Protein AF-0000000078980695 (afdb_homodimer)

Structure (mmCIF, N/CA/C/O backbone):
data_AF-0000000078980695-model_v1
#
loop_
_entity.id
_entity.type
_entity.pdbx_description
1 polymer 'Integral membrane protein'
#
loop_
_atom_site.group_PDB
_atom_site.id
_atom_site.type_symbol
_atom_site.label_atom_id
_atom_site.label_alt_id
_atom_site.label_comp_id
_atom_site.label_asym_id
_atom_site.label_entity_id
_atom_site.label_seq_id
_atom_site.pdbx_PDB_ins_code
_atom_site.Cartn_x
_atom_site.Cartn_y
_atom_site.Cartn_z
_atom_site.occupancy
_atom_site.B_iso_or_equiv
_atom_site.auth_seq_id
_atom_site.auth_comp_id
_atom_site.auth_asym_id
_atom_site.auth_atom_id
_atom_site.pdbx_PDB_model_num
ATOM 1 N N . MET A 1 1 ? -21.031 6.555 9.445 1 38.38 1 MET A N 1
ATOM 2 C CA . MET A 1 1 ? -20.734 7.969 9.656 1 38.38 1 MET A CA 1
ATOM 3 C C . MET A 1 1 ? -20.047 8.188 11 1 38.38 1 MET A C 1
ATOM 5 O O . MET A 1 1 ? -20.641 7.918 12.055 1 38.38 1 MET A O 1
ATOM 9 N N . THR A 1 2 ? -18.875 8.039 11.281 1 50.62 2 THR A N 1
ATOM 10 C CA . THR A 1 2 ? -18.562 8.133 12.703 1 50.62 2 THR A CA 1
ATOM 11 C C . THR A 1 2 ? -19.016 9.477 13.266 1 50.62 2 THR A C 1
ATOM 13 O O . THR A 1 2 ? -18.438 10.516 12.945 1 50.62 2 THR A O 1
ATOM 16 N N . GLU A 1 3 ? -20.234 9.602 13.312 1 63.12 3 GLU A N 1
ATOM 17 C CA . GLU A 1 3 ? -20.797 10.719 14.062 1 63.12 3 GLU A CA 1
ATOM 18 C C . GLU A 1 3 ? -20.141 10.852 15.43 1 63.12 3 GLU A C 1
ATOM 20 O O . GLU A 1 3 ? -19.922 9.859 16.125 1 63.12 3 GLU A O 1
ATOM 25 N N . HIS A 1 4 ? -19.156 11.734 15.383 1 71 4 HIS A N 1
ATOM 26 C CA . HIS A 1 4 ? -18.578 11.875 16.719 1 71 4 HIS A CA 1
ATOM 27 C C . HIS A 1 4 ? -19.125 13.109 17.422 1 71 4 HIS A C 1
ATOM 29 O O . HIS A 1 4 ? -19.625 14.031 16.781 1 71 4 HIS A O 1
ATOM 35 N N . GLY A 1 5 ? -19.203 13.016 18.812 1 72.25 5 GLY A N 1
ATOM 36 C CA . GLY A 1 5 ? -19.672 14.117 19.625 1 72.25 5 GLY A CA 1
ATOM 37 C C . GLY A 1 5 ? -18.734 15.312 19.625 1 72.25 5 GLY A C 1
ATOM 38 O O . GLY A 1 5 ? -17.594 15.211 19.156 1 72.25 5 GLY A O 1
ATOM 39 N N . HIS A 1 6 ? -19.25 16.531 20.078 1 80.94 6 HIS A N 1
ATOM 40 C CA . HIS A 1 6 ? -18.484 17.766 20.016 1 80.94 6 HIS A CA 1
ATOM 41 C C . HIS A 1 6 ? -18.344 18.406 21.391 1 80.94 6 HIS A C 1
ATOM 43 O O . HIS A 1 6 ? -18.062 19.609 21.5 1 80.94 6 HIS A O 1
ATOM 49 N N . SER A 1 7 ? -18.578 17.578 22.391 1 78.06 7 SER A N 1
ATOM 50 C CA . SER A 1 7 ? -18.297 18.109 23.719 1 78.06 7 SER A CA 1
ATOM 51 C C . SER A 1 7 ? -16.797 18.344 23.922 1 78.06 7 SER A C 1
ATOM 53 O O . SER A 1 7 ? -15.977 17.703 23.266 1 78.06 7 SER A O 1
ATOM 55 N N . PRO A 1 8 ? -16.438 19.297 24.766 1 79.31 8 PRO A N 1
ATOM 56 C CA . PRO A 1 8 ? -15.023 19.578 25 1 79.31 8 PRO A CA 1
ATOM 57 C C . PRO A 1 8 ? -14.242 18.344 25.422 1 79.31 8 PRO A C 1
ATOM 59 O O . PRO A 1 8 ? -13.102 18.141 25 1 79.31 8 PRO A O 1
ATOM 62 N N . GLN A 1 9 ? -14.82 17.562 26.25 1 77.5 9 GLN A N 1
ATOM 63 C CA . GLN A 1 9 ? -14.156 16.344 26.688 1 77.5 9 GLN A CA 1
ATOM 64 C C . GLN A 1 9 ? -13.945 15.375 25.531 1 77.5 9 GLN A C 1
ATOM 66 O O . GLN A 1 9 ? -12.875 14.766 25.422 1 77.5 9 GLN A O 1
ATOM 71 N N . GLU A 1 10 ? -14.938 15.258 24.734 1 78.12 10 GLU A N 1
ATOM 72 C CA . GLU A 1 10 ? -14.852 14.352 23.594 1 78.12 10 GLU A CA 1
ATOM 73 C C . GLU A 1 10 ? -13.805 14.828 22.594 1 78.12 10 GLU A C 1
ATOM 75 O O . GLU A 1 10 ? -13.055 14.016 22.031 1 78.12 10 GLU A O 1
ATOM 80 N N . VAL A 1 11 ? -13.773 16.094 22.422 1 81.25 11 VAL A N 1
ATOM 81 C CA . VAL A 1 11 ? -12.836 16.672 21.469 1 81.25 11 VAL A CA 1
ATOM 82 C C . VAL A 1 11 ? -11.406 16.453 21.953 1 81.25 11 VAL A C 1
ATOM 84 O O . VAL A 1 11 ? -10.555 15.992 21.188 1 81.25 11 VAL A O 1
ATOM 87 N N . SER A 1 12 ? -11.172 16.719 23.203 1 76.25 12 SER A N 1
ATOM 88 C CA . SER A 1 12 ? -9.82 16.594 23.75 1 76.25 12 SER A CA 1
ATOM 89 C C . SER A 1 12 ? -9.32 15.156 23.672 1 76.25 12 SER A C 1
ATOM 91 O O . SER A 1 12 ? -8.141 14.922 23.422 1 76.25 12 SER A O 1
ATOM 93 N N . GLN A 1 13 ? -10.156 14.234 23.844 1 74.88 13 GLN A N 1
ATOM 94 C CA . GLN A 1 13 ? -9.773 12.828 23.844 1 74.88 13 GLN A CA 1
ATOM 95 C C . GLN A 1 13 ? -9.5 12.328 22.438 1 74.88 13 GLN A C 1
ATOM 97 O O . GLN A 1 13 ? -8.57 11.539 22.219 1 74.88 13 GLN A O 1
ATOM 102 N N . ARG A 1 14 ? -10.242 12.797 21.516 1 77.31 14 ARG A N 1
ATOM 103 C CA . ARG A 1 14 ? -10.172 12.273 20.156 1 77.31 14 ARG A CA 1
ATOM 104 C C . ARG A 1 14 ? -9.031 12.93 19.375 1 77.31 14 ARG A C 1
ATOM 106 O O . ARG A 1 14 ? -8.289 12.25 18.656 1 77.31 14 ARG A O 1
ATOM 113 N N . ILE A 1 15 ? -8.781 14.25 19.422 1 80.38 15 ILE A N 1
ATOM 114 C CA . ILE A 1 15 ? -7.855 15.023 18.609 1 80.38 15 ILE A CA 1
ATOM 115 C C . ILE A 1 15 ? -6.418 14.625 18.938 1 80.38 15 ILE A C 1
ATOM 117 O O . ILE A 1 15 ? -5.539 14.664 18.078 1 80.38 15 ILE A O 1
ATOM 121 N N . GLY A 1 16 ? -6.188 13.906 20 1 74.81 16 GLY A N 1
ATOM 122 C CA . GLY A 1 16 ? -4.848 13.531 20.422 1 74.81 16 GLY A CA 1
ATOM 123 C C . GLY A 1 16 ? -4.457 12.125 20 1 74.81 16 GLY A C 1
ATOM 124 O O . GLY A 1 16 ? -3.318 11.703 20.203 1 74.81 16 GLY A O 1
ATOM 125 N N . ALA A 1 17 ? -5.434 11.5 19.297 1 78 17 ALA A N 1
ATOM 126 C CA . ALA A 1 17 ? -5.176 10.117 18.906 1 78 17 ALA A CA 1
ATOM 127 C C . ALA A 1 17 ? -5.715 9.828 17.516 1 78 17 ALA A C 1
ATOM 129 O O . ALA A 1 17 ? -6.621 9.008 17.344 1 78 17 ALA A O 1
ATOM 130 N N . PRO A 1 18 ? -5.051 10.445 16.562 1 82.56 18 PRO A N 1
ATOM 131 C CA . PRO A 1 18 ? -5.531 10.203 15.195 1 82.56 18 PRO A CA 1
ATOM 132 C C . PRO A 1 18 ? -5.332 8.75 14.75 1 82.56 18 PRO A C 1
ATOM 134 O O . PRO A 1 18 ? -4.32 8.133 15.086 1 82.56 18 PRO A O 1
ATOM 137 N N . PRO A 1 19 ? -6.277 8.164 14.102 1 77.5 19 PRO A N 1
ATOM 138 C CA . PRO A 1 19 ? -6.211 6.754 13.703 1 77.5 19 PRO A CA 1
ATOM 139 C C . PRO A 1 19 ? -5.207 6.508 12.578 1 77.5 19 PRO A C 1
ATOM 141 O O . PRO A 1 19 ? -4.609 5.43 12.5 1 77.5 19 PRO A O 1
ATOM 144 N N . GLY A 1 20 ? -5.043 7.488 11.75 1 81.75 20 GLY A N 1
ATOM 145 C CA . GLY A 1 20 ? -4.16 7.293 10.609 1 81.75 20 GLY A CA 1
ATOM 146 C C . GLY A 1 20 ? -4.805 6.508 9.484 1 81.75 20 GLY A C 1
ATOM 147 O O . GLY A 1 20 ? -6.031 6.473 9.367 1 81.75 20 GLY A O 1
ATOM 148 N N . ARG A 1 21 ? -4.098 5.891 8.578 1 78.69 21 ARG A N 1
ATOM 149 C CA . ARG A 1 21 ? -4.566 5.234 7.363 1 78.69 21 ARG A CA 1
ATOM 150 C C . ARG A 1 21 ? -5.176 3.871 7.676 1 78.69 21 ARG A C 1
ATOM 152 O O . ARG A 1 21 ? -6.004 3.365 6.914 1 78.69 21 ARG A O 1
ATOM 159 N N . GLY A 1 22 ? -4.875 3.273 8.766 1 84.25 22 GLY A N 1
ATOM 160 C CA . GLY A 1 22 ? -5.387 1.956 9.109 1 84.25 22 GLY A CA 1
ATOM 161 C C . GLY A 1 22 ? -4.891 0.866 8.172 1 84.25 22 GLY A C 1
ATOM 162 O O . GLY A 1 22 ? -3.795 0.966 7.617 1 84.25 22 GLY A O 1
ATOM 163 N N . VAL A 1 23 ? -5.809 -0.257 8 1 88.5 23 VAL A N 1
ATOM 164 C CA . VAL A 1 23 ? -5.371 -1.406 7.219 1 88.5 23 VAL A CA 1
ATOM 165 C C . VAL A 1 23 ? -6.355 -1.664 6.082 1 88.5 23 VAL A C 1
ATOM 167 O O . VAL A 1 23 ? -6.391 -2.76 5.52 1 88.5 23 VAL A O 1
ATOM 170 N N . LEU A 1 24 ? -7.137 -0.709 5.734 1 86.38 24 LEU A N 1
ATOM 171 C CA . LEU A 1 24 ? -8.148 -0.882 4.699 1 86.38 24 LEU A CA 1
ATOM 172 C C . LEU A 1 24 ? -7.512 -1.269 3.371 1 86.38 24 LEU A C 1
ATOM 174 O O . LEU A 1 24 ? -7.914 -2.25 2.744 1 86.38 24 LEU A O 1
ATOM 178 N N . ARG A 1 25 ? -6.559 -0.546 2.975 1 88.56 25 ARG A N 1
ATOM 179 C CA . ARG A 1 25 ? -5.852 -0.818 1.728 1 88.56 25 ARG A CA 1
ATOM 180 C C . ARG A 1 25 ? -5.254 -2.221 1.732 1 88.56 25 ARG A C 1
ATOM 182 O O . ARG A 1 25 ? -5.348 -2.945 0.739 1 88.56 25 ARG A O 1
ATOM 189 N N . ASP A 1 26 ? -4.711 -2.643 2.82 1 92.44 26 ASP A N 1
ATOM 190 C CA . ASP A 1 26 ? -4.035 -3.93 2.957 1 92.44 26 ASP A CA 1
ATOM 191 C C . ASP A 1 26 ? -5.02 -5.086 2.83 1 92.44 26 ASP A C 1
ATOM 193 O O . ASP A 1 26 ? -4.727 -6.09 2.176 1 92.44 26 ASP A O 1
ATOM 197 N N . VAL A 1 27 ? -6.152 -4.93 3.479 1 91.31 27 VAL A N 1
ATOM 198 C CA . VAL A 1 27 ? -7.172 -5.973 3.465 1 91.31 27 VAL A CA 1
ATOM 199 C C . VAL A 1 27 ? -7.75 -6.109 2.059 1 91.31 27 VAL A C 1
ATOM 201 O O . VAL A 1 27 ? -7.926 -7.223 1.558 1 91.31 27 VAL A O 1
ATOM 204 N N . VAL A 1 28 ? -8 -5.012 1.456 1 89.06 28 VAL A N 1
ATOM 205 C CA . VAL A 1 28 ? -8.562 -5.012 0.11 1 89.06 28 VAL A CA 1
ATOM 206 C C . VAL A 1 28 ? -7.559 -5.613 -0.872 1 89.06 28 VAL A C 1
ATOM 208 O O . VAL A 1 28 ? -7.91 -6.484 -1.673 1 89.06 28 VAL A O 1
ATOM 211 N N . TYR A 1 29 ? -6.375 -5.188 -0.741 1 89.94 29 TYR A N 1
ATOM 212 C CA . TYR A 1 29 ? -5.301 -5.676 -1.599 1 89.94 29 TYR A CA 1
ATOM 213 C C . TYR A 1 29 ? -5.102 -7.176 -1.42 1 89.94 29 TYR A C 1
ATOM 215 O O . TYR A 1 29 ? -5.086 -7.926 -2.398 1 89.94 29 TYR A O 1
ATOM 223 N N . GLY A 1 30 ? -4.98 -7.594 -0.245 1 91.06 30 GLY A N 1
ATOM 224 C CA . GLY A 1 30 ? -4.77 -9 0.048 1 91.06 30 GLY A CA 1
ATOM 225 C C . GLY A 1 30 ? -5.922 -9.883 -0.403 1 91.06 30 GLY A C 1
ATOM 226 O O . GLY A 1 30 ? -5.703 -10.961 -0.96 1 91.06 30 GLY A O 1
ATOM 227 N N . GLY A 1 31 ? -7.098 -9.453 -0.129 1 91.69 31 GLY A N 1
ATOM 228 C CA . GLY A 1 31 ? -8.273 -10.219 -0.516 1 91.69 31 GLY A CA 1
ATOM 229 C C . GLY A 1 31 ? -8.391 -10.414 -2.016 1 91.69 31 GLY A C 1
ATOM 230 O O . GLY A 1 31 ? -8.586 -11.539 -2.486 1 91.69 31 GLY A O 1
ATOM 231 N N . ILE A 1 32 ? -8.219 -9.367 -2.707 1 89.5 32 ILE A N 1
ATOM 232 C CA . ILE A 1 32 ? -8.336 -9.422 -4.16 1 89.5 32 ILE A CA 1
ATOM 233 C C . ILE A 1 32 ? -7.227 -10.297 -4.734 1 89.5 32 ILE A C 1
ATOM 235 O O . ILE A 1 32 ? -7.488 -11.219 -5.512 1 89.5 32 ILE A O 1
ATOM 239 N N . ASP A 1 33 ? -6.07 -10.07 -4.316 1 91.19 33 ASP A N 1
ATOM 240 C CA . ASP A 1 33 ? -4.926 -10.789 -4.867 1 91.19 33 ASP A CA 1
ATOM 241 C C . ASP A 1 33 ? -5.016 -12.281 -4.555 1 91.19 33 ASP A C 1
ATOM 243 O O . ASP A 1 33 ? -4.738 -13.117 -5.418 1 91.19 33 ASP A O 1
ATOM 247 N N . GLY A 1 34 ? -5.316 -12.547 -3.332 1 91.38 34 GLY A N 1
ATOM 248 C CA . GLY A 1 34 ? -5.441 -13.945 -2.963 1 91.38 34 GLY A CA 1
ATOM 249 C C . GLY A 1 34 ? -6.453 -14.703 -3.809 1 91.38 34 GLY A C 1
ATOM 250 O O . GLY A 1 34 ? -6.18 -15.805 -4.273 1 91.38 34 GLY A O 1
ATOM 251 N N . SER A 1 35 ? -7.555 -14.148 -4.008 1 91.12 35 SER A N 1
ATOM 252 C CA . SER A 1 35 ? -8.617 -14.773 -4.785 1 91.12 35 SER A CA 1
ATOM 253 C C . SER A 1 35 ? -8.227 -14.906 -6.254 1 91.12 35 SER A C 1
ATOM 255 O O . SER A 1 35 ? -8.422 -15.961 -6.859 1 91.12 35 SER A O 1
ATOM 257 N N . VAL A 1 36 ? -7.691 -13.836 -6.75 1 88.94 36 VAL A N 1
ATOM 258 C CA . VAL A 1 36 ? -7.383 -13.789 -8.18 1 88.94 36 VAL A CA 1
ATOM 259 C C . VAL A 1 36 ? -6.254 -14.766 -8.5 1 88.94 36 VAL A C 1
ATOM 261 O O . VAL A 1 36 ? -6.336 -15.523 -9.461 1 88.94 36 VAL A O 1
ATOM 264 N N . THR A 1 37 ? -5.238 -14.789 -7.707 1 88.19 37 THR A N 1
ATOM 265 C CA . THR A 1 37 ? -4.074 -15.609 -8.016 1 88.19 37 THR A CA 1
ATOM 266 C C . THR A 1 37 ? -4.406 -17.094 -7.883 1 88.19 37 THR A C 1
ATOM 268 O O . THR A 1 37 ? -3.967 -17.906 -8.695 1 88.19 37 THR A O 1
ATOM 271 N N . THR A 1 38 ? -5.098 -17.406 -6.891 1 90.31 38 THR A N 1
ATOM 272 C CA . THR A 1 38 ? -5.461 -18.812 -6.727 1 90.31 38 THR A CA 1
ATOM 273 C C . THR A 1 38 ? -6.41 -19.266 -7.832 1 90.31 38 THR A C 1
ATOM 275 O O . THR A 1 38 ? -6.262 -20.359 -8.383 1 90.31 38 THR A O 1
ATOM 278 N N . PHE A 1 39 ? -7.34 -18.484 -8.125 1 90.31 39 PHE A N 1
ATOM 279 C CA . PHE A 1 39 ? -8.258 -18.844 -9.195 1 90.31 39 PHE A CA 1
ATOM 280 C C . PHE A 1 39 ? -7.531 -18.906 -10.539 1 90.31 39 PHE A C 1
ATOM 282 O O . PHE A 1 39 ? -7.883 -19.703 -11.406 1 90.31 39 PHE A O 1
ATOM 289 N N . ALA A 1 40 ? -6.598 -18.031 -10.68 1 86.5 40 ALA A N 1
ATOM 290 C CA . ALA A 1 40 ? -5.793 -18.078 -11.898 1 86.5 40 ALA A CA 1
ATOM 291 C C . ALA A 1 40 ? -5.094 -19.438 -12.031 1 86.5 40 ALA A C 1
ATOM 293 O O . ALA A 1 40 ? -4.934 -19.938 -13.141 1 86.5 40 ALA A O 1
ATOM 294 N N . ILE A 1 41 ? -4.59 -19.969 -10.969 1 84.5 41 ILE A N 1
ATOM 295 C CA . ILE A 1 41 ? -3.994 -21.297 -10.992 1 84.5 41 ILE A CA 1
ATOM 296 C C . ILE A 1 41 ? -5.047 -22.328 -11.398 1 84.5 41 ILE A C 1
ATOM 298 O O . ILE A 1 41 ? -4.793 -23.188 -12.25 1 84.5 41 ILE A O 1
ATOM 302 N N . VAL A 1 42 ? -6.219 -22.266 -10.797 1 88.81 42 VAL A N 1
ATOM 303 C CA . VAL A 1 42 ? -7.32 -23.172 -11.125 1 88.81 42 VAL A CA 1
ATOM 304 C C . VAL A 1 42 ? -7.633 -23.078 -12.617 1 88.81 42 VAL A C 1
ATOM 306 O O . VAL A 1 42 ? -7.691 -24.109 -13.305 1 88.81 42 VAL A O 1
ATOM 309 N N . ALA A 1 43 ? -7.766 -21.844 -13.078 1 88.06 43 ALA A N 1
ATOM 310 C CA . ALA A 1 43 ? -8.109 -21.609 -14.477 1 88.06 43 ALA A CA 1
ATOM 311 C C . ALA A 1 43 ? -6.98 -22.047 -15.398 1 88.06 43 ALA A C 1
ATOM 313 O O . ALA A 1 43 ? -7.23 -22.641 -16.453 1 88.06 43 ALA A O 1
ATOM 314 N N . GLY A 1 44 ? -5.816 -21.703 -15.016 1 84.69 44 GLY A N 1
ATOM 315 C CA . GLY A 1 44 ? -4.676 -22.078 -15.836 1 84.69 44 GLY A CA 1
ATOM 316 C C . GLY A 1 44 ? -4.484 -23.578 -15.953 1 84.69 44 GLY A C 1
ATOM 317 O O . GLY A 1 44 ? -4.234 -24.094 -17.047 1 84.69 44 GLY A O 1
ATOM 318 N N . VAL A 1 45 ? -4.559 -24.312 -14.859 1 83.94 45 VAL A N 1
ATOM 319 C CA . VAL A 1 45 ? -4.41 -25.766 -14.852 1 83.94 45 VAL A CA 1
ATOM 320 C C . VAL A 1 45 ? -5.559 -26.406 -15.617 1 83.94 45 VAL A C 1
ATOM 322 O O . VAL A 1 45 ? -5.352 -27.359 -16.375 1 83.94 45 VAL A O 1
ATOM 325 N N . ALA A 1 46 ? -6.746 -25.891 -15.391 1 84 46 ALA A N 1
ATOM 326 C CA . ALA A 1 46 ? -7.895 -26.375 -16.156 1 84 46 ALA A CA 1
ATOM 327 C C . ALA A 1 46 ? -7.688 -26.141 -17.656 1 84 46 ALA A C 1
ATOM 329 O O . ALA A 1 46 ? -7.988 -27.016 -18.469 1 84 46 ALA A O 1
ATOM 330 N N . GLY A 1 47 ? -7.238 -24.969 -18 1 83.38 47 GLY A N 1
ATOM 331 C CA . GLY A 1 47 ? -6.961 -24.656 -19.391 1 83.38 47 GLY A CA 1
ATOM 332 C C . GLY A 1 47 ? -5.914 -25.562 -20.016 1 83.38 47 GLY A C 1
ATOM 333 O O . GLY A 1 47 ? -5.969 -25.859 -21.203 1 83.38 47 GLY A O 1
ATOM 334 N N . ALA A 1 48 ? -4.973 -26 -19.219 1 80.56 48 ALA A N 1
ATOM 335 C CA . ALA A 1 48 ? -3.906 -26.891 -19.672 1 80.56 48 ALA A CA 1
ATOM 336 C C . ALA A 1 48 ? -4.375 -28.344 -19.703 1 80.56 48 ALA A C 1
ATOM 338 O O . ALA A 1 48 ? -3.656 -29.219 -20.172 1 80.56 48 ALA A O 1
ATOM 339 N N . GLY A 1 49 ? -5.57 -28.672 -19.188 1 82.81 49 GLY A N 1
AT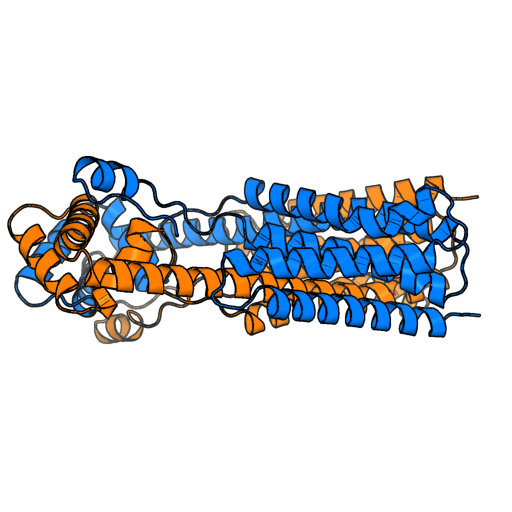OM 340 C CA . GLY A 1 49 ? -6.117 -30.016 -19.188 1 82.81 49 GLY A CA 1
ATOM 341 C C . GLY A 1 49 ? -5.457 -30.938 -18.188 1 82.81 49 GLY A C 1
ATOM 342 O O . GLY A 1 49 ? -5.395 -32.156 -18.391 1 82.81 49 GLY A O 1
ATOM 343 N N . LEU A 1 50 ? -4.961 -30.359 -17.172 1 81 50 LEU A N 1
ATOM 344 C CA . LEU A 1 50 ? -4.285 -31.156 -16.156 1 81 50 LEU A CA 1
ATOM 345 C C . LEU A 1 50 ? -5.273 -31.625 -15.086 1 81 50 LEU A C 1
ATOM 347 O O . LEU A 1 50 ? -6.414 -31.156 -15.039 1 81 50 LEU A O 1
ATOM 351 N N . SER A 1 51 ? -4.875 -32.594 -14.258 1 85.56 51 SER A N 1
ATOM 352 C CA . SER A 1 51 ? -5.742 -33.219 -13.281 1 85.56 51 SER A CA 1
ATOM 353 C C . SER A 1 51 ? -6.055 -32.281 -12.117 1 85.56 51 SER A C 1
ATOM 355 O O . SER A 1 51 ? -5.266 -31.406 -11.805 1 85.56 51 SER A O 1
ATOM 357 N N . PRO A 1 52 ? -7.164 -32.5 -11.422 1 87.81 52 PRO A N 1
ATOM 358 C CA . PRO A 1 52 ? -7.52 -31.719 -10.234 1 87.81 52 PRO A CA 1
ATOM 359 C C . PRO A 1 52 ? -6.477 -31.828 -9.125 1 87.81 52 PRO A C 1
ATOM 361 O O . PRO A 1 52 ? -6.344 -30.906 -8.305 1 87.81 52 PRO A O 1
ATOM 364 N N . PHE A 1 53 ? -5.793 -32.844 -9.148 1 85.75 53 PHE A N 1
ATOM 365 C CA . PHE A 1 53 ? -4.727 -33.031 -8.164 1 85.75 53 PHE A CA 1
ATOM 366 C C . PHE A 1 53 ? -3.674 -31.938 -8.32 1 85.75 53 PHE A C 1
ATOM 368 O O . PHE A 1 53 ? -3.16 -31.422 -7.332 1 85.75 53 PHE A O 1
ATOM 375 N N . VAL A 1 54 ? -3.412 -31.547 -9.531 1 82.56 54 VAL A N 1
ATOM 376 C CA . VAL A 1 54 ? -2.434 -30.5 -9.82 1 82.56 54 VAL A CA 1
ATOM 377 C C . VAL A 1 54 ? -2.957 -29.156 -9.328 1 82.56 54 VAL A C 1
ATOM 379 O O . VAL A 1 54 ? -2.191 -28.344 -8.812 1 82.56 54 VAL A O 1
ATOM 382 N N . ILE A 1 55 ? -4.215 -28.953 -9.438 1 86.81 55 ILE A N 1
ATOM 383 C CA . ILE A 1 55 ? -4.844 -27.719 -8.961 1 86.81 55 ILE A CA 1
ATOM 384 C C . ILE A 1 55 ? -4.656 -27.594 -7.453 1 86.81 55 ILE A C 1
ATOM 386 O O . ILE A 1 55 ? -4.258 -26.547 -6.957 1 86.81 55 ILE A O 1
ATOM 390 N N . VAL A 1 56 ? -4.887 -28.641 -6.715 1 88.69 56 VAL A N 1
ATOM 391 C CA . VAL A 1 56 ? -4.801 -28.609 -5.258 1 88.69 56 VAL A CA 1
ATOM 392 C C . VAL A 1 56 ? -3.35 -28.406 -4.828 1 88.69 56 VAL A C 1
ATOM 394 O O . VAL A 1 56 ? -3.059 -27.578 -3.959 1 88.69 56 VAL A O 1
ATOM 397 N N . ALA A 1 57 ? -2.465 -29.125 -5.445 1 84.12 57 ALA A N 1
ATOM 398 C CA . ALA A 1 57 ? -1.051 -29.031 -5.09 1 84.12 57 ALA A CA 1
ATOM 399 C C . ALA A 1 57 ? -0.501 -27.641 -5.352 1 84.12 57 ALA A C 1
ATOM 401 O O . ALA A 1 57 ? 0.076 -27.016 -4.461 1 84.12 57 ALA A O 1
ATOM 402 N N . LEU A 1 58 ? -0.75 -27.125 -6.516 1 83 58 LEU A N 1
ATOM 403 C CA . LEU A 1 58 ? -0.2 -25.844 -6.898 1 83 58 LEU A CA 1
ATOM 404 C C . LEU A 1 58 ? -0.967 -24.703 -6.227 1 83 58 LEU A C 1
ATOM 406 O O . LEU A 1 58 ? -0.387 -23.672 -5.898 1 83 58 LEU A O 1
ATOM 410 N N . GLY A 1 59 ? -2.279 -24.953 -6.113 1 87.69 59 GLY A N 1
ATOM 411 C CA . GLY A 1 59 ? -3.092 -23.969 -5.418 1 87.69 59 GLY A CA 1
ATOM 412 C C . GLY A 1 59 ? -2.674 -23.766 -3.975 1 87.69 59 GLY A C 1
ATOM 413 O O . GLY A 1 59 ? -2.541 -22.625 -3.52 1 87.69 59 GLY A O 1
ATOM 414 N N . LEU A 1 60 ? -2.42 -24.828 -3.279 1 88.81 60 LEU A N 1
ATOM 415 C CA . LEU A 1 60 ? -2.002 -24.734 -1.885 1 88.81 60 LEU A CA 1
ATOM 416 C C . LEU A 1 60 ? -0.601 -24.141 -1.777 1 88.81 60 LEU A C 1
ATOM 418 O O . LEU A 1 60 ? -0.336 -23.328 -0.892 1 88.81 60 LEU A O 1
ATOM 422 N N . ALA A 1 61 ? 0.283 -24.641 -2.646 1 85.56 61 ALA A N 1
ATOM 423 C CA . ALA A 1 61 ? 1.618 -24.047 -2.68 1 85.56 61 ALA A CA 1
ATOM 424 C C . ALA A 1 61 ? 1.546 -22.531 -2.906 1 85.56 61 ALA A C 1
ATOM 426 O O . ALA A 1 61 ? 2.283 -21.766 -2.281 1 85.56 61 ALA A O 1
ATOM 427 N N . ASN A 1 62 ? 0.702 -22.125 -3.75 1 84.31 62 ASN A N 1
ATOM 428 C CA . ASN A 1 62 ? 0.538 -20.719 -4.082 1 84.31 62 ASN A CA 1
ATOM 429 C C . ASN A 1 62 ? -0.021 -19.922 -2.902 1 84.31 62 ASN A C 1
ATOM 431 O O . ASN A 1 62 ? 0.501 -18.859 -2.559 1 84.31 62 ASN A O 1
ATOM 435 N N . VAL A 1 63 ? -1.105 -20.438 -2.303 1 89.19 63 VAL A N 1
ATOM 436 C CA . VAL A 1 63 ? -1.745 -19.719 -1.21 1 89.19 63 VAL A CA 1
ATOM 437 C C . VAL A 1 63 ? -0.744 -19.5 -0.077 1 89.19 63 VAL A C 1
ATOM 439 O O . VAL A 1 63 ? -0.677 -18.406 0.5 1 89.19 63 VAL A O 1
ATOM 442 N N . LEU A 1 64 ? 0.023 -20.422 0.187 1 89.62 64 LEU A N 1
ATOM 443 C CA . LEU A 1 64 ? 0.962 -20.312 1.3 1 89.62 64 LEU A CA 1
ATOM 444 C C . LEU A 1 64 ? 2.172 -19.469 0.917 1 89.62 64 LEU A C 1
ATOM 446 O O . LEU A 1 64 ? 2.531 -18.531 1.633 1 89.62 64 LEU A O 1
ATOM 450 N N . ALA A 1 65 ? 2.791 -19.828 -0.191 1 87.56 65 ALA A N 1
ATOM 451 C CA . ALA A 1 65 ? 4.008 -19.125 -0.596 1 87.56 65 ALA A CA 1
ATOM 452 C C . ALA A 1 65 ? 3.699 -17.703 -1.015 1 87.56 65 ALA A C 1
ATOM 454 O O . ALA A 1 65 ? 4.414 -16.766 -0.636 1 87.56 65 ALA A O 1
ATOM 455 N N . ASP A 1 66 ? 2.67 -17.531 -1.825 1 87.88 66 ASP A N 1
ATOM 456 C CA . ASP A 1 66 ? 2.289 -16.203 -2.279 1 87.88 66 ASP A CA 1
ATOM 457 C C . ASP A 1 66 ? 1.755 -15.359 -1.124 1 87.88 66 ASP A C 1
ATOM 459 O O . ASP A 1 66 ? 1.988 -14.148 -1.071 1 87.88 66 ASP A O 1
ATOM 463 N N . GLY A 1 67 ? 0.925 -16.016 -0.298 1 91.31 67 GLY A N 1
ATOM 464 C CA . GLY A 1 67 ? 0.477 -15.297 0.888 1 91.31 67 GLY A CA 1
ATOM 465 C C . GLY A 1 67 ? 1.62 -14.789 1.747 1 91.31 67 GLY A C 1
ATOM 466 O O . GLY A 1 67 ? 1.617 -13.633 2.174 1 91.31 67 GLY A O 1
ATOM 467 N N . PHE A 1 68 ? 2.508 -15.664 2.002 1 90.56 68 PHE A N 1
ATOM 468 C CA . PHE A 1 68 ? 3.691 -15.273 2.762 1 90.56 68 PHE A CA 1
ATOM 469 C C . PHE A 1 68 ? 4.457 -14.172 2.045 1 90.56 68 PHE A C 1
ATOM 471 O O . PHE A 1 68 ? 4.875 -13.195 2.668 1 90.56 68 PHE A O 1
ATOM 478 N N . SER A 1 69 ? 4.645 -14.328 0.784 1 88.62 69 SER A N 1
ATOM 479 C CA . SER A 1 69 ? 5.367 -13.344 -0.015 1 88.62 69 SER A CA 1
ATOM 480 C C . SER A 1 69 ? 4.676 -11.984 0.024 1 88.62 69 SER A C 1
ATOM 482 O O . SER A 1 69 ? 5.336 -10.953 0.153 1 88.62 69 SER A O 1
ATOM 484 N N . MET A 1 70 ? 3.383 -11.961 -0.089 1 91.25 70 MET A N 1
ATOM 485 C CA . MET A 1 70 ? 2.627 -10.711 -0.065 1 91.25 70 MET A CA 1
ATOM 486 C C . MET A 1 70 ? 2.758 -10.023 1.29 1 91.25 70 MET A C 1
ATOM 488 O O . MET A 1 70 ? 2.914 -8.805 1.358 1 91.25 70 MET A O 1
ATOM 492 N N . ALA A 1 71 ? 2.615 -10.867 2.289 1 92.5 71 ALA A N 1
ATOM 493 C CA . ALA A 1 71 ? 2.754 -10.32 3.635 1 92.5 71 ALA A CA 1
ATOM 494 C C . ALA A 1 71 ? 4.148 -9.734 3.85 1 92.5 71 ALA A C 1
ATOM 496 O O . ALA A 1 71 ? 4.293 -8.633 4.375 1 92.5 71 ALA A O 1
ATOM 497 N N . ALA A 1 72 ? 5.098 -10.453 3.494 1 90.06 72 ALA A N 1
ATOM 498 C CA . ALA A 1 72 ? 6.48 -10.008 3.641 1 90.06 72 ALA A CA 1
ATOM 499 C C . ALA A 1 72 ? 6.758 -8.789 2.77 1 90.06 72 ALA A C 1
ATOM 501 O O . ALA A 1 72 ? 7.48 -7.875 3.178 1 90.06 72 ALA A O 1
ATOM 502 N N . GLY A 1 73 ? 6.285 -8.828 1.56 1 88.06 73 GLY A N 1
ATOM 503 C CA . GLY A 1 73 ? 6.41 -7.672 0.687 1 88.06 73 GLY A CA 1
ATOM 504 C C . GLY A 1 73 ? 5.746 -6.426 1.245 1 88.06 73 GLY A C 1
ATOM 505 O O . GLY A 1 73 ? 6.328 -5.34 1.219 1 88.06 73 GLY A O 1
ATOM 506 N N . ASN A 1 74 ? 4.539 -6.609 1.684 1 91.06 74 ASN A N 1
ATOM 507 C CA . ASN A 1 74 ? 3.834 -5.488 2.297 1 91.06 74 ASN A CA 1
ATOM 508 C C . ASN A 1 74 ? 4.566 -4.973 3.531 1 91.06 74 ASN A C 1
ATOM 510 O O . ASN A 1 74 ? 4.629 -3.764 3.76 1 91.06 74 ASN A O 1
ATOM 514 N N . TYR A 1 75 ? 5.035 -5.887 4.348 1 91.44 75 TYR A N 1
ATOM 515 C CA . TYR A 1 75 ? 5.852 -5.5 5.496 1 91.44 75 TYR A CA 1
ATOM 516 C C . TYR A 1 75 ? 7.039 -4.652 5.055 1 91.44 75 TYR A C 1
ATOM 518 O O . TYR A 1 75 ? 7.277 -3.572 5.598 1 91.44 75 TYR A O 1
ATOM 526 N N . SER A 1 76 ? 7.719 -5.152 4.133 1 89 76 SER A N 1
ATOM 527 C CA . SER A 1 76 ? 8.922 -4.48 3.656 1 89 76 SER A CA 1
ATOM 528 C C . SER A 1 76 ? 8.594 -3.123 3.039 1 89 76 SER A C 1
ATOM 530 O O . SER A 1 76 ? 9.344 -2.16 3.207 1 89 76 SER A O 1
ATOM 532 N N . GLY A 1 77 ? 7.531 -3.109 2.254 1 88.25 77 GLY A N 1
ATOM 533 C CA . GLY A 1 77 ? 7.109 -1.84 1.683 1 88.25 77 GLY A CA 1
ATOM 534 C C . GLY A 1 77 ? 6.703 -0.819 2.729 1 88.25 77 GLY A C 1
ATOM 535 O O . GLY A 1 77 ? 7.125 0.337 2.672 1 88.25 77 GLY A O 1
ATOM 536 N N . THR A 1 78 ? 5.934 -1.235 3.676 1 89.38 78 THR A N 1
ATOM 537 C CA . THR A 1 78 ? 5.5 -0.354 4.754 1 89.38 78 THR A CA 1
ATOM 538 C C . THR A 1 78 ? 6.684 0.073 5.613 1 89.38 78 THR A C 1
ATOM 540 O O . THR A 1 78 ? 6.738 1.213 6.082 1 89.38 78 THR A O 1
ATOM 543 N N . LYS A 1 79 ? 7.508 -0.843 5.844 1 89 79 LYS A N 1
ATOM 544 C CA . LYS A 1 79 ? 8.719 -0.527 6.594 1 89 79 LYS A CA 1
ATOM 545 C C . LYS A 1 79 ? 9.578 0.492 5.848 1 89 79 LYS A C 1
ATOM 547 O O . LYS A 1 79 ? 10.195 1.361 6.465 1 89 79 LYS A O 1
ATOM 552 N N . ALA A 1 80 ? 9.664 0.337 4.586 1 86 80 ALA A N 1
ATOM 553 C CA . ALA A 1 80 ? 10.398 1.314 3.783 1 86 80 ALA A CA 1
ATOM 554 C C . ALA A 1 80 ? 9.805 2.713 3.951 1 86 80 ALA A C 1
ATOM 556 O O . ALA A 1 80 ? 10.547 3.697 4.039 1 86 80 ALA A O 1
ATOM 557 N N . ASP A 1 81 ? 8.492 2.781 3.963 1 87.81 81 ASP A N 1
ATOM 558 C CA . ASP A 1 81 ? 7.824 4.055 4.219 1 87.81 81 ASP A CA 1
ATOM 559 C C . ASP A 1 81 ? 8.203 4.605 5.59 1 87.81 81 ASP A C 1
ATOM 561 O O . ASP A 1 81 ? 8.469 5.801 5.734 1 87.81 81 ASP A O 1
ATOM 565 N N . LEU A 1 82 ? 8.141 3.762 6.547 1 89.81 82 LEU A N 1
ATOM 566 C CA . LEU A 1 82 ? 8.469 4.145 7.918 1 89.81 82 LEU A CA 1
ATOM 567 C C . LEU A 1 82 ? 9.922 4.609 8.016 1 89.81 82 LEU A C 1
ATOM 569 O O . LEU A 1 82 ? 10.203 5.621 8.656 1 89.81 82 LEU A O 1
ATOM 573 N N . ASP A 1 83 ? 10.781 3.883 7.426 1 88.19 83 ASP A N 1
ATOM 574 C CA . ASP A 1 83 ? 12.195 4.238 7.434 1 88.19 83 ASP A CA 1
ATOM 575 C C . ASP A 1 83 ? 12.43 5.574 6.738 1 88.19 83 ASP A C 1
ATOM 577 O O . ASP A 1 83 ? 13.273 6.363 7.164 1 88.19 83 ASP A O 1
ATOM 581 N N . ASN A 1 84 ? 11.711 5.766 5.648 1 87 84 ASN A N 1
ATOM 582 C CA . ASN A 1 84 ? 11.805 7.047 4.957 1 87 84 ASN A CA 1
ATOM 583 C C . ASN A 1 84 ? 11.359 8.195 5.848 1 87 84 ASN A C 1
ATOM 585 O O . ASN A 1 84 ? 11.953 9.273 5.828 1 87 84 ASN A O 1
ATOM 589 N N . LEU A 1 85 ? 10.312 7.969 6.559 1 88.38 85 LEU A N 1
ATOM 590 C CA . LEU A 1 85 ? 9.836 8.984 7.492 1 88.38 85 LEU A CA 1
ATOM 591 C C . LEU A 1 85 ? 10.898 9.312 8.539 1 88.38 85 LEU A C 1
ATOM 593 O O . LEU A 1 85 ? 11.125 10.477 8.852 1 88.38 85 LEU A O 1
ATOM 597 N N . HIS A 1 86 ? 11.531 8.305 9.055 1 89.94 86 HIS A N 1
ATOM 598 C CA . HIS A 1 86 ? 12.594 8.5 10.031 1 89.94 86 HIS A CA 1
ATOM 599 C C . HIS A 1 86 ? 13.773 9.234 9.43 1 89.94 86 HIS A C 1
ATOM 601 O O . HIS A 1 86 ? 14.383 10.086 10.078 1 89.94 86 HIS A O 1
ATOM 607 N N . ARG A 1 87 ? 14.047 8.891 8.281 1 87.75 87 ARG A N 1
ATOM 608 C CA . ARG A 1 87 ? 15.125 9.562 7.57 1 87.75 87 ARG A CA 1
ATOM 609 C C . ARG A 1 87 ? 14.828 11.047 7.387 1 87.75 87 ARG A C 1
ATOM 611 O O . ARG A 1 87 ? 15.688 11.891 7.613 1 87.75 87 ARG A O 1
ATOM 618 N N . LEU A 1 88 ? 13.617 11.312 6.941 1 88.69 88 LEU A N 1
ATOM 619 C CA . LEU A 1 88 ? 13.203 12.703 6.742 1 88.69 88 LEU A CA 1
ATOM 620 C C . LEU A 1 88 ? 13.234 13.469 8.062 1 88.69 88 LEU A C 1
ATOM 622 O O . LEU A 1 88 ? 13.625 14.641 8.094 1 88.69 88 LEU A O 1
ATOM 626 N N . ARG A 1 89 ? 12.789 12.844 9.078 1 90.69 89 ARG A N 1
ATOM 627 C CA . ARG A 1 89 ? 12.859 13.469 10.398 1 90.69 89 ARG A CA 1
ATOM 628 C C . ARG A 1 89 ? 14.305 13.789 10.773 1 90.69 89 ARG A C 1
ATOM 630 O O . ARG A 1 89 ? 14.586 14.859 11.312 1 90.69 89 ARG A O 1
ATOM 637 N N . ALA A 1 90 ? 15.164 12.898 10.508 1 90.5 90 ALA A N 1
ATOM 638 C CA . ALA A 1 90 ? 16.578 13.102 10.789 1 90.5 90 ALA A CA 1
ATOM 639 C C . ALA A 1 90 ? 17.141 14.258 9.961 1 90.5 90 ALA A C 1
ATOM 641 O O . ALA A 1 90 ? 17.953 15.039 10.453 1 90.5 90 ALA A O 1
ATOM 642 N N . ILE A 1 91 ? 16.75 14.32 8.773 1 89.31 91 ILE A N 1
ATOM 643 C CA . ILE A 1 91 ? 17.172 15.406 7.902 1 89.31 91 ILE A CA 1
ATOM 644 C C . ILE A 1 91 ? 16.703 16.75 8.477 1 89.31 91 ILE A C 1
ATOM 646 O O . ILE A 1 91 ? 17.469 17.703 8.531 1 89.31 91 ILE A O 1
ATOM 650 N N . GLU A 1 92 ? 15.414 16.781 8.852 1 91.31 92 GLU A N 1
ATOM 651 C CA . GLU A 1 92 ? 14.867 18 9.414 1 91.31 92 GLU A CA 1
ATOM 652 C C . GLU A 1 92 ? 15.586 18.391 10.703 1 91.31 92 GLU A C 1
ATOM 654 O O . GLU A 1 92 ? 15.852 19.562 10.953 1 91.31 92 GLU A O 1
ATOM 659 N N . GLU A 1 93 ? 15.883 17.406 11.516 1 92.44 93 GLU A N 1
ATOM 660 C CA . GLU A 1 93 ? 16.641 17.672 12.734 1 92.44 93 GLU A CA 1
ATOM 661 C C . GLU A 1 93 ? 18 18.312 12.414 1 92.44 93 GLU A C 1
ATOM 663 O O . GLU A 1 93 ? 18.406 19.266 13.07 1 92.44 93 GLU A O 1
ATOM 668 N N . ARG A 1 94 ? 18.609 17.797 11.492 1 91.75 94 ARG A N 1
ATOM 669 C CA . ARG A 1 94 ? 19.906 18.328 11.07 1 91.75 94 ARG A CA 1
ATOM 670 C C . ARG A 1 94 ? 19.75 19.734 10.5 1 91.75 94 ARG A C 1
ATOM 672 O O . ARG A 1 94 ? 20.578 20.609 10.773 1 91.75 94 ARG A O 1
ATOM 679 N N . HIS A 1 95 ? 18.766 19.906 9.695 1 92.12 95 HIS A N 1
ATOM 680 C CA . HIS A 1 95 ? 18.531 21.219 9.109 1 92.12 95 HIS A CA 1
ATOM 681 C C . HIS A 1 95 ? 18.25 22.266 10.188 1 92.12 95 HIS A C 1
ATOM 683 O O . HIS A 1 95 ? 18.75 23.391 10.117 1 92.12 95 HIS A O 1
ATOM 689 N N . ILE A 1 96 ? 17.422 21.938 11.133 1 92.62 96 ILE A N 1
ATOM 690 C CA . ILE A 1 96 ? 17.078 22.844 12.219 1 92.62 96 ILE A CA 1
ATOM 691 C C . ILE A 1 96 ? 18.328 23.219 13 1 92.62 96 ILE A C 1
ATOM 693 O O . ILE A 1 96 ? 18.516 24.375 13.391 1 92.62 96 ILE A O 1
ATOM 697 N N . ALA A 1 97 ? 19.203 22.297 13.211 1 92.19 97 ALA A N 1
ATOM 698 C CA . ALA A 1 97 ? 20.438 22.516 13.969 1 92.19 97 ALA A CA 1
ATOM 699 C C . ALA A 1 97 ? 21.406 23.391 13.188 1 92.19 97 ALA A C 1
ATOM 701 O O . ALA A 1 97 ? 22.062 24.266 13.766 1 92.19 97 ALA A O 1
ATOM 702 N N . HIS A 1 98 ? 21.469 23.234 11.906 1 91.69 98 HIS A N 1
ATOM 703 C CA . HIS A 1 98 ? 22.5 23.859 11.109 1 91.69 98 HIS A CA 1
ATOM 704 C C . HIS A 1 98 ? 21.984 25.141 10.438 1 91.69 98 HIS A C 1
ATOM 706 O O . HIS A 1 98 ? 22.766 26.047 10.156 1 91.69 98 HIS A O 1
ATOM 712 N N . TYR A 1 99 ? 20.672 25.141 10.156 1 91.5 99 TYR A N 1
ATOM 713 C CA . TYR A 1 99 ? 20.078 26.281 9.469 1 91.5 99 TYR A CA 1
ATOM 714 C C . TYR A 1 99 ? 18.781 26.703 10.133 1 91.5 99 TYR A C 1
ATOM 716 O O . TYR A 1 99 ? 17.734 26.766 9.484 1 91.5 99 TYR A O 1
ATOM 724 N N . PRO A 1 100 ? 18.812 27.156 11.344 1 92.12 100 PRO A N 1
ATOM 725 C CA . PRO A 1 100 ? 17.578 27.438 12.086 1 92.12 100 PRO A CA 1
ATOM 726 C C . PRO A 1 100 ? 16.75 28.562 11.469 1 92.12 100 PRO A C 1
ATOM 728 O O . PRO A 1 100 ? 15.523 28.484 11.43 1 92.12 100 PRO A O 1
ATOM 731 N N . GLU A 1 101 ? 17.391 29.594 10.953 1 91.5 101 GLU A N 1
ATOM 732 C CA . GLU A 1 101 ? 16.641 30.719 10.391 1 91.5 101 GLU A CA 1
ATOM 733 C C . GLU A 1 101 ? 15.945 30.328 9.094 1 91.5 101 GLU A C 1
ATOM 735 O O . GLU A 1 101 ? 14.82 30.75 8.836 1 91.5 101 GLU A O 1
ATOM 740 N N . GLY A 1 102 ? 16.641 29.578 8.281 1 90 102 GLY A N 1
ATOM 741 C CA . GLY A 1 102 ? 16.031 29.062 7.066 1 90 102 GLY A CA 1
ATOM 742 C C . GLY A 1 102 ? 14.82 28.172 7.332 1 90 102 GLY A C 1
ATOM 743 O O . GLY A 1 102 ? 13.805 28.281 6.641 1 90 102 GLY A O 1
ATOM 744 N N . GLU A 1 103 ? 14.984 27.344 8.32 1 92 103 GLU A N 1
ATOM 745 C CA . GLU A 1 103 ? 13.898 26.438 8.672 1 92 103 GLU A CA 1
ATOM 746 C C . GLU A 1 103 ? 12.711 27.188 9.258 1 92 103 GLU A C 1
ATOM 748 O O . GLU A 1 103 ? 11.562 26.797 9.055 1 92 103 GLU A O 1
ATOM 753 N N . ARG A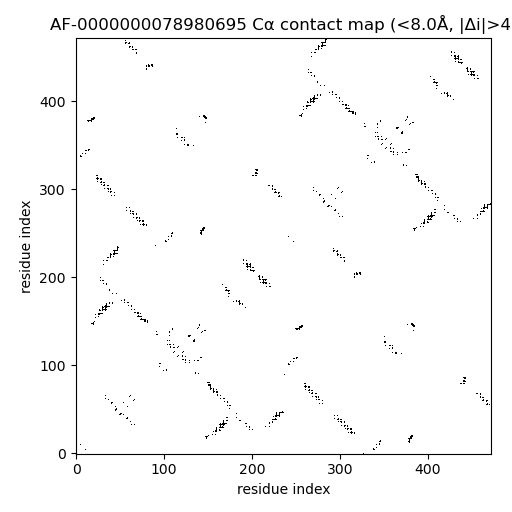 1 104 ? 13.008 28.219 9.961 1 93.19 104 ARG A N 1
ATOM 754 C CA . ARG A 1 104 ? 11.945 29.047 10.492 1 93.19 104 ARG A CA 1
ATOM 755 C C . ARG A 1 104 ? 11.141 29.703 9.375 1 93.19 104 ARG A C 1
ATOM 757 O O . ARG A 1 104 ? 9.922 29.812 9.461 1 93.19 104 ARG A O 1
ATOM 764 N N . LEU A 1 105 ? 11.844 30.125 8.359 1 92.06 105 LEU A N 1
ATOM 765 C CA . LEU A 1 105 ? 11.18 30.719 7.199 1 92.06 105 LEU A CA 1
ATOM 766 C C . LEU A 1 105 ? 10.234 29.703 6.547 1 92.06 105 LEU A C 1
ATOM 768 O O . LEU A 1 105 ? 9.18 30.094 6.031 1 92.06 105 LEU A O 1
ATOM 772 N N . GLU A 1 106 ? 10.68 28.5 6.562 1 93.12 106 GLU A N 1
ATOM 773 C CA . GLU A 1 106 ? 9.836 27.453 6 1 93.12 106 GLU A CA 1
ATOM 774 C C . GLU A 1 106 ? 8.547 27.297 6.805 1 93.12 106 GLU A C 1
ATOM 776 O O . GLU A 1 106 ? 7.461 27.172 6.234 1 93.12 106 GLU A O 1
ATOM 781 N N . VAL A 1 107 ? 8.68 27.281 8.086 1 94.12 107 VAL A N 1
ATOM 782 C CA . VAL A 1 107 ? 7.516 27.172 8.961 1 94.12 107 VAL A CA 1
ATOM 783 C C . VAL A 1 107 ? 6.574 28.344 8.711 1 94.12 107 VAL A C 1
ATOM 785 O O . VAL A 1 107 ? 5.359 28.156 8.602 1 94.12 107 VAL A O 1
ATOM 788 N N . ARG A 1 108 ? 7.148 29.469 8.617 1 94.06 108 ARG A N 1
ATOM 789 C CA . ARG A 1 108 ? 6.363 30.672 8.367 1 94.06 108 ARG A CA 1
ATOM 790 C C . ARG A 1 108 ? 5.59 30.562 7.062 1 94.06 108 ARG A C 1
ATOM 792 O O . ARG A 1 108 ? 4.414 30.922 6.996 1 94.06 108 ARG A O 1
ATOM 799 N N . GLU A 1 109 ? 6.273 30.141 6.09 1 92.06 109 GLU A N 1
ATOM 800 C CA . GLU A 1 109 ? 5.641 29.969 4.785 1 92.06 109 GLU A CA 1
ATOM 801 C C . GLU A 1 109 ? 4.484 28.984 4.855 1 92.06 109 GLU A C 1
ATOM 803 O O . GLU A 1 109 ? 3.426 29.203 4.262 1 92.06 109 GLU A O 1
ATOM 808 N N . ILE A 1 110 ? 4.68 27.891 5.527 1 91.44 110 ILE A N 1
ATOM 809 C CA . ILE A 1 110 ? 3.643 26.859 5.672 1 91.44 110 ILE A CA 1
ATOM 810 C C . ILE A 1 110 ? 2.42 27.469 6.359 1 91.44 110 ILE A C 1
ATOM 812 O O . ILE A 1 110 ? 1.289 27.281 5.898 1 91.44 110 ILE A O 1
ATOM 816 N N . LEU A 1 111 ? 2.639 28.203 7.414 1 93.5 111 LEU A N 1
ATOM 817 C CA . LEU A 1 111 ? 1.546 28.797 8.18 1 93.5 111 LEU A CA 1
ATOM 818 C C . LEU A 1 111 ? 0.854 29.906 7.371 1 93.5 111 LEU A C 1
ATOM 820 O O . LEU A 1 111 ? -0.363 30.062 7.465 1 93.5 111 LEU A O 1
ATOM 824 N N . SER A 1 112 ? 1.655 30.641 6.617 1 93.44 112 SER A N 1
ATOM 825 C CA . SER A 1 112 ? 1.073 31.656 5.742 1 93.44 112 SER A CA 1
ATOM 826 C C . SER A 1 112 ? 0.114 31.031 4.734 1 93.44 112 SER A C 1
ATOM 828 O O . SER A 1 112 ? -0.96 31.578 4.473 1 93.44 112 SER A O 1
ATOM 830 N N . GLN A 1 113 ? 0.451 29.938 4.254 1 89 113 GLN A N 1
ATOM 831 C CA . GLN A 1 113 ? -0.386 29.234 3.287 1 89 113 GLN A CA 1
ATOM 832 C C . GLN A 1 113 ? -1.658 28.703 3.943 1 89 113 GLN A C 1
ATOM 834 O O . GLN A 1 113 ? -2.658 28.469 3.266 1 89 113 GLN A O 1
ATOM 839 N N . LYS A 1 114 ? -1.604 28.516 5.258 1 89.88 114 LYS A N 1
ATOM 840 C CA . LYS A 1 114 ? -2.773 28.047 5.996 1 89.88 114 LYS A CA 1
ATOM 841 C C . LYS A 1 114 ? -3.68 29.203 6.395 1 89.88 114 LYS A C 1
ATOM 843 O O . LYS A 1 114 ? -4.68 29.016 7.086 1 89.88 114 LYS A O 1
ATOM 848 N N . GLY A 1 115 ? -3.195 30.438 6.02 1 90.31 115 GLY A N 1
ATOM 849 C CA . GLY A 1 115 ? -4.094 31.562 6.164 1 90.31 115 GLY A CA 1
ATOM 850 C C . GLY A 1 115 ? -3.643 32.562 7.227 1 90.31 115 GLY A C 1
ATOM 851 O O . GLY A 1 115 ? -4.297 33.562 7.453 1 90.31 115 GLY A O 1
ATOM 852 N N . LEU A 1 116 ? -2.57 32.281 7.879 1 94.38 116 LEU A N 1
ATOM 853 C CA . LEU A 1 116 ? -2.078 33.188 8.891 1 94.38 116 LEU A CA 1
ATOM 854 C C . LEU A 1 116 ? -1.29 34.344 8.242 1 94.38 116 LEU A C 1
ATOM 856 O O . LEU A 1 116 ? -0.654 34.125 7.203 1 94.38 116 LEU A O 1
ATOM 860 N N . SER A 1 117 ? -1.437 35.531 8.805 1 94.81 117 SER A N 1
ATOM 861 C CA . SER A 1 117 ? -0.697 36.688 8.32 1 94.81 117 SER A CA 1
ATOM 862 C C . SER A 1 117 ? -0.385 37.656 9.445 1 94.81 117 SER A C 1
ATOM 864 O O . SER A 1 117 ? -0.889 37.5 10.562 1 94.81 117 SER A O 1
ATOM 866 N N . GLY A 1 118 ? 0.556 38.531 9.227 1 95 118 GLY A N 1
ATOM 867 C CA . GLY A 1 118 ? 0.865 39.594 10.156 1 95 118 GLY A CA 1
ATOM 868 C C . GLY A 1 118 ? 1.455 39.094 11.461 1 95 118 GLY A C 1
ATOM 869 O O . GLY A 1 118 ? 2.316 38.219 11.461 1 95 118 GLY A O 1
ATOM 870 N N . GLU A 1 119 ? 0.995 39.656 12.562 1 95.38 119 GLU A N 1
ATOM 871 C CA . GLU A 1 119 ? 1.559 39.375 13.875 1 95.38 119 GLU A CA 1
ATOM 872 C C . GLU A 1 119 ? 1.221 37.969 14.32 1 95.38 119 GLU A C 1
ATOM 874 O O . GLU A 1 119 ? 2.029 37.312 14.984 1 95.38 119 GLU A O 1
ATOM 879 N N . VAL A 1 120 ? 0.092 37.5 13.93 1 94.56 120 VAL A N 1
ATOM 880 C CA . VAL A 1 120 ? -0.334 36.156 14.305 1 94.56 120 VAL A CA 1
ATOM 881 C C . VAL A 1 120 ? 0.593 35.125 13.664 1 94.56 120 VAL A C 1
ATOM 883 O O . VAL A 1 120 ? 0.959 34.125 14.297 1 94.56 120 VAL A O 1
ATOM 886 N N . LEU A 1 121 ? 0.926 35.438 12.43 1 96.25 121 LEU A N 1
ATOM 887 C CA . LEU A 1 121 ? 1.844 34.562 11.711 1 96.25 121 LEU A CA 1
ATOM 888 C C . LEU A 1 121 ? 3.189 34.5 12.422 1 96.25 121 LEU A C 1
ATOM 890 O O . LEU A 1 121 ? 3.732 33.406 12.609 1 96.25 121 LEU A O 1
ATOM 894 N N . ASP A 1 122 ? 3.68 35.594 12.852 1 96 122 ASP A N 1
ATOM 895 C CA . ASP A 1 122 ? 4.977 35.656 13.516 1 96 122 ASP A CA 1
ATOM 896 C C . ASP A 1 122 ? 4.938 34.969 14.867 1 96 122 ASP A C 1
ATOM 898 O O . ASP A 1 122 ? 5.828 34.188 15.188 1 96 122 ASP A O 1
ATOM 902 N N . GLN A 1 123 ? 3.895 35.188 15.609 1 95.5 123 GLN A N 1
ATOM 903 C CA . GLN A 1 123 ? 3.779 34.625 16.938 1 95.5 123 GLN A CA 1
ATOM 904 C C . GLN A 1 123 ? 3.551 33.125 16.859 1 95.5 123 GLN A C 1
ATOM 906 O O . GLN A 1 123 ? 4.07 32.344 17.688 1 95.5 123 GLN A O 1
ATOM 911 N N . ALA A 1 124 ? 2.75 32.75 15.953 1 95.5 124 ALA A N 1
ATOM 912 C CA . ALA A 1 124 ? 2.52 31.312 15.758 1 95.5 124 ALA A CA 1
ATOM 913 C C . ALA A 1 124 ? 3.805 30.594 15.344 1 95.5 124 ALA A C 1
ATOM 915 O O . ALA A 1 124 ? 4.094 29.5 15.82 1 95.5 124 ALA A O 1
ATOM 916 N N . THR A 1 125 ? 4.512 31.203 14.398 1 96.38 125 THR A N 1
ATOM 917 C CA . THR A 1 125 ? 5.789 30.656 13.969 1 96.38 125 THR A CA 1
ATOM 918 C C . THR A 1 125 ? 6.73 30.484 15.156 1 96.38 125 THR A C 1
ATOM 920 O O . THR A 1 125 ? 7.363 29.438 15.305 1 96.38 125 THR A O 1
ATOM 923 N N . ASP A 1 126 ? 6.77 31.469 16.016 1 95.62 126 ASP A N 1
ATOM 924 C CA . ASP A 1 126 ? 7.625 31.422 17.203 1 95.62 126 ASP A CA 1
ATOM 925 C C . ASP A 1 126 ? 7.195 30.312 18.141 1 95.62 126 ASP A C 1
ATOM 927 O O . ASP A 1 126 ? 8.039 29.594 18.688 1 95.62 126 ASP A O 1
ATOM 931 N N . ALA A 1 127 ? 5.914 30.219 18.328 1 94.5 127 ALA A N 1
ATOM 932 C CA . ALA A 1 127 ? 5.387 29.219 19.266 1 94.5 127 ALA A CA 1
ATOM 933 C C . ALA A 1 127 ? 5.719 27.797 18.797 1 94.5 127 ALA A C 1
ATOM 935 O O . ALA A 1 127 ? 6.164 26.969 19.578 1 94.5 127 ALA A O 1
ATOM 936 N N . ILE A 1 128 ? 5.551 27.547 17.531 1 94.31 128 ILE A N 1
ATOM 937 C CA . ILE A 1 128 ? 5.754 26.203 16.984 1 94.31 128 ILE A CA 1
ATOM 938 C C . ILE A 1 128 ? 7.242 25.859 17 1 94.31 128 ILE A C 1
ATOM 940 O O . ILE A 1 128 ? 7.633 24.75 17.344 1 94.31 128 ILE A O 1
ATOM 944 N N . THR A 1 129 ? 8.07 26.844 16.625 1 95.56 129 THR A N 1
ATOM 945 C CA . THR A 1 129 ? 9.5 26.578 16.5 1 95.56 129 THR A CA 1
ATOM 946 C C . THR A 1 129 ? 10.164 26.547 17.875 1 95.56 129 THR A C 1
ATOM 948 O O . THR A 1 129 ? 11.344 26.219 17.984 1 95.56 129 THR A O 1
ATOM 951 N N . ALA A 1 130 ? 9.422 26.875 18.938 1 94.38 130 ALA A N 1
ATOM 952 C CA . ALA A 1 130 ? 9.953 26.812 20.297 1 94.38 130 ALA A CA 1
ATOM 953 C C . ALA A 1 130 ? 10.031 25.359 20.781 1 94.38 130 ALA A C 1
ATOM 955 O O . ALA A 1 130 ? 10.758 25.047 21.719 1 94.38 130 ALA A O 1
ATOM 956 N N . ASP A 1 131 ? 9.25 24.516 20.172 1 94.31 131 ASP A N 1
ATOM 957 C CA . ASP A 1 131 ? 9.242 23.078 20.484 1 94.31 131 ASP A CA 1
ATOM 958 C C . ASP A 1 131 ? 9.734 22.25 19.297 1 94.31 131 ASP A C 1
ATOM 960 O O . ASP A 1 131 ? 9.125 22.281 18.219 1 94.31 131 ASP A O 1
ATOM 964 N N . ARG A 1 132 ? 10.719 21.5 19.531 1 93.38 132 ARG A N 1
ATOM 965 C CA . ARG A 1 132 ? 11.375 20.75 18.469 1 93.38 132 ARG A CA 1
ATOM 966 C C . ARG A 1 132 ? 10.438 19.719 17.844 1 93.38 132 ARG A C 1
ATOM 968 O O . ARG A 1 132 ? 10.406 19.547 16.625 1 93.38 132 ARG A O 1
ATOM 975 N N . GLU A 1 133 ? 9.711 19.062 18.625 1 91.81 133 GLU A N 1
ATOM 976 C CA . GLU A 1 133 ? 8.797 18.031 18.141 1 91.81 133 GLU A CA 1
ATOM 977 C C . GLU A 1 133 ? 7.695 18.625 17.281 1 91.81 133 GLU A C 1
ATOM 979 O O . GLU A 1 133 ? 7.355 18.094 16.234 1 91.81 133 GLU A O 1
ATOM 984 N N . ASN A 1 134 ? 7.176 19.734 17.734 1 92.12 134 ASN A N 1
ATOM 985 C CA . ASN A 1 134 ? 6.156 20.422 16.953 1 92.12 134 ASN A CA 1
ATOM 986 C C . ASN A 1 134 ? 6.719 20.969 15.648 1 92.12 134 ASN A C 1
ATOM 988 O O . ASN A 1 134 ? 6.047 20.953 14.617 1 92.12 134 ASN A O 1
ATOM 992 N N . TRP A 1 135 ? 7.895 21.438 15.742 1 93.5 135 TRP A N 1
ATOM 993 C CA . TRP A 1 135 ? 8.594 21.953 14.57 1 93.5 135 TRP A CA 1
ATOM 994 C C . TRP A 1 135 ? 8.742 20.875 13.5 1 93.5 135 TRP A C 1
ATOM 996 O O . TRP A 1 135 ? 8.289 21.047 12.367 1 93.5 135 TRP A O 1
ATOM 1006 N N . ILE A 1 136 ? 9.211 19.766 13.883 1 92.5 136 ILE A N 1
ATOM 1007 C CA . ILE A 1 136 ? 9.461 18.656 12.961 1 92.5 136 ILE A CA 1
ATOM 1008 C C . ILE A 1 136 ? 8.141 18.125 12.43 1 92.5 136 ILE A C 1
ATOM 1010 O O . ILE A 1 136 ? 8.008 17.844 11.234 1 92.5 136 ILE A O 1
ATOM 1014 N N . ALA A 1 137 ? 7.172 17.969 13.289 1 89.38 137 ALA A N 1
ATOM 1015 C CA . ALA A 1 137 ? 5.871 17.453 12.883 1 89.38 137 ALA A CA 1
ATOM 1016 C C . ALA A 1 137 ? 5.242 18.328 11.805 1 89.38 137 ALA A C 1
ATOM 1018 O O . ALA A 1 137 ? 4.684 17.812 10.828 1 89.38 137 ALA A O 1
ATOM 1019 N N . LEU A 1 138 ? 5.367 19.578 11.984 1 89.94 138 LEU A N 1
ATOM 1020 C CA . LEU A 1 138 ? 4.82 20.5 10.992 1 89.94 138 LEU A CA 1
ATOM 1021 C C . LEU A 1 138 ? 5.555 20.375 9.664 1 89.94 138 LEU A C 1
ATOM 1023 O O . LEU A 1 138 ? 4.941 20.453 8.594 1 89.94 138 LEU A O 1
ATOM 1027 N N . MET A 1 139 ? 6.855 20.234 9.75 1 90.06 139 MET A N 1
ATOM 1028 C CA . MET A 1 139 ? 7.645 20.125 8.531 1 90.06 139 MET A CA 1
ATOM 1029 C C . MET A 1 139 ? 7.293 18.844 7.781 1 90.06 139 MET A C 1
ATOM 1031 O O . MET A 1 139 ? 7.195 18.844 6.551 1 90.06 139 MET A O 1
ATOM 1035 N N . ILE A 1 140 ? 7.113 17.766 8.477 1 87.88 140 ILE A N 1
ATOM 1036 C CA . ILE A 1 140 ? 6.801 16.484 7.871 1 87.88 140 ILE A CA 1
ATOM 1037 C C . ILE A 1 140 ? 5.488 16.578 7.102 1 87.88 140 ILE A C 1
ATOM 1039 O O . ILE A 1 140 ? 5.387 16.094 5.969 1 87.88 140 ILE A O 1
ATOM 1043 N N . ASP A 1 141 ? 4.559 17.172 7.676 1 85.5 141 ASP A N 1
ATOM 1044 C CA . ASP A 1 141 ? 3.268 17.344 7.02 1 85.5 141 ASP A CA 1
ATOM 1045 C C . ASP A 1 141 ? 3.34 18.438 5.945 1 85.5 141 ASP A C 1
ATOM 1047 O O . ASP A 1 141 ? 2.98 18.203 4.789 1 85.5 141 ASP A O 1
ATOM 1051 N N . GLY A 1 142 ? 3.836 19.562 6.266 1 85.62 142 GLY A N 1
ATOM 1052 C CA . GLY A 1 142 ? 3.811 20.734 5.41 1 85.62 142 GLY A CA 1
ATOM 1053 C C . GLY A 1 142 ? 4.762 20.641 4.234 1 85.62 142 GLY A C 1
ATOM 1054 O O . GLY A 1 142 ? 4.422 21.047 3.117 1 85.62 142 GLY A O 1
ATOM 1055 N N . GLU A 1 143 ? 5.945 20.203 4.508 1 86 143 GLU A N 1
ATOM 1056 C CA . GLU A 1 143 ? 6.957 20.156 3.455 1 86 143 GLU A CA 1
ATOM 1057 C C . GLU A 1 143 ? 6.867 18.859 2.664 1 86 143 GLU A C 1
ATOM 1059 O O . GLU A 1 143 ? 7.078 18.844 1.45 1 86 143 GLU A O 1
ATOM 1064 N N . TYR A 1 144 ? 6.504 17.812 3.287 1 85.44 144 TYR A N 1
ATOM 1065 C CA . TYR A 1 144 ? 6.586 16.516 2.619 1 85.44 144 TYR A CA 1
ATOM 1066 C C . TYR A 1 144 ? 5.199 15.93 2.387 1 85.44 144 TYR A C 1
ATOM 1068 O O . TYR A 1 144 ? 5.043 14.969 1.631 1 85.44 144 TYR A O 1
ATOM 1076 N N . GLY A 1 145 ? 4.16 16.453 3.068 1 84.56 145 GLY A N 1
ATOM 1077 C CA . GLY A 1 145 ? 2.793 16.016 2.846 1 84.56 145 GLY A CA 1
ATOM 1078 C C . GLY A 1 145 ? 2.486 14.672 3.482 1 84.56 145 GLY A C 1
ATOM 1079 O O . GLY A 1 145 ? 1.62 13.938 3.006 1 84.56 145 GLY A O 1
ATOM 1080 N N . LEU A 1 146 ? 3.266 14.344 4.496 1 84.44 146 LEU A N 1
ATOM 1081 C CA . LEU A 1 146 ? 3.094 13.055 5.156 1 84.44 146 LEU A CA 1
ATOM 1082 C C . LEU A 1 146 ? 2.297 13.203 6.449 1 84.44 146 LEU A C 1
ATOM 1084 O O . LEU A 1 146 ? 2.34 14.258 7.086 1 84.44 146 LEU A O 1
ATOM 1088 N N . GLY A 1 147 ? 1.582 12.227 6.789 1 78.5 147 GLY A N 1
ATOM 1089 C CA . GLY A 1 147 ? 0.751 12.266 7.98 1 78.5 147 GLY A CA 1
ATOM 1090 C C . GLY A 1 147 ? 1.539 12.078 9.266 1 78.5 147 GLY A C 1
ATOM 1091 O O . GLY A 1 147 ? 2.691 11.641 9.234 1 78.5 147 GLY A O 1
ATOM 1092 N N . GLY A 1 148 ? 0.861 12.359 10.312 1 79 148 GLY A N 1
ATOM 1093 C CA . GLY A 1 148 ? 1.529 12.344 11.602 1 79 148 GLY A CA 1
ATOM 1094 C C . GLY A 1 148 ? 1.535 10.977 12.258 1 79 148 GLY A C 1
ATOM 1095 O O . GLY A 1 148 ? 2.146 10.789 13.312 1 79 148 GLY A O 1
ATOM 1096 N N . VAL A 1 149 ? 0.859 10.078 11.648 1 82.25 149 VAL A N 1
ATOM 1097 C CA . VAL A 1 149 ? 0.796 8.758 12.258 1 82.25 149 VAL A CA 1
ATOM 1098 C C . VAL A 1 149 ? 1.712 7.797 11.5 1 82.25 149 VAL A C 1
ATOM 1100 O O . VAL A 1 149 ? 1.592 7.645 10.281 1 82.25 149 VAL A O 1
ATOM 1103 N N . ASP A 1 150 ? 2.51 7.125 12.219 1 86.12 150 ASP A N 1
ATOM 1104 C CA . ASP A 1 150 ? 3.467 6.191 11.633 1 86.12 150 ASP A CA 1
ATOM 1105 C C . ASP A 1 150 ? 2.762 4.953 11.078 1 86.12 150 ASP A C 1
ATOM 1107 O O . ASP A 1 150 ? 1.796 4.469 11.672 1 86.12 150 ASP A O 1
ATOM 1111 N N . PRO A 1 151 ? 3.27 4.59 10.023 1 87.25 151 PRO A N 1
ATOM 1112 C CA . PRO A 1 151 ? 2.746 3.312 9.531 1 87.25 151 PRO A CA 1
ATOM 1113 C C . PRO A 1 151 ? 3.152 2.133 10.414 1 87.25 151 PRO A C 1
ATOM 1115 O O . PRO A 1 151 ? 4.152 2.209 11.133 1 87.25 151 PRO A O 1
ATOM 1118 N N . HIS A 1 152 ? 2.346 1.048 10.352 1 91.38 152 HIS A N 1
ATOM 1119 C CA . HIS A 1 152 ? 2.584 -0.165 11.125 1 91.38 152 HIS A CA 1
ATOM 1120 C C . HIS A 1 152 ? 2.805 -1.367 10.211 1 91.38 152 HIS A C 1
ATOM 1122 O O . HIS A 1 152 ? 1.856 -2.084 9.883 1 91.38 152 HIS A O 1
ATOM 1128 N N . PRO A 1 153 ? 4.098 -1.667 9.977 1 92.56 153 PRO A N 1
ATOM 1129 C CA . PRO A 1 153 ? 4.422 -2.703 8.992 1 92.56 153 PRO A CA 1
ATOM 1130 C C . PRO A 1 153 ? 3.848 -4.07 9.359 1 92.56 153 PRO A C 1
ATOM 1132 O O . PRO A 1 153 ? 3.25 -4.742 8.516 1 92.56 153 PRO A O 1
ATOM 1135 N N . MET A 1 154 ? 3.973 -4.449 10.633 1 93.62 154 MET A N 1
ATOM 1136 C CA . MET A 1 154 ? 3.516 -5.773 11.047 1 93.62 154 MET A CA 1
ATOM 1137 C C . MET A 1 154 ? 1.997 -5.875 10.969 1 93.62 154 MET A C 1
ATOM 1139 O O . MET A 1 154 ? 1.463 -6.898 10.531 1 93.62 154 MET A O 1
ATOM 1143 N N . ARG A 1 155 ? 1.306 -4.832 11.32 1 93.19 155 ARG A N 1
ATOM 1144 C CA . ARG A 1 155 ? -0.15 -4.824 11.227 1 93.19 155 ARG A CA 1
ATOM 1145 C C . ARG A 1 155 ? -0.602 -4.926 9.773 1 93.19 155 ARG A C 1
ATOM 1147 O O . ARG A 1 155 ? -1.547 -5.652 9.461 1 93.19 155 ARG A O 1
ATOM 1154 N N . ALA A 1 156 ? 0.02 -4.156 8.969 1 93.12 156 ALA A N 1
ATOM 1155 C CA . ALA A 1 156 ? -0.289 -4.188 7.539 1 93.12 156 ALA A CA 1
ATOM 1156 C C . ALA A 1 156 ? -0.052 -5.578 6.957 1 93.12 156 ALA A C 1
ATOM 1158 O O . ALA A 1 156 ? -0.879 -6.09 6.199 1 93.12 156 ALA A O 1
ATOM 1159 N N . ALA A 1 157 ? 1.076 -6.203 7.348 1 94.19 157 ALA A N 1
ATOM 1160 C CA . ALA A 1 157 ? 1.451 -7.523 6.848 1 94.19 157 ALA A CA 1
ATOM 1161 C C . ALA A 1 157 ? 0.446 -8.586 7.289 1 94.19 157 ALA A C 1
ATOM 1163 O O . ALA A 1 157 ? 0.028 -9.422 6.488 1 94.19 157 ALA A O 1
ATOM 1164 N N . ILE A 1 158 ? 0.076 -8.539 8.562 1 95.62 158 ILE A N 1
ATOM 1165 C CA . ILE A 1 158 ? -0.848 -9.523 9.109 1 95.62 158 ILE A CA 1
ATOM 1166 C C . ILE A 1 158 ? -2.215 -9.375 8.445 1 95.62 158 ILE A C 1
ATOM 1168 O O . ILE A 1 158 ? -2.852 -10.367 8.086 1 95.62 158 ILE A O 1
ATOM 1172 N N . ALA A 1 159 ? -2.68 -8.148 8.266 1 94.19 159 ALA A N 1
ATOM 1173 C CA . ALA A 1 159 ? -3.959 -7.887 7.609 1 94.19 159 ALA A CA 1
ATOM 1174 C C . ALA A 1 159 ? -3.965 -8.422 6.184 1 94.19 159 ALA A C 1
ATOM 1176 O O . ALA A 1 159 ? -4.93 -9.062 5.758 1 94.19 159 ALA A O 1
ATOM 1177 N N . THR A 1 160 ? -2.912 -8.156 5.496 1 93.25 160 THR A N 1
ATOM 1178 C CA . THR A 1 160 ? -2.779 -8.625 4.117 1 93.25 160 THR A CA 1
ATOM 1179 C C . THR A 1 160 ? -2.758 -10.148 4.062 1 93.25 160 THR A C 1
ATOM 1181 O O . THR A 1 160 ? -3.426 -10.75 3.221 1 93.25 160 THR A O 1
ATOM 1184 N N . PHE A 1 161 ? -1.998 -10.766 4.957 1 94.06 161 PHE A N 1
ATOM 1185 C CA . PHE A 1 161 ? -1.842 -12.211 4.973 1 94.06 161 PHE A CA 1
ATOM 1186 C C . PHE A 1 161 ? -3.176 -12.898 5.238 1 94.06 161 PHE A C 1
ATOM 1188 O O . PHE A 1 161 ? -3.553 -13.836 4.527 1 94.06 161 PHE A O 1
ATOM 1195 N N . LEU A 1 162 ? -3.836 -12.445 6.246 1 95.81 162 LEU A N 1
ATOM 1196 C CA . LEU A 1 162 ? -5.102 -13.062 6.633 1 95.81 162 LEU A CA 1
ATOM 1197 C C . LEU A 1 162 ? -6.148 -12.891 5.539 1 95.81 162 LEU A C 1
ATOM 1199 O O . LEU A 1 162 ? -6.891 -13.828 5.23 1 95.81 162 LEU A O 1
ATOM 1203 N N . ALA A 1 163 ? -6.23 -11.711 4.984 1 94.38 163 ALA A N 1
ATOM 1204 C CA . ALA A 1 163 ? -7.168 -11.469 3.889 1 94.38 163 ALA A CA 1
ATOM 1205 C C . ALA A 1 163 ? -6.852 -12.359 2.691 1 94.38 163 ALA A C 1
ATOM 1207 O O . ALA A 1 163 ? -7.758 -12.914 2.066 1 94.38 163 ALA A O 1
ATOM 1208 N N . PHE A 1 164 ? -5.57 -12.492 2.375 1 94.25 164 PHE A N 1
ATOM 1209 C CA . PHE A 1 164 ? -5.113 -13.328 1.272 1 94.25 164 PHE A CA 1
ATOM 1210 C C . PHE A 1 164 ? -5.5 -14.789 1.503 1 94.25 164 PHE A C 1
ATOM 1212 O O . PHE A 1 164 ? -6.02 -15.445 0.601 1 94.25 164 PHE A O 1
ATOM 1219 N N . LEU A 1 165 ? -5.203 -15.242 2.662 1 94.75 165 LEU A N 1
ATOM 1220 C CA . LEU A 1 165 ? -5.441 -16.641 3 1 94.75 165 LEU A CA 1
ATOM 1221 C C . LEU A 1 165 ? -6.93 -16.969 2.938 1 94.75 165 LEU A C 1
ATOM 1223 O O . LEU A 1 165 ? -7.324 -17.984 2.35 1 94.75 165 LEU A O 1
ATOM 1227 N N . VAL A 1 166 ? -7.715 -16.141 3.523 1 95.06 166 VAL A N 1
ATOM 1228 C CA . VAL A 1 166 ? -9.148 -16.375 3.592 1 95.06 166 VAL A CA 1
ATOM 1229 C C . VAL A 1 166 ? -9.75 -16.344 2.189 1 95.06 166 VAL A C 1
ATOM 1231 O O . VAL A 1 166 ? -10.469 -17.266 1.786 1 95.06 166 VAL A O 1
ATOM 1234 N N . ALA A 1 167 ? -9.43 -15.344 1.466 1 93.69 167 ALA A N 1
ATOM 1235 C CA . ALA A 1 167 ? -9.992 -15.195 0.125 1 93.69 167 ALA A CA 1
ATOM 1236 C C . ALA A 1 167 ? -9.367 -16.188 -0.844 1 93.69 167 ALA A C 1
ATOM 1238 O O . ALA A 1 167 ? -10.039 -16.703 -1.736 1 93.69 167 ALA A O 1
ATOM 1239 N N . GLY A 1 168 ? -8.102 -16.453 -0.701 1 93.94 168 GLY A N 1
ATOM 1240 C CA . GLY A 1 168 ? -7.367 -17.312 -1.612 1 93.94 168 GLY A CA 1
ATOM 1241 C C . GLY A 1 168 ? -7.746 -18.781 -1.486 1 93.94 168 GLY A C 1
ATOM 1242 O O . GLY A 1 168 ? -7.621 -19.547 -2.445 1 93.94 168 GLY A O 1
ATOM 1243 N N . MET A 1 169 ? -8.227 -19.156 -0.348 1 95.56 169 MET A N 1
ATOM 1244 C CA . MET A 1 169 ? -8.586 -20.562 -0.126 1 95.56 169 MET A CA 1
ATOM 1245 C C . MET A 1 169 ? -9.922 -20.891 -0.77 1 95.56 169 MET A C 1
ATOM 1247 O O . MET A 1 169 ? -10.219 -22.062 -1.042 1 95.56 169 MET A O 1
ATOM 1251 N N . ILE A 1 170 ? -10.625 -19.969 -1.051 1 95.56 170 ILE A N 1
ATOM 1252 C CA . ILE A 1 170 ? -12.008 -20.156 -1.475 1 95.56 170 ILE A CA 1
ATOM 1253 C C . ILE A 1 170 ? -12.047 -20.906 -2.803 1 95.56 170 ILE A C 1
ATOM 1255 O O . ILE A 1 170 ? -12.781 -21.891 -2.947 1 95.56 170 ILE A O 1
ATOM 1259 N N . PRO A 1 171 ? -11.258 -20.547 -3.775 1 94.94 171 PRO A N 1
ATOM 1260 C CA . PRO A 1 171 ? -11.297 -21.266 -5.051 1 94.94 171 PRO A CA 1
ATOM 1261 C C . PRO A 1 171 ? -10.875 -22.719 -4.922 1 94.94 171 PRO A C 1
ATOM 1263 O O . PRO A 1 171 ? -11.211 -23.547 -5.777 1 94.94 171 PRO A O 1
ATOM 1266 N N . LEU A 1 172 ? -10.18 -23.078 -3.889 1 94.81 172 LEU A N 1
ATOM 1267 C CA . LEU A 1 172 ? -9.633 -24.422 -3.744 1 94.81 172 LEU A CA 1
ATOM 1268 C C . LEU A 1 172 ? -10.617 -25.328 -3.016 1 94.81 172 LEU A C 1
ATOM 1270 O O . LEU A 1 172 ? -10.508 -26.547 -3.09 1 94.81 172 LEU A O 1
ATOM 1274 N N . VAL A 1 173 ? -11.562 -24.766 -2.336 1 95.81 173 VAL A N 1
ATOM 1275 C CA . VAL A 1 173 ? -12.461 -25.5 -1.45 1 95.81 173 VAL A CA 1
ATOM 1276 C C . VAL A 1 173 ? -13.18 -26.594 -2.234 1 95.81 173 VAL A C 1
ATOM 1278 O O . VAL A 1 173 ? -13.227 -27.75 -1.806 1 95.81 173 VAL A O 1
ATOM 1281 N N . PRO A 1 174 ? -13.695 -26.312 -3.439 1 95.81 174 PRO A N 1
ATOM 1282 C CA . PRO A 1 174 ? -14.414 -27.359 -4.168 1 95.81 174 PRO A CA 1
ATOM 1283 C C . PRO A 1 174 ? -13.508 -28.531 -4.559 1 95.81 174 PRO A C 1
ATOM 1285 O O . PRO A 1 174 ? -13.961 -29.672 -4.613 1 95.81 174 PRO A O 1
ATOM 1288 N N . PHE A 1 175 ? -12.297 -28.281 -4.812 1 93.38 175 PHE A N 1
ATOM 1289 C CA . PHE A 1 175 ? -11.359 -29.328 -5.199 1 93.38 175 PHE A CA 1
ATOM 1290 C C . PHE A 1 175 ? -10.922 -30.125 -3.984 1 93.38 175 PHE A C 1
ATOM 1292 O O . PHE A 1 175 ? -10.758 -31.344 -4.07 1 93.38 175 PHE A O 1
ATOM 1299 N N . LEU A 1 176 ? -10.742 -29.453 -2.896 1 93.12 176 LEU A N 1
ATOM 1300 C CA . LEU A 1 176 ? -10.359 -30.125 -1.658 1 93.12 176 LEU A CA 1
ATOM 1301 C C . LEU A 1 176 ? -11.461 -31.062 -1.191 1 93.12 176 LEU A C 1
ATOM 1303 O O . LEU A 1 176 ? -11.18 -32.094 -0.58 1 93.12 176 LEU A O 1
ATOM 1307 N N . LEU A 1 177 ? -12.703 -30.719 -1.517 1 94.44 177 LEU A N 1
ATOM 1308 C CA . LEU A 1 177 ? -13.844 -31.531 -1.105 1 94.44 177 LEU A CA 1
ATOM 1309 C C . LEU A 1 177 ? -14.148 -32.625 -2.141 1 94.44 177 LEU A C 1
ATOM 1311 O O . LEU A 1 177 ? -15.016 -33.469 -1.922 1 94.44 177 LEU A O 1
ATOM 1315 N N . GLY A 1 178 ? -13.516 -32.594 -3.277 1 92.06 178 GLY A N 1
ATOM 1316 C CA . GLY A 1 178 ? -13.703 -33.625 -4.312 1 92.06 178 GLY A CA 1
ATOM 1317 C C . GLY A 1 178 ? -15.047 -33.531 -5.008 1 92.06 178 GLY A C 1
ATOM 1318 O O . GLY A 1 178 ? -15.656 -34.531 -5.344 1 92.06 178 GLY A O 1
ATOM 1319 N N . LEU A 1 179 ? -15.445 -32.344 -5.25 1 92.81 179 LEU A N 1
ATOM 1320 C CA . LEU A 1 179 ? -16.75 -32.156 -5.875 1 92.81 179 LEU A CA 1
ATOM 1321 C C . LEU A 1 179 ? -16.688 -32.5 -7.363 1 92.81 179 LEU A C 1
ATOM 1323 O O . LEU A 1 179 ? -15.672 -32.281 -8.016 1 92.81 179 LEU A O 1
ATOM 1327 N N . ALA A 1 180 ? -17.719 -33.094 -8.031 1 90.12 180 ALA A N 1
ATOM 1328 C CA . ALA A 1 180 ? -17.797 -33.438 -9.438 1 90.12 180 ALA A CA 1
ATOM 1329 C C . ALA A 1 180 ? -17.641 -32.219 -10.336 1 90.12 180 ALA A C 1
ATOM 1331 O O . ALA A 1 180 ? -16.844 -32.25 -11.281 1 90.12 180 ALA A O 1
ATOM 1332 N N . GLU A 1 181 ? -18.312 -31.078 -10.094 1 93.38 181 GLU A N 1
ATOM 1333 C CA . GLU A 1 181 ? -18.203 -29.844 -10.867 1 93.38 181 GLU A CA 1
ATOM 1334 C C . GLU A 1 181 ? -17.375 -28.797 -10.133 1 93.38 181 GLU A C 1
ATOM 1336 O O . GLU A 1 181 ? -17.812 -27.656 -9.977 1 93.38 181 GLU A O 1
ATOM 1341 N N . ALA A 1 182 ? -16.188 -29.297 -9.812 1 93.81 182 ALA A N 1
ATOM 1342 C CA . ALA A 1 182 ? -15.359 -28.453 -8.945 1 93.81 182 ALA A CA 1
ATOM 1343 C C . ALA A 1 182 ? -14.992 -27.141 -9.633 1 93.81 182 ALA A C 1
ATOM 1345 O O . ALA A 1 182 ? -14.984 -26.094 -9 1 93.81 182 ALA A O 1
ATOM 1346 N N . PHE A 1 183 ? -14.805 -27.234 -10.906 1 92.06 183 PHE A N 1
ATOM 1347 C CA . PHE A 1 183 ? -14.391 -26.031 -11.625 1 92.06 183 PHE A CA 1
ATOM 1348 C C . PHE A 1 183 ? -15.523 -25.016 -11.648 1 92.06 183 PHE A C 1
ATOM 1350 O O . PHE A 1 183 ? -15.305 -23.828 -11.375 1 92.06 183 PHE A O 1
ATOM 1357 N N . THR A 1 184 ? -16.719 -25.453 -11.984 1 93.75 184 THR A N 1
ATOM 1358 C CA . THR A 1 184 ? -17.875 -24.578 -12.055 1 93.75 184 THR A CA 1
ATOM 1359 C C . THR A 1 184 ? -18.172 -23.969 -10.688 1 93.75 184 THR A C 1
ATOM 1361 O O . THR A 1 184 ? -18.422 -22.766 -10.57 1 93.75 184 THR A O 1
ATOM 1364 N N . VAL A 1 185 ? -18.109 -24.734 -9.664 1 95 185 VAL A N 1
ATOM 1365 C CA . VAL A 1 185 ? -18.375 -24.266 -8.312 1 95 185 VAL A CA 1
ATOM 1366 C C . VAL A 1 185 ? -17.312 -23.281 -7.883 1 95 185 VAL A C 1
ATOM 1368 O O . VAL A 1 185 ? -17.609 -22.25 -7.27 1 95 185 VAL A O 1
ATOM 1371 N N . SER A 1 186 ? -16.047 -23.625 -8.164 1 94.56 186 SER A N 1
ATOM 1372 C CA . SER A 1 186 ? -14.93 -22.734 -7.855 1 94.56 186 SER A CA 1
ATOM 1373 C C . SER A 1 186 ? -15.109 -21.375 -8.523 1 94.56 186 SER A C 1
ATOM 1375 O O . SER A 1 186 ? -14.891 -20.328 -7.902 1 94.56 186 SER A O 1
ATOM 1377 N N . ALA A 1 187 ? -15.539 -21.344 -9.734 1 93.56 187 ALA A N 1
ATOM 1378 C CA . ALA A 1 187 ? -15.734 -20.109 -10.484 1 93.56 187 ALA A CA 1
ATOM 1379 C C . ALA A 1 187 ? -16.812 -19.234 -9.852 1 93.56 187 ALA A C 1
ATOM 1381 O O . ALA A 1 187 ? -16.641 -18.031 -9.695 1 93.56 187 ALA A O 1
ATOM 1382 N N . TRP A 1 188 ? -17.906 -19.859 -9.477 1 94.62 188 TRP A N 1
ATOM 1383 C CA . TRP A 1 188 ? -19.016 -19.125 -8.875 1 94.62 188 TRP A CA 1
ATOM 1384 C C . TRP A 1 188 ? -18.641 -18.609 -7.492 1 94.62 188 TRP A C 1
ATOM 1386 O O . TRP A 1 188 ? -18.953 -17.469 -7.137 1 94.62 188 TRP A O 1
ATOM 1396 N N . MET A 1 189 ? -17.969 -19.406 -6.727 1 94.69 189 MET A N 1
ATOM 1397 C CA . MET A 1 189 ? -17.562 -19 -5.391 1 94.69 189 MET A CA 1
ATOM 1398 C C . MET A 1 189 ? -16.562 -17.859 -5.457 1 94.69 189 MET A C 1
ATOM 1400 O O . MET A 1 189 ? -16.672 -16.891 -4.695 1 94.69 189 MET A O 1
ATOM 1404 N N . THR A 1 190 ? -15.633 -18 -6.367 1 93.38 190 THR A N 1
ATOM 1405 C CA . THR A 1 190 ? -14.633 -16.953 -6.52 1 93.38 190 THR A CA 1
ATOM 1406 C C . THR A 1 190 ? -15.273 -15.656 -7.008 1 93.38 190 THR A C 1
ATOM 1408 O O . THR A 1 190 ? -14.922 -14.57 -6.543 1 93.38 190 THR A O 1
ATOM 1411 N N . GLY A 1 191 ? -16.172 -15.805 -7.965 1 93.38 191 GLY A N 1
ATOM 1412 C CA . GLY A 1 191 ? -16.922 -14.633 -8.406 1 93.38 191 GLY A CA 1
ATOM 1413 C C . GLY A 1 191 ? -17.656 -13.938 -7.285 1 93.38 191 GLY A C 1
ATOM 1414 O O . GLY A 1 191 ? -17.672 -12.711 -7.203 1 93.38 191 GLY A O 1
ATOM 1415 N N . ALA A 1 192 ? -18.266 -14.688 -6.449 1 94.38 192 ALA A N 1
ATOM 1416 C CA . ALA A 1 192 ? -18.984 -14.141 -5.305 1 94.38 192 ALA A CA 1
ATOM 1417 C C . ALA A 1 192 ? -18.031 -13.422 -4.352 1 94.38 192 ALA A C 1
ATOM 1419 O O . ALA A 1 192 ? -18.375 -12.375 -3.795 1 94.38 192 ALA A O 1
ATOM 1420 N N . VAL A 1 193 ? -16.906 -13.977 -4.16 1 92.44 193 VAL A N 1
ATOM 1421 C CA . VAL A 1 193 ? -15.914 -13.383 -3.275 1 92.44 193 VAL A CA 1
ATOM 1422 C C . VAL A 1 193 ? -15.43 -12.055 -3.857 1 92.44 193 VAL A C 1
ATOM 1424 O O . VAL A 1 193 ? -15.305 -11.062 -3.137 1 92.44 193 VAL A O 1
ATOM 1427 N N . PHE A 1 194 ? -15.188 -12.07 -5.152 1 90.12 194 PHE A N 1
ATOM 1428 C CA . PHE A 1 194 ? -14.797 -10.828 -5.812 1 90.12 194 PHE A CA 1
ATOM 1429 C C . PHE A 1 194 ? -15.859 -9.75 -5.605 1 90.12 194 PHE A C 1
ATOM 1431 O O . PHE A 1 194 ? -15.531 -8.617 -5.238 1 90.12 194 PHE A O 1
ATOM 1438 N N . PHE A 1 195 ? -17.047 -10.094 -5.766 1 91.56 195 PHE A N 1
ATOM 1439 C CA . PHE A 1 195 ? -18.141 -9.148 -5.609 1 91.56 195 PHE A CA 1
ATOM 1440 C C . PHE A 1 195 ? -18.25 -8.672 -4.164 1 91.56 195 PHE A C 1
ATOM 1442 O O . PHE A 1 195 ? -18.453 -7.488 -3.908 1 91.56 195 PHE A O 1
ATOM 1449 N N . ALA A 1 196 ? -18.109 -9.547 -3.281 1 91.75 196 ALA A N 1
ATOM 1450 C CA . ALA A 1 196 ? -18.219 -9.219 -1.862 1 91.75 196 ALA A CA 1
ATOM 1451 C C . ALA A 1 196 ? -17.109 -8.266 -1.434 1 91.75 196 ALA A C 1
ATOM 1453 O O . ALA A 1 196 ? -17.344 -7.32 -0.683 1 91.75 196 ALA A O 1
ATOM 1454 N N . ILE A 1 197 ? -15.922 -8.523 -1.845 1 88.56 197 ILE A N 1
ATOM 1455 C CA . ILE A 1 197 ? -14.789 -7.664 -1.514 1 88.56 197 ILE A CA 1
ATOM 1456 C C . ILE A 1 197 ? -15.031 -6.262 -2.064 1 88.56 197 ILE A C 1
ATOM 1458 O O . ILE A 1 197 ? -14.852 -5.27 -1.354 1 88.56 197 ILE A O 1
ATOM 1462 N N . GLY A 1 198 ? -15.43 -6.188 -3.27 1 85.62 198 GLY A N 1
ATOM 1463 C CA . GLY A 1 198 ? -15.75 -4.898 -3.861 1 85.62 198 GLY A CA 1
ATOM 1464 C C . GLY A 1 198 ? -16.859 -4.168 -3.137 1 85.62 198 GLY A C 1
ATOM 1465 O O . GLY A 1 198 ? -16.781 -2.965 -2.895 1 85.62 198 GLY A O 1
ATOM 1466 N N . ALA A 1 199 ? -17.844 -4.906 -2.766 1 87.5 199 ALA A N 1
ATOM 1467 C CA . ALA A 1 199 ? -18.984 -4.316 -2.061 1 87.5 199 ALA A CA 1
ATOM 1468 C C . ALA A 1 199 ? -18.562 -3.824 -0.676 1 87.5 199 ALA A C 1
ATOM 1470 O O . ALA A 1 199 ? -19.031 -2.775 -0.222 1 87.5 199 ALA A O 1
ATOM 1471 N N . LEU A 1 200 ? -17.734 -4.523 -0.051 1 84.69 200 LEU A N 1
ATOM 1472 C CA . LEU A 1 200 ? -17.281 -4.156 1.288 1 84.69 200 LEU A CA 1
ATOM 1473 C C . LEU A 1 200 ? -16.438 -2.889 1.249 1 84.69 200 LEU A C 1
ATOM 1475 O O . LEU A 1 200 ? -16.516 -2.064 2.164 1 84.69 200 LEU A O 1
ATOM 1479 N N . LYS A 1 201 ? -15.711 -2.758 0.234 1 82.31 201 LYS A N 1
ATOM 1480 C CA . LYS A 1 201 ? -14.859 -1.577 0.123 1 82.31 201 LYS A CA 1
ATOM 1481 C C . LYS A 1 201 ? -15.695 -0.311 -0.045 1 82.31 201 LYS A C 1
ATOM 1483 O O . LYS A 1 201 ? -15.25 0.783 0.31 1 82.31 201 LYS A O 1
ATOM 1488 N N . SER A 1 202 ? -16.906 -0.476 -0.54 1 80.06 202 SER A N 1
ATOM 1489 C CA . SER A 1 202 ? -17.781 0.666 -0.778 1 80.06 202 SER A CA 1
ATOM 1490 C C . SER A 1 202 ? -18.219 1.309 0.533 1 80.06 202 SER A C 1
ATOM 1492 O O . SER A 1 202 ? -18.703 2.439 0.542 1 80.06 202 SER A O 1
ATOM 1494 N N . ARG A 1 203 ? -18.047 0.637 1.564 1 79.44 203 ARG A N 1
ATOM 1495 C CA . ARG A 1 203 ? -18.359 1.224 2.861 1 79.44 203 ARG A CA 1
ATOM 1496 C C . ARG A 1 203 ? -17.5 2.441 3.145 1 79.44 203 ARG A C 1
ATOM 1498 O O . ARG A 1 203 ? -17.891 3.336 3.895 1 79.44 203 ARG A O 1
ATOM 1505 N N . TRP A 1 204 ? -16.375 2.447 2.549 1 78.25 204 TRP A N 1
ATOM 1506 C CA . TRP A 1 204 ? -15.438 3.545 2.752 1 78.25 204 TRP A CA 1
ATOM 1507 C C . TRP A 1 204 ? -15.352 4.426 1.509 1 78.25 204 TRP A C 1
ATOM 1509 O O . TRP A 1 204 ? -14.352 5.121 1.302 1 78.25 204 TRP A O 1
ATOM 1519 N N . SER A 1 205 ? -16.328 4.262 0.716 1 77.94 205 SER A N 1
ATOM 1520 C CA . SER A 1 205 ? -16.375 5.027 -0.524 1 77.94 205 SER A CA 1
ATOM 1521 C C . SER A 1 205 ? -17.75 5.684 -0.707 1 77.94 205 SER A C 1
ATOM 1523 O O . SER A 1 205 ? -18.703 5.34 -0.009 1 77.94 205 SER A O 1
ATOM 1525 N N . LEU A 1 206 ? -17.766 6.68 -1.517 1 74.75 206 LEU A N 1
ATOM 1526 C CA . LEU A 1 206 ? -19.031 7.316 -1.864 1 74.75 206 LEU A CA 1
ATOM 1527 C C . LEU A 1 206 ? -19.734 6.551 -2.982 1 74.75 206 LEU A C 1
ATOM 1529 O O . LEU A 1 206 ? -20.891 6.828 -3.295 1 74.75 206 LEU A O 1
ATOM 1533 N N . ALA A 1 207 ? -19.078 5.586 -3.506 1 80.31 207 ALA A N 1
ATOM 1534 C CA . ALA A 1 207 ? -19.641 4.801 -4.602 1 80.31 207 ALA A CA 1
ATOM 1535 C C . ALA A 1 207 ? -20.625 3.76 -4.082 1 80.31 207 ALA A C 1
ATOM 1537 O O . ALA A 1 207 ? -20.438 3.207 -2.994 1 80.31 207 ALA A O 1
ATOM 1538 N N . PRO A 1 208 ? -21.625 3.461 -4.953 1 87.81 208 PRO A N 1
ATOM 1539 C CA . PRO A 1 208 ? -22.562 2.408 -4.527 1 87.81 208 PRO A CA 1
ATOM 1540 C C . PRO A 1 208 ? -21.906 1.029 -4.488 1 87.81 208 PRO A C 1
ATOM 1542 O O . PRO A 1 208 ? -20.969 0.76 -5.254 1 87.81 208 PRO A O 1
ATOM 1545 N N . TRP A 1 209 ? -22.422 0.239 -3.617 1 87.38 209 TRP A N 1
ATOM 1546 C CA . TRP A 1 209 ? -21.812 -1.056 -3.328 1 87.38 209 TRP A CA 1
ATOM 1547 C C . TRP A 1 209 ? -21.797 -1.936 -4.574 1 87.38 209 TRP A C 1
ATOM 1549 O O . TRP A 1 209 ? -20.844 -2.691 -4.785 1 87.38 209 TRP A O 1
ATOM 1559 N N . TRP A 1 210 ? -22.766 -1.873 -5.477 1 90.12 210 TRP A N 1
ATOM 1560 C CA . TRP A 1 210 ? -22.844 -2.777 -6.617 1 90.12 210 TRP A CA 1
ATOM 1561 C C . TRP A 1 210 ? -21.828 -2.373 -7.695 1 90.12 210 TRP A C 1
ATOM 1563 O O . TRP A 1 210 ? -21.312 -3.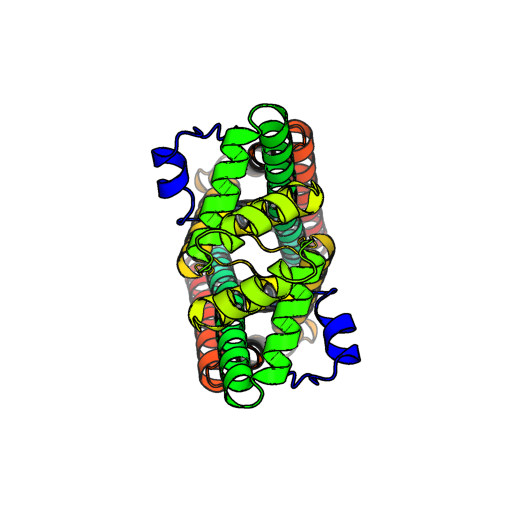225 -8.422 1 90.12 210 TRP A O 1
ATOM 1573 N N . ARG A 1 211 ? -21.547 -1.181 -7.863 1 89.12 211 ARG A N 1
ATOM 1574 C CA . ARG A 1 211 ? -20.531 -0.734 -8.82 1 89.12 211 ARG A CA 1
ATOM 1575 C C . ARG A 1 211 ? -19.141 -1.185 -8.406 1 89.12 211 ARG A C 1
ATOM 1577 O O . ARG A 1 211 ? -18.359 -1.66 -9.234 1 89.12 211 ARG A O 1
ATOM 1584 N N . SER A 1 212 ? -18.906 -1.015 -7.137 1 86.38 212 SER A N 1
ATOM 1585 C CA . SER A 1 212 ? -17.625 -1.442 -6.605 1 86.38 212 SER A CA 1
ATOM 1586 C C . SER A 1 212 ? -17.438 -2.953 -6.723 1 86.38 212 SER A C 1
ATOM 1588 O O . SER A 1 212 ? -16.359 -3.436 -7.043 1 86.38 212 SER A O 1
ATOM 1590 N N . GLY A 1 213 ? -18.516 -3.625 -6.504 1 89.06 213 GLY A N 1
ATOM 1591 C CA . GLY A 1 213 ? -18.484 -5.07 -6.637 1 89.06 213 GLY A CA 1
ATOM 1592 C C . GLY A 1 213 ? -18.234 -5.535 -8.062 1 89.06 213 GLY A C 1
ATOM 1593 O O . GLY A 1 213 ? -17.406 -6.418 -8.297 1 89.06 213 GLY A O 1
ATOM 1594 N N . LEU A 1 214 ? -18.859 -4.961 -9.008 1 91 214 LEU A N 1
ATOM 1595 C CA . LEU A 1 214 ? -18.734 -5.332 -10.406 1 91 214 LEU A CA 1
ATOM 1596 C C . LEU A 1 214 ? -17.328 -5.016 -10.922 1 91 214 LEU A C 1
ATOM 1598 O O . LEU A 1 214 ? -16.797 -5.738 -11.766 1 91 214 LEU A O 1
ATOM 1602 N N . GLU A 1 215 ? -16.812 -3.961 -10.445 1 86.94 215 GLU A N 1
ATOM 1603 C CA . GLU A 1 215 ? -15.445 -3.598 -10.828 1 86.94 215 GLU A CA 1
ATOM 1604 C C . GLU A 1 215 ? -14.445 -4.66 -10.383 1 86.94 215 GLU A C 1
ATOM 1606 O O . GLU A 1 215 ? -13.578 -5.066 -11.156 1 86.94 215 GLU A O 1
ATOM 1611 N N . THR A 1 216 ? -14.625 -5.094 -9.164 1 86.94 216 THR A N 1
ATOM 1612 C CA . THR A 1 216 ? -13.734 -6.109 -8.625 1 86.94 216 THR A CA 1
ATOM 1613 C C . THR A 1 216 ? -13.938 -7.445 -9.336 1 86.94 216 THR A C 1
ATOM 1615 O O . THR A 1 216 ? -12.969 -8.172 -9.586 1 86.94 216 THR A O 1
ATOM 1618 N N . LEU A 1 217 ? -15.109 -7.742 -9.672 1 90.12 217 LEU A N 1
ATOM 1619 C CA . LEU A 1 217 ? -15.414 -8.953 -10.414 1 90.12 217 LEU A CA 1
ATOM 1620 C C . LEU A 1 217 ? -14.766 -8.922 -11.797 1 90.12 217 LEU A C 1
ATOM 1622 O O . LEU A 1 217 ? -14.25 -9.938 -12.266 1 90.12 217 LEU A O 1
ATOM 1626 N N . ALA A 1 218 ? -14.797 -7.844 -12.406 1 90.44 218 ALA A N 1
ATOM 1627 C CA . ALA A 1 218 ? -14.18 -7.688 -13.727 1 90.44 218 ALA A CA 1
ATOM 1628 C C . ALA A 1 218 ? -12.664 -7.871 -13.648 1 90.44 218 ALA A C 1
ATOM 1630 O O . ALA A 1 218 ? -12.07 -8.484 -14.531 1 90.44 218 ALA A O 1
ATOM 1631 N N . ILE A 1 219 ? -12.094 -7.359 -12.641 1 85.94 219 ILE A N 1
ATOM 1632 C CA . ILE A 1 219 ? -10.656 -7.484 -12.43 1 85.94 219 ILE A CA 1
ATOM 1633 C C . ILE A 1 219 ? -10.289 -8.961 -12.266 1 85.94 219 ILE A C 1
ATOM 1635 O O . ILE A 1 219 ? -9.391 -9.461 -12.953 1 85.94 219 ILE A O 1
ATOM 1639 N N . GLY A 1 220 ? -10.977 -9.602 -11.391 1 85.62 220 GLY A N 1
ATOM 1640 C CA . GLY A 1 220 ? -10.727 -11.023 -11.18 1 85.62 220 GLY A CA 1
ATOM 1641 C C . GLY A 1 220 ? -10.984 -11.859 -12.414 1 85.62 220 GLY A C 1
ATOM 1642 O O . GLY A 1 220 ? -10.219 -12.773 -12.727 1 85.62 220 GLY A O 1
ATOM 1643 N N . GLY A 1 221 ? -12.062 -11.555 -13.055 1 89.62 221 GLY A N 1
ATOM 1644 C CA . GLY A 1 221 ? -12.391 -12.273 -14.273 1 89.62 221 GLY A CA 1
ATOM 1645 C C . GLY A 1 221 ? -11.352 -12.109 -15.359 1 89.62 221 GLY A C 1
ATOM 1646 O O . GLY A 1 221 ? -11.016 -13.07 -16.062 1 89.62 221 GLY A O 1
ATOM 1647 N N . THR A 1 222 ? -10.828 -11 -15.539 1 90.75 222 THR A N 1
ATOM 1648 C CA . THR A 1 222 ? -9.797 -10.742 -16.531 1 90.75 222 THR A CA 1
ATOM 1649 C C . THR A 1 222 ? -8.523 -11.523 -16.219 1 90.75 222 THR A C 1
ATOM 1651 O O . THR A 1 222 ? -7.922 -12.125 -17.094 1 90.75 222 THR A O 1
ATOM 1654 N N . ALA A 1 223 ? -8.172 -11.477 -14.961 1 87.19 223 ALA A N 1
ATOM 1655 C CA . ALA A 1 223 ? -6.984 -12.219 -14.547 1 87.19 223 ALA A CA 1
ATOM 1656 C C . ALA A 1 223 ? -7.145 -13.703 -14.828 1 87.19 223 ALA A C 1
ATOM 1658 O O . ALA A 1 223 ? -6.211 -14.352 -15.312 1 87.19 223 ALA A O 1
ATOM 1659 N N . ALA A 1 224 ? -8.312 -14.211 -14.531 1 87 224 ALA A N 1
ATOM 1660 C CA . ALA A 1 224 ? -8.602 -15.617 -14.781 1 87 224 ALA A CA 1
ATOM 1661 C C . ALA A 1 224 ? -8.547 -15.938 -16.266 1 87 224 ALA A C 1
ATOM 1663 O O . ALA A 1 224 ? -8.047 -17 -16.672 1 87 224 ALA A O 1
ATOM 1664 N N . ALA A 1 225 ? -9.102 -15.047 -17.016 1 90.38 225 ALA A N 1
ATOM 1665 C CA . ALA A 1 225 ? -9.086 -15.227 -18.469 1 90.38 225 ALA A CA 1
ATOM 1666 C C . ALA A 1 225 ? -7.664 -15.258 -19.016 1 90.38 225 ALA A C 1
ATOM 1668 O O . ALA A 1 225 ? -7.344 -16.062 -19.891 1 90.38 225 ALA A O 1
ATOM 1669 N N . ILE A 1 226 ? -6.855 -14.438 -18.531 1 89.38 226 ILE A N 1
ATOM 1670 C CA . ILE A 1 226 ? -5.449 -14.406 -18.922 1 89.38 226 ILE A CA 1
ATOM 1671 C C . ILE A 1 226 ? -4.785 -15.734 -18.562 1 89.38 226 ILE A C 1
ATOM 1673 O O . ILE A 1 226 ? -4.121 -16.344 -19.406 1 89.38 226 ILE A O 1
ATOM 1677 N N . ALA A 1 227 ? -5.012 -16.172 -17.375 1 85.19 227 ALA A N 1
ATOM 1678 C CA . ALA A 1 227 ? -4.391 -17.422 -16.906 1 85.19 227 ALA A CA 1
ATOM 1679 C C . ALA A 1 227 ? -4.883 -18.609 -17.719 1 85.19 227 ALA A C 1
ATOM 1681 O O . ALA A 1 227 ? -4.094 -19.469 -18.109 1 85.19 227 ALA A O 1
ATOM 1682 N N . TYR A 1 228 ? -6.1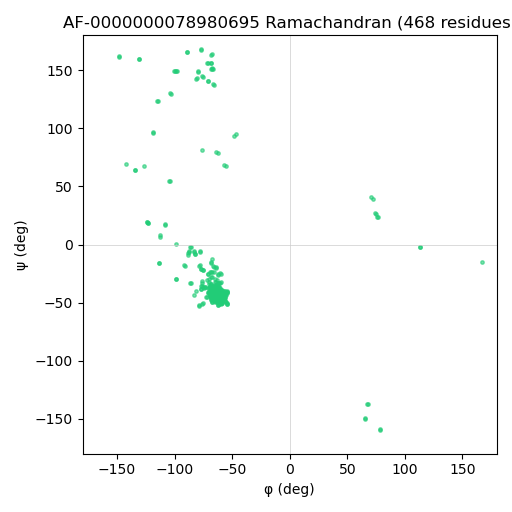56 -18.656 -17.953 1 87.5 228 TYR A N 1
ATOM 1683 C CA . TYR A 1 228 ? -6.746 -19.734 -18.75 1 87.5 228 TYR A CA 1
ATOM 1684 C C . TYR A 1 228 ? -6.191 -19.734 -20.172 1 87.5 228 TYR A C 1
ATOM 1686 O O . TYR A 1 228 ? -5.848 -20.797 -20.719 1 87.5 228 TYR A O 1
ATOM 1694 N N . GLY A 1 229 ? -6.172 -18.562 -20.734 1 90.19 229 GLY A N 1
ATOM 1695 C CA . GLY A 1 229 ? -5.637 -18.422 -22.078 1 90.19 229 GLY A CA 1
ATOM 1696 C C . GLY A 1 229 ? -4.195 -18.891 -22.188 1 90.19 229 GLY A C 1
ATOM 1697 O O . GLY A 1 229 ? -3.857 -19.641 -23.109 1 90.19 229 GLY A O 1
ATOM 1698 N N . VAL A 1 230 ? -3.385 -18.547 -21.328 1 86.06 230 VAL A N 1
ATOM 1699 C CA . VAL A 1 230 ? -1.995 -18.984 -21.312 1 86.06 230 VAL A CA 1
ATOM 1700 C C . VAL A 1 230 ? -1.936 -20.5 -21.125 1 86.06 230 VAL A C 1
ATOM 1702 O O . VAL A 1 230 ? -1.146 -21.188 -21.781 1 86.06 230 VAL A O 1
ATOM 1705 N N . GLY A 1 231 ? -2.705 -21.031 -20.25 1 82.69 231 GLY A N 1
ATOM 1706 C CA . GLY A 1 231 ? -2.771 -22.469 -20.031 1 82.69 231 GLY A CA 1
ATOM 1707 C C . GLY A 1 231 ? -3.125 -23.25 -21.281 1 82.69 231 GLY A C 1
ATOM 1708 O O . GLY A 1 231 ? -2.539 -24.297 -21.547 1 82.69 231 GLY A O 1
ATOM 1709 N N . THR A 1 232 ? -4.047 -22.719 -22.062 1 87.31 232 THR A N 1
ATOM 1710 C CA . THR A 1 232 ? -4.504 -23.422 -23.266 1 87.31 232 THR A CA 1
ATOM 1711 C C . THR A 1 232 ? -3.391 -23.484 -24.312 1 87.31 232 THR A C 1
ATOM 1713 O O . THR A 1 232 ? -3.377 -24.375 -25.156 1 87.31 232 THR A O 1
ATOM 1716 N N . LEU A 1 233 ? -2.543 -22.5 -24.234 1 84.75 233 LEU A N 1
ATOM 1717 C CA . LEU A 1 233 ? -1.429 -22.484 -25.172 1 84.75 233 LEU A CA 1
ATOM 1718 C C . LEU A 1 233 ? -0.491 -23.656 -24.922 1 84.75 233 LEU A C 1
ATOM 1720 O O . LEU A 1 233 ? 0.277 -24.031 -25.812 1 84.75 233 LEU A O 1
ATOM 1724 N N . PHE A 1 234 ? -0.56 -24.203 -23.812 1 76.69 234 PHE A N 1
ATOM 1725 C CA . PHE A 1 234 ? 0.363 -25.266 -23.453 1 76.69 234 PHE A CA 1
ATOM 1726 C C . PHE A 1 234 ? -0.374 -26.594 -23.328 1 76.69 234 PHE A C 1
ATOM 1728 O O . PHE A 1 234 ? 0.147 -27.547 -22.734 1 76.69 234 PHE A O 1
ATOM 1735 N N . GLN A 1 235 ? -1.665 -26.562 -23.688 1 73.75 235 GLN A N 1
ATOM 1736 C CA . GLN A 1 235 ? -2.42 -27.812 -23.75 1 73.75 235 GLN A CA 1
ATOM 1737 C C . GLN A 1 235 ? -1.837 -28.766 -24.781 1 73.75 235 GLN A C 1
ATOM 1739 O O . GLN A 1 235 ? -1.58 -28.375 -25.922 1 73.75 235 GLN A O 1
ATOM 1744 N N . GLY A 1 236 ? -0.72 -29.531 -24.547 1 52.97 236 GLY A N 1
ATOM 1745 C CA . GLY A 1 236 ? -0.268 -30.562 -25.469 1 52.97 236 GLY A CA 1
ATOM 1746 C C . GLY A 1 236 ? -1.396 -31.422 -26.016 1 52.97 236 GLY A C 1
ATOM 1747 O O . GLY A 1 236 ? -2.49 -31.438 -25.438 1 52.97 236 GLY A O 1
ATOM 1748 N N . MET B 1 1 ? 20.891 12.922 0.331 1 38.69 1 MET B N 1
ATOM 1749 C CA . MET B 1 1 ? 20.453 13.961 1.258 1 38.69 1 MET B CA 1
ATOM 1750 C C . MET B 1 1 ? 19.641 15.031 0.535 1 38.69 1 MET B C 1
ATOM 1752 O O . MET B 1 1 ? 20.156 15.703 -0.359 1 38.69 1 MET B O 1
ATOM 1756 N N . THR B 1 2 ? 18.453 14.969 0.249 1 51.22 2 THR B N 1
ATOM 1757 C CA . THR B 1 2 ? 17.984 16.078 -0.577 1 51.22 2 THR B CA 1
ATOM 1758 C C . THR B 1 2 ? 18.297 17.422 0.085 1 51.22 2 THR B C 1
ATOM 1760 O O . THR B 1 2 ? 17.688 17.766 1.095 1 51.22 2 THR B O 1
ATOM 1763 N N . GLU B 1 3 ? 19.484 17.656 0.135 1 63.5 3 GLU B N 1
ATOM 1764 C CA . GLU B 1 3 ? 19.953 18.984 0.522 1 63.5 3 GLU B CA 1
ATOM 1765 C C . GLU B 1 3 ? 19.219 20.062 -0.257 1 63.5 3 GLU B C 1
ATOM 1767 O O . GLU B 1 3 ? 19.031 19.953 -1.472 1 63.5 3 GLU B O 1
ATOM 1772 N N . HIS B 1 4 ? 18.172 20.5 0.415 1 71.19 4 HIS B N 1
ATOM 1773 C CA . HIS B 1 4 ? 17.531 21.594 -0.33 1 71.19 4 HIS B CA 1
ATOM 1774 C C . HIS B 1 4 ? 17.969 22.953 0.199 1 71.19 4 HIS B C 1
ATOM 1776 O O . HIS B 1 4 ? 18.438 23.062 1.334 1 71.19 4 HIS B O 1
ATOM 1782 N N . GLY B 1 5 ? 18 23.969 -0.755 1 72.19 5 GLY B N 1
ATOM 1783 C CA . GLY B 1 5 ? 18.375 25.328 -0.401 1 72.19 5 GLY B CA 1
ATOM 1784 C C . GLY B 1 5 ? 17.344 26 0.494 1 72.19 5 GLY B C 1
ATOM 1785 O O . GLY B 1 5 ? 16.234 25.5 0.667 1 72.19 5 GLY B O 1
ATOM 1786 N N . HIS B 1 6 ? 17.781 27.156 1.171 1 80.88 6 HIS B N 1
ATOM 1787 C CA . HIS B 1 6 ? 16.922 27.828 2.145 1 80.88 6 HIS B CA 1
ATOM 1788 C C . HIS B 1 6 ? 16.703 29.281 1.772 1 80.88 6 HIS B C 1
ATOM 1790 O O . HIS B 1 6 ? 16.344 30.094 2.623 1 80.88 6 HIS B O 1
ATOM 1796 N N . SER B 1 7 ? 16.969 29.562 0.51 1 77.94 7 SER B N 1
ATOM 1797 C CA . SER B 1 7 ? 16.609 30.906 0.066 1 77.94 7 SER B CA 1
ATOM 1798 C C . SER B 1 7 ? 15.102 31.109 0.071 1 77.94 7 SER B C 1
ATOM 1800 O O . SER B 1 7 ? 14.344 30.141 -0.037 1 77.94 7 SER B O 1
ATOM 1802 N N . PRO B 1 8 ? 14.656 32.344 0.267 1 79.44 8 PRO B N 1
ATOM 1803 C CA . PRO B 1 8 ? 13.211 32.594 0.284 1 79.44 8 PRO B CA 1
ATOM 1804 C C . PRO B 1 8 ? 12.516 32.094 -0.978 1 79.44 8 PRO B C 1
ATOM 1806 O O . PRO B 1 8 ? 11.406 31.562 -0.901 1 79.44 8 PRO B O 1
ATOM 1809 N N . GLN B 1 9 ? 13.133 32.281 -2.072 1 77.75 9 GLN B N 1
ATOM 1810 C CA . GLN B 1 9 ? 12.547 31.812 -3.326 1 77.75 9 GLN B CA 1
ATOM 1811 C C . GLN B 1 9 ? 12.438 30.297 -3.359 1 77.75 9 GLN B C 1
ATOM 1813 O O . GLN B 1 9 ? 11.422 29.75 -3.789 1 77.75 9 GLN B O 1
ATOM 1818 N N . GLU B 1 10 ? 13.461 29.672 -2.896 1 78.31 10 GLU B N 1
ATOM 1819 C CA . GLU B 1 10 ? 13.477 28.203 -2.877 1 78.31 10 GLU B CA 1
ATOM 1820 C C . GLU B 1 10 ? 12.422 27.656 -1.917 1 78.31 10 GLU B C 1
ATOM 1822 O O . GLU B 1 10 ? 11.75 26.672 -2.223 1 78.31 10 GLU B O 1
ATOM 1827 N N . VAL B 1 11 ? 12.312 28.312 -0.83 1 81.62 11 VAL B N 1
ATOM 1828 C CA . VAL B 1 11 ? 11.367 27.875 0.188 1 81.62 11 VAL B CA 1
ATOM 1829 C C . VAL B 1 11 ? 9.938 28.016 -0.344 1 81.62 11 VAL B C 1
ATOM 1831 O O . VAL B 1 11 ? 9.141 27.078 -0.253 1 81.62 11 VAL B O 1
ATOM 1834 N N . SER B 1 12 ? 9.664 29.125 -0.946 1 76.56 12 SER B N 1
ATOM 1835 C CA . SER B 1 12 ? 8.312 29.391 -1.432 1 76.56 12 SER B CA 1
ATOM 1836 C C . SER B 1 12 ? 7.926 28.391 -2.525 1 76.56 12 SER B C 1
ATOM 1838 O O . SER B 1 12 ? 6.77 27.969 -2.604 1 76.56 12 SER B O 1
ATOM 1840 N N . GLN B 1 13 ? 8.852 28.031 -3.307 1 75.44 13 GLN B N 1
ATOM 1841 C CA . GLN B 1 13 ? 8.578 27.125 -4.414 1 75.44 13 GLN B CA 1
ATOM 1842 C C . GLN B 1 13 ? 8.375 25.688 -3.92 1 75.44 13 GLN B C 1
ATOM 1844 O O . GLN B 1 13 ? 7.52 24.969 -4.434 1 75.44 13 GLN B O 1
ATOM 1849 N N . ARG B 1 14 ? 9.148 25.391 -2.971 1 77.69 14 ARG B N 1
ATOM 1850 C CA . ARG B 1 14 ? 9.133 24.016 -2.502 1 77.69 14 ARG B CA 1
ATOM 1851 C C . ARG B 1 14 ? 7.977 23.766 -1.54 1 77.69 14 ARG B C 1
ATOM 1853 O O . ARG B 1 14 ? 7.289 22.75 -1.631 1 77.69 14 ARG B O 1
ATOM 1860 N N . ILE B 1 15 ? 7.875 24.891 -0.73 1 77.31 15 ILE B N 1
ATOM 1861 C CA . ILE B 1 15 ? 6.836 24.797 0.291 1 77.31 15 ILE B CA 1
ATOM 1862 C C . ILE B 1 15 ? 5.465 25 -0.348 1 77.31 15 ILE B C 1
ATOM 1864 O O . ILE B 1 15 ? 5.234 26 -1.041 1 77.31 15 ILE B O 1
ATOM 1868 N N . GLY B 1 16 ? 4.766 24.094 -0.98 1 74.56 16 GLY B N 1
ATOM 1869 C CA . GLY B 1 16 ? 3.461 24.141 -1.619 1 74.56 16 GLY B CA 1
ATOM 1870 C C . GLY B 1 16 ? 3.191 22.922 -2.492 1 74.56 16 GLY B C 1
ATOM 1871 O O . GLY B 1 16 ? 2.076 22.734 -2.98 1 74.56 16 GLY B O 1
ATOM 1872 N N . ALA B 1 17 ? 4.328 22.359 -2.668 1 77.62 17 ALA B N 1
ATOM 1873 C CA . ALA B 1 17 ? 4.184 21.172 -3.516 1 77.62 17 ALA B CA 1
ATOM 1874 C C . ALA B 1 17 ? 4.789 19.938 -2.852 1 77.62 17 ALA B C 1
ATOM 1876 O O . ALA B 1 17 ? 5.75 19.359 -3.363 1 77.62 17 ALA B O 1
ATOM 1877 N N . PRO B 1 18 ? 4.152 19.562 -1.813 1 82.44 18 PRO B N 1
ATOM 1878 C CA . PRO B 1 18 ? 4.703 18.391 -1.132 1 82.44 18 PRO B CA 1
ATOM 1879 C C . PRO B 1 18 ? 4.621 17.125 -1.981 1 82.44 18 PRO B C 1
ATOM 1881 O O . PRO B 1 18 ? 3.641 16.922 -2.701 1 82.44 18 PRO B O 1
ATOM 1884 N N . PRO B 1 19 ? 5.648 16.328 -2.01 1 77.25 19 PRO B N 1
ATOM 1885 C CA . PRO B 1 19 ? 5.695 15.133 -2.852 1 77.25 19 PRO B CA 1
ATOM 1886 C C . PRO B 1 19 ? 4.754 14.039 -2.367 1 77.25 19 PRO B C 1
ATOM 1888 O O . PRO B 1 19 ? 4.238 13.258 -3.176 1 77.25 19 PRO B O 1
ATOM 1891 N N . GLY B 1 20 ? 4.539 14.008 -1.092 1 81.69 20 GLY B N 1
ATOM 1892 C CA . GLY B 1 20 ? 3.711 12.938 -0.561 1 81.69 20 GLY B CA 1
ATOM 1893 C C . GLY B 1 20 ? 4.449 11.617 -0.439 1 81.69 20 GLY B C 1
ATOM 1894 O O . GLY B 1 20 ? 5.68 11.594 -0.355 1 81.69 20 GLY B O 1
ATOM 1895 N N . ARG B 1 21 ? 3.814 10.484 -0.363 1 78.69 21 ARG B N 1
ATOM 1896 C CA . ARG B 1 21 ? 4.375 9.164 -0.091 1 78.69 21 ARG B CA 1
ATOM 1897 C C . ARG B 1 21 ? 5.059 8.594 -1.328 1 78.69 21 ARG B C 1
ATOM 1899 O O . ARG B 1 21 ? 5.945 7.746 -1.217 1 78.69 21 ARG B O 1
ATOM 1906 N N . GLY B 1 22 ? 4.746 9.047 -2.486 1 84.38 22 GLY B N 1
ATOM 1907 C CA . GLY B 1 22 ? 5.332 8.523 -3.709 1 84.38 22 GLY B CA 1
ATOM 1908 C C . GLY B 1 22 ? 4.949 7.082 -3.982 1 84.38 22 GLY B C 1
ATOM 1909 O O . GLY B 1 22 ? 3.855 6.645 -3.611 1 84.38 22 GLY B O 1
ATOM 1910 N N . VAL B 1 23 ? 5.953 6.312 -4.703 1 88.44 23 VAL B N 1
ATOM 1911 C CA . VAL B 1 23 ? 5.621 4.953 -5.113 1 88.44 23 VAL B CA 1
ATOM 1912 C C . VAL B 1 23 ? 6.664 3.98 -4.559 1 88.44 23 VAL B C 1
ATOM 1914 O O . VAL B 1 23 ? 6.793 2.857 -5.047 1 88.44 23 VAL B O 1
ATOM 1917 N N . LEU B 1 24 ? 7.387 4.371 -3.576 1 86.5 24 LEU B N 1
ATOM 1918 C CA . LEU B 1 24 ? 8.445 3.533 -3.023 1 86.5 24 LEU B CA 1
ATOM 1919 C C . LEU B 1 24 ? 7.883 2.215 -2.508 1 86.5 24 LEU B C 1
ATOM 1921 O O . LEU B 1 24 ? 8.375 1.142 -2.865 1 86.5 24 LEU B O 1
ATOM 1925 N N . ARG B 1 25 ? 6.895 2.283 -1.728 1 88.75 25 ARG B N 1
ATOM 1926 C CA . ARG B 1 25 ? 6.254 1.095 -1.175 1 88.75 25 ARG B CA 1
ATOM 1927 C C . ARG B 1 25 ? 5.758 0.175 -2.283 1 88.75 25 ARG B C 1
ATOM 1929 O O . ARG B 1 25 ? 5.938 -1.043 -2.217 1 88.75 25 ARG B O 1
ATOM 1936 N N . ASP B 1 26 ? 5.207 0.721 -3.318 1 92.62 26 ASP B N 1
ATOM 1937 C CA . ASP B 1 26 ? 4.617 -0.03 -4.422 1 92.62 26 ASP B CA 1
ATOM 1938 C C . ASP B 1 26 ? 5.684 -0.785 -5.207 1 92.62 26 ASP B C 1
ATOM 1940 O O . ASP B 1 26 ? 5.484 -1.941 -5.586 1 92.62 26 ASP B O 1
ATOM 1944 N N . VAL B 1 27 ? 6.777 -0.104 -5.457 1 91.38 27 VAL B N 1
ATOM 1945 C CA . VAL B 1 27 ? 7.867 -0.696 -6.227 1 91.38 27 VAL B CA 1
ATOM 1946 C C . VAL B 1 27 ? 8.508 -1.83 -5.426 1 91.38 27 VAL B C 1
ATOM 1948 O O . VAL B 1 27 ? 8.773 -2.904 -5.969 1 91.38 27 VAL B O 1
ATOM 1951 N N . VAL B 1 28 ? 8.695 -1.594 -4.191 1 89.25 28 VAL B N 1
ATOM 1952 C CA . VAL B 1 28 ? 9.305 -2.596 -3.324 1 89.25 28 VAL B CA 1
ATOM 1953 C C . VAL B 1 28 ? 8.383 -3.805 -3.203 1 89.25 28 VAL B C 1
ATOM 1955 O O . VAL B 1 28 ? 8.82 -4.949 -3.357 1 89.25 28 VAL B O 1
ATOM 1958 N N . TYR B 1 29 ? 7.168 -3.518 -2.992 1 90.12 29 TYR B N 1
ATOM 1959 C CA . TYR B 1 29 ? 6.16 -4.562 -2.865 1 90.12 29 TYR B CA 1
ATOM 1960 C C . TYR B 1 29 ? 6.059 -5.383 -4.145 1 90.12 29 TYR B C 1
ATOM 1962 O O . TYR B 1 29 ? 6.125 -6.613 -4.109 1 90.12 29 TYR B O 1
ATOM 1970 N N . GLY B 1 30 ? 5.922 -4.75 -5.211 1 91.25 30 GLY B N 1
ATOM 1971 C CA . GLY B 1 30 ? 5.801 -5.426 -6.496 1 91.25 30 GLY B CA 1
ATOM 1972 C C . GLY B 1 30 ? 7.023 -6.242 -6.859 1 91.25 30 GLY B C 1
ATOM 1973 O O . GLY B 1 30 ? 6.902 -7.363 -7.355 1 91.25 30 GLY B O 1
ATOM 1974 N N . GLY B 1 31 ? 8.156 -5.68 -6.668 1 91.75 31 GLY B N 1
ATOM 1975 C CA . GLY B 1 31 ? 9.398 -6.375 -6.98 1 91.75 31 GLY B CA 1
ATOM 1976 C C . GLY B 1 31 ? 9.578 -7.652 -6.184 1 91.75 31 GLY B C 1
ATOM 1977 O O . GLY B 1 31 ? 9.867 -8.711 -6.75 1 91.75 31 GLY B O 1
ATOM 1978 N N . ILE B 1 32 ? 9.359 -7.543 -4.938 1 89.69 32 ILE B N 1
ATOM 1979 C CA . ILE B 1 32 ? 9.539 -8.695 -4.059 1 89.69 32 ILE B CA 1
ATOM 1980 C C . ILE B 1 32 ? 8.508 -9.773 -4.41 1 89.69 32 ILE B C 1
ATOM 1982 O O . ILE B 1 32 ? 8.859 -10.93 -4.625 1 89.69 32 ILE B O 1
ATOM 1986 N N . ASP B 1 33 ? 7.324 -9.383 -4.531 1 91.38 33 ASP B N 1
ATOM 1987 C CA . ASP B 1 33 ? 6.25 -10.344 -4.781 1 91.38 33 ASP B CA 1
ATOM 1988 C C . ASP B 1 33 ? 6.434 -11.031 -6.129 1 91.38 33 ASP B C 1
ATOM 1990 O O . ASP B 1 33 ? 6.242 -12.242 -6.246 1 91.38 33 ASP B O 1
ATOM 1994 N N . GLY B 1 34 ? 6.711 -10.219 -7.098 1 91.5 34 GLY B N 1
ATOM 1995 C CA . GLY B 1 34 ? 6.922 -10.805 -8.414 1 91.5 34 GLY B CA 1
ATOM 1996 C C . GLY B 1 34 ? 8.016 -11.859 -8.43 1 91.5 34 GLY B C 1
ATOM 1997 O O . GLY B 1 34 ? 7.836 -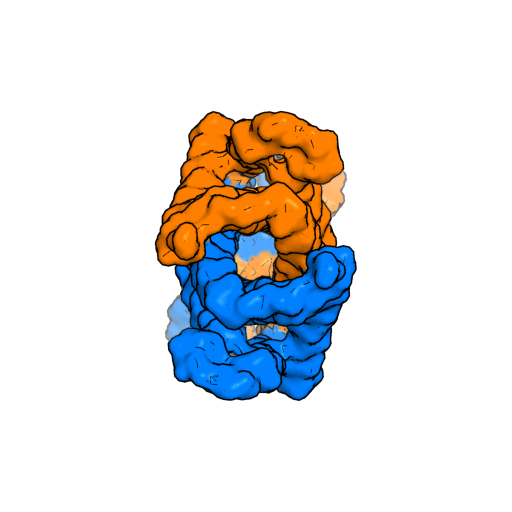12.938 -9.008 1 91.5 34 GLY B O 1
ATOM 1998 N N . SER B 1 35 ? 9.086 -11.594 -7.832 1 91.25 35 SER B N 1
ATOM 1999 C CA . SER B 1 35 ? 10.219 -12.508 -7.793 1 91.25 35 SER B CA 1
ATOM 2000 C C . SER B 1 35 ? 9.891 -13.758 -6.98 1 91.25 35 SER B C 1
ATOM 2002 O O . SER B 1 35 ? 10.172 -14.875 -7.41 1 91.25 35 SER B O 1
ATOM 2004 N N . VAL B 1 36 ? 9.297 -13.516 -5.863 1 89.06 36 VAL B N 1
ATOM 2005 C CA . VAL B 1 36 ? 9.031 -14.617 -4.938 1 89.06 36 VAL B CA 1
ATOM 2006 C C . VAL B 1 36 ? 7.984 -15.555 -5.531 1 89.06 36 VAL B C 1
ATOM 2008 O O . VAL B 1 36 ? 8.156 -16.781 -5.512 1 89.06 36 VAL B O 1
ATOM 2011 N N . THR B 1 37 ? 6.945 -15.031 -6.078 1 88.25 37 THR B N 1
ATOM 2012 C CA . THR B 1 37 ? 5.852 -15.867 -6.559 1 88.25 37 THR B CA 1
ATOM 2013 C C . THR B 1 37 ? 6.281 -16.672 -7.781 1 88.25 37 THR B C 1
ATOM 2015 O O . THR B 1 37 ? 5.93 -17.844 -7.91 1 88.25 37 THR B O 1
ATOM 2018 N N . THR B 1 38 ? 6.965 -16.047 -8.625 1 90.44 38 THR B N 1
ATOM 2019 C CA . THR B 1 38 ? 7.418 -16.781 -9.805 1 90.44 38 THR B CA 1
ATOM 2020 C C . THR B 1 38 ? 8.438 -17.844 -9.422 1 90.44 38 THR B C 1
ATOM 2022 O O . THR B 1 38 ? 8.383 -18.969 -9.93 1 90.44 38 THR B O 1
ATOM 2025 N N . PHE B 1 39 ? 9.32 -17.516 -8.617 1 90.44 39 PHE B N 1
ATOM 2026 C CA . PHE B 1 39 ? 10.305 -18.516 -8.188 1 90.44 39 PHE B CA 1
ATOM 2027 C C . PHE B 1 39 ? 9.633 -19.641 -7.41 1 90.44 39 PHE B C 1
ATOM 2029 O O . PHE B 1 39 ? 10.07 -20.781 -7.469 1 90.44 39 PHE B O 1
ATOM 2036 N N . ALA B 1 40 ? 8.648 -19.266 -6.68 1 86.69 40 ALA B N 1
ATOM 2037 C CA . ALA B 1 40 ? 7.891 -20.297 -5.98 1 86.69 40 ALA B CA 1
ATOM 2038 C C . ALA B 1 40 ? 7.297 -21.312 -6.965 1 86.69 40 ALA B C 1
ATOM 2040 O O . ALA B 1 40 ? 7.215 -22.5 -6.664 1 86.69 40 ALA B O 1
ATOM 2041 N N . ILE B 1 41 ? 6.785 -20.859 -8.07 1 84.62 41 ILE B N 1
ATOM 2042 C CA . ILE B 1 41 ? 6.289 -21.75 -9.102 1 84.62 41 ILE B CA 1
ATOM 2043 C C . ILE B 1 41 ? 7.43 -22.641 -9.609 1 84.62 41 ILE B C 1
ATOM 2045 O O . ILE B 1 41 ? 7.266 -23.859 -9.734 1 84.62 41 ILE B O 1
ATOM 2049 N N . VAL B 1 42 ? 8.562 -22.047 -9.906 1 88.94 42 VAL B N 1
ATOM 2050 C CA . VAL B 1 42 ? 9.742 -22.781 -10.367 1 88.94 42 VAL B CA 1
ATOM 2051 C C . VAL B 1 42 ? 10.102 -23.859 -9.352 1 88.94 42 VAL B C 1
ATOM 2053 O O . VAL B 1 42 ? 10.258 -25.031 -9.703 1 88.94 42 VAL B O 1
ATOM 2056 N N . ALA B 1 43 ? 10.164 -23.438 -8.094 1 88.12 43 ALA B N 1
ATOM 2057 C CA . ALA B 1 43 ? 10.547 -24.344 -7.016 1 88.12 43 ALA B CA 1
ATOM 2058 C C . ALA B 1 43 ? 9.492 -25.422 -6.812 1 88.12 43 ALA B C 1
ATOM 2060 O O . ALA B 1 43 ? 9.82 -26.594 -6.602 1 88.12 43 ALA B O 1
ATOM 2061 N N . GLY B 1 44 ? 8.289 -25 -6.82 1 84.69 44 GLY B N 1
ATOM 2062 C CA . GLY B 1 44 ? 7.207 -25.953 -6.625 1 84.69 44 GLY B CA 1
ATOM 2063 C C . GLY B 1 44 ? 7.133 -27 -7.723 1 84.69 44 GLY B C 1
ATOM 2064 O O . GLY B 1 44 ? 6.961 -28.188 -7.445 1 84.69 44 GLY B O 1
ATOM 2065 N N . VAL B 1 45 ? 7.215 -26.609 -8.984 1 84.06 45 VAL B N 1
ATOM 2066 C CA . VAL B 1 45 ? 7.168 -27.516 -10.117 1 84.06 45 VAL B CA 1
ATOM 2067 C C . VAL B 1 45 ? 8.391 -28.438 -10.094 1 84.06 45 VAL B C 1
ATOM 2069 O O . VAL B 1 45 ? 8.281 -29.641 -10.359 1 84.06 45 VAL B O 1
ATOM 2072 N N . ALA B 1 46 ? 9.531 -27.844 -9.805 1 84.19 46 ALA B N 1
ATOM 2073 C CA . ALA B 1 46 ? 10.742 -28.656 -9.656 1 84.19 46 ALA B CA 1
ATOM 2074 C C . ALA B 1 46 ? 10.578 -29.672 -8.539 1 84.19 46 ALA B C 1
ATOM 2076 O O . ALA B 1 46 ? 10.977 -30.828 -8.688 1 84.19 46 ALA B O 1
ATOM 2077 N N . GLY B 1 47 ? 10.055 -29.25 -7.43 1 83.38 47 GLY B N 1
ATOM 2078 C CA . GLY B 1 47 ? 9.805 -30.156 -6.312 1 83.38 47 GLY B CA 1
ATOM 2079 C C . GLY B 1 47 ? 8.852 -31.281 -6.66 1 83.38 47 GLY B C 1
ATOM 2080 O O . GLY B 1 47 ? 8.969 -32.375 -6.129 1 83.38 47 GLY B O 1
ATOM 2081 N N . ALA B 1 48 ? 7.918 -31.016 -7.523 1 80.75 48 ALA B N 1
ATOM 2082 C CA . ALA B 1 48 ? 6.938 -32 -7.949 1 80.75 48 ALA B CA 1
ATOM 2083 C C . ALA B 1 48 ? 7.508 -32.906 -9.047 1 80.75 48 ALA B C 1
ATOM 2085 O O . ALA B 1 48 ? 6.875 -33.875 -9.453 1 80.75 48 ALA B O 1
ATOM 2086 N N . GLY B 1 49 ? 8.711 -32.625 -9.602 1 83 49 GLY B N 1
ATOM 2087 C CA . GLY B 1 49 ? 9.352 -33.438 -10.625 1 83 49 GLY B CA 1
ATOM 2088 C C . GLY B 1 49 ? 8.719 -33.281 -11.992 1 83 49 GLY B C 1
ATOM 2089 O O . GLY B 1 49 ? 8.75 -34.188 -12.812 1 83 49 GLY B O 1
ATOM 2090 N N . LEU B 1 50 ? 8.133 -32.156 -12.188 1 81.12 50 LEU B N 1
ATOM 2091 C CA . LEU B 1 50 ? 7.477 -31.922 -13.469 1 81.12 50 LEU B CA 1
ATOM 2092 C C . LEU B 1 50 ? 8.453 -31.312 -14.477 1 81.12 50 LEU B C 1
ATOM 2094 O O . LEU B 1 50 ? 9.555 -30.891 -14.102 1 81.12 50 LEU B O 1
ATOM 2098 N N . SER B 1 51 ? 8.102 -31.312 -15.758 1 85.69 51 SER B N 1
ATOM 2099 C CA . SER B 1 51 ? 8.969 -30.891 -16.844 1 85.69 51 SER B CA 1
ATOM 2100 C C . SER B 1 51 ? 9.18 -29.375 -16.844 1 85.69 51 SER B C 1
ATOM 2102 O O . SER B 1 51 ? 8.312 -28.625 -16.375 1 85.69 51 SER B O 1
ATOM 2104 N N . PRO B 1 52 ? 10.258 -28.875 -17.406 1 87.94 52 PRO B N 1
ATOM 2105 C CA . PRO B 1 52 ? 10.516 -27.438 -17.547 1 87.94 52 PRO B CA 1
ATOM 2106 C C . PRO B 1 52 ? 9.438 -26.719 -18.359 1 87.94 52 PRO B C 1
ATOM 2108 O O . PRO B 1 52 ? 9.211 -25.531 -18.172 1 87.94 52 PRO B O 1
ATOM 2111 N N . PHE B 1 53 ? 8.836 -27.453 -19.156 1 85.81 53 PHE B N 1
ATOM 2112 C CA . PHE B 1 53 ? 7.742 -26.891 -19.938 1 85.81 53 PHE B CA 1
ATOM 2113 C C . PHE B 1 53 ? 6.625 -26.391 -19.031 1 85.81 53 PHE B C 1
ATOM 2115 O O . PHE B 1 53 ? 6.043 -25.328 -19.266 1 85.81 53 PHE B O 1
ATOM 2122 N N . VAL B 1 54 ? 6.383 -27.109 -17.984 1 82.62 54 VAL B N 1
ATOM 2123 C CA . VAL B 1 54 ? 5.348 -26.75 -17.016 1 82.62 54 VAL B CA 1
ATOM 2124 C C . VAL B 1 54 ? 5.758 -25.484 -16.266 1 82.62 54 VAL B C 1
ATOM 2126 O O . VAL B 1 54 ? 4.922 -24.625 -15.984 1 82.62 54 VAL B O 1
ATOM 2129 N N . ILE B 1 55 ? 7 -25.344 -16 1 87 55 ILE B N 1
ATOM 2130 C CA . ILE B 1 55 ? 7.527 -24.156 -15.328 1 87 55 ILE B CA 1
ATOM 2131 C C . ILE B 1 55 ? 7.273 -22.922 -16.188 1 87 55 ILE B C 1
ATOM 2133 O O . ILE B 1 55 ? 6.785 -21.906 -15.695 1 87 55 ILE B O 1
ATOM 2137 N N . VAL B 1 56 ? 7.555 -23 -17.469 1 88.81 56 VAL B N 1
ATOM 2138 C CA . VAL B 1 56 ? 7.414 -21.859 -18.359 1 88.81 56 VAL B CA 1
ATOM 2139 C C . VAL B 1 56 ? 5.938 -21.5 -18.516 1 88.81 56 VAL B C 1
ATOM 2141 O O . VAL B 1 56 ? 5.562 -20.328 -18.438 1 88.81 56 VAL B O 1
ATOM 2144 N N . ALA B 1 57 ? 5.121 -22.469 -18.719 1 84.25 57 ALA B N 1
ATOM 2145 C CA . ALA B 1 57 ? 3.695 -22.234 -18.922 1 84.25 57 ALA B CA 1
ATOM 2146 C C . ALA B 1 57 ? 3.059 -21.609 -17.688 1 84.25 57 ALA B C 1
ATOM 2148 O O . ALA B 1 57 ? 2.414 -20.562 -17.781 1 84.25 57 ALA B O 1
ATOM 2149 N N . LEU B 1 58 ? 3.309 -22.188 -16.547 1 83.06 58 LEU B N 1
ATOM 2150 C CA . LEU B 1 58 ? 2.686 -21.703 -15.32 1 83.06 58 LEU B CA 1
ATOM 2151 C C . LEU B 1 58 ? 3.35 -20.422 -14.836 1 83.06 58 LEU B C 1
ATOM 2153 O O . LEU B 1 58 ? 2.689 -19.547 -14.258 1 83.06 58 LEU B O 1
ATOM 2157 N N . GLY B 1 59 ? 4.668 -20.391 -15.062 1 87.75 59 GLY B N 1
ATOM 2158 C CA . GLY B 1 59 ? 5.391 -19.188 -14.719 1 87.75 59 GLY B CA 1
ATOM 2159 C C . GLY B 1 59 ? 4.906 -17.953 -15.477 1 87.75 59 GLY B C 1
ATOM 2160 O O . GLY B 1 59 ? 4.68 -16.906 -14.883 1 87.75 59 GLY B O 1
ATOM 2161 N N . LEU B 1 60 ? 4.703 -18.109 -16.75 1 89.06 60 LEU B N 1
ATOM 2162 C CA . LEU B 1 60 ? 4.23 -17 -17.562 1 89.06 60 LEU B CA 1
ATOM 2163 C C . LEU B 1 60 ? 2.791 -16.641 -17.219 1 89.06 60 LEU B C 1
ATOM 2165 O O . LEU B 1 60 ? 2.439 -15.453 -17.156 1 89.06 60 LEU B O 1
ATOM 2169 N N . ALA B 1 61 ? 1.971 -17.688 -17.078 1 85.75 61 ALA B N 1
ATOM 2170 C CA . ALA B 1 61 ? 0.599 -17.438 -16.641 1 85.75 61 ALA B CA 1
ATOM 2171 C C . ALA B 1 61 ? 0.575 -16.656 -15.336 1 85.75 61 ALA B C 1
ATOM 2173 O O . ALA B 1 61 ? -0.235 -15.75 -15.164 1 85.75 61 ALA B O 1
ATOM 2174 N N . ASN B 1 62 ? 1.421 -17 -14.461 1 84.62 62 ASN B N 1
ATOM 2175 C CA . ASN B 1 62 ? 1.497 -16.359 -13.156 1 84.62 62 ASN B CA 1
ATOM 2176 C C . ASN B 1 62 ? 1.96 -14.906 -13.266 1 84.62 62 ASN B C 1
ATOM 2178 O O . ASN B 1 62 ? 1.354 -14.008 -12.68 1 84.62 62 ASN B O 1
ATOM 2182 N N . VAL B 1 63 ? 3.061 -14.68 -14.008 1 89.31 63 VAL B N 1
ATOM 2183 C CA . VAL B 1 63 ? 3.607 -13.336 -14.117 1 89.31 63 VAL B CA 1
ATOM 2184 C C . VAL B 1 63 ? 2.555 -12.391 -14.695 1 89.31 63 VAL B C 1
ATOM 2186 O O . VAL B 1 63 ? 2.393 -11.266 -14.219 1 89.31 63 VAL B O 1
ATOM 2189 N N . LEU B 1 64 ? 1.842 -12.82 -15.594 1 89.75 64 LEU B N 1
ATOM 2190 C CA . LEU B 1 64 ? 0.859 -11.961 -16.25 1 89.75 64 LEU B CA 1
ATOM 2191 C C . LEU B 1 64 ? -0.394 -11.82 -15.383 1 89.75 64 LEU B C 1
ATOM 2193 O O . LEU B 1 64 ? -0.843 -10.703 -15.117 1 89.75 64 LEU B O 1
ATOM 2197 N N . ALA B 1 65 ? -0.942 -12.945 -14.992 1 87.69 65 ALA B N 1
ATOM 2198 C CA . ALA B 1 65 ? -2.189 -12.914 -14.227 1 87.69 65 ALA B CA 1
ATOM 2199 C C . ALA B 1 65 ? -1.972 -12.32 -12.844 1 87.69 65 ALA B C 1
ATOM 2201 O O . ALA B 1 65 ? -2.766 -11.492 -12.383 1 87.69 65 ALA B O 1
ATOM 2202 N N . ASP B 1 66 ? -0.93 -12.773 -12.18 1 88 66 ASP B N 1
ATOM 2203 C CA . ASP B 1 66 ? -0.631 -12.258 -10.844 1 88 66 ASP B CA 1
ATOM 2204 C C . ASP B 1 66 ? -0.198 -10.797 -10.898 1 88 66 ASP B C 1
ATOM 2206 O O . ASP B 1 66 ? -0.518 -10.016 -10 1 88 66 ASP B O 1
ATOM 2210 N N . GLY B 1 67 ? 0.653 -10.5 -11.883 1 91.44 67 GLY B N 1
ATOM 2211 C CA . GLY B 1 67 ? 1.008 -9.102 -12.07 1 91.44 67 GLY B CA 1
ATOM 2212 C C . GLY B 1 67 ? -0.198 -8.203 -12.25 1 91.44 67 GLY B C 1
ATOM 2213 O O . GLY B 1 67 ? -0.292 -7.145 -11.625 1 91.44 67 GLY B O 1
ATOM 2214 N N . PHE B 1 68 ? -1.028 -8.609 -13.125 1 90.62 68 PHE B N 1
ATOM 2215 C CA . PHE B 1 68 ? -2.262 -7.863 -13.344 1 90.62 68 PHE B CA 1
ATOM 2216 C C . PHE B 1 68 ? -3.082 -7.785 -12.062 1 90.62 68 PHE B C 1
ATOM 2218 O O . PHE B 1 68 ? -3.588 -6.719 -11.711 1 90.62 68 PHE B O 1
ATOM 2225 N N . SER B 1 69 ? -3.221 -8.883 -11.391 1 88.94 69 SER B N 1
ATOM 2226 C CA . SER B 1 69 ? -3.984 -8.938 -10.148 1 88.94 69 SER B CA 1
ATOM 2227 C C . SER B 1 69 ? -3.398 -8 -9.094 1 88.94 69 SER B C 1
ATOM 2229 O O . SER B 1 69 ? -4.137 -7.293 -8.406 1 88.94 69 SER B O 1
ATOM 2231 N N . MET B 1 70 ? -2.111 -7.977 -8.961 1 91.31 70 MET B N 1
ATOM 2232 C CA . MET B 1 70 ? -1.45 -7.121 -7.977 1 91.31 70 MET B CA 1
ATOM 2233 C C . MET B 1 70 ? -1.676 -5.648 -8.305 1 91.31 70 MET B C 1
ATOM 2235 O O . MET B 1 70 ? -1.927 -4.84 -7.406 1 91.31 70 MET B O 1
ATOM 2239 N N . ALA B 1 71 ? -1.499 -5.391 -9.586 1 92.56 71 ALA B N 1
ATOM 2240 C CA . ALA B 1 71 ? -1.725 -4.016 -10.016 1 92.56 71 ALA B CA 1
ATOM 2241 C C . ALA B 1 71 ? -3.164 -3.586 -9.742 1 92.56 71 ALA B C 1
ATOM 2243 O O . ALA B 1 71 ? -3.406 -2.492 -9.227 1 92.56 71 ALA B O 1
ATOM 2244 N N . ALA B 1 72 ? -4.047 -4.387 -10.109 1 90.06 72 ALA B N 1
ATOM 2245 C CA . ALA B 1 72 ? -5.461 -4.09 -9.906 1 90.06 72 ALA B CA 1
ATOM 2246 C C . ALA B 1 72 ? -5.793 -4.016 -8.414 1 90.06 72 ALA B C 1
ATOM 2248 O O . ALA B 1 72 ? -6.598 -3.18 -7.996 1 90.06 72 ALA B O 1
ATOM 2249 N N . GLY B 1 73 ? -5.277 -4.941 -7.668 1 88.12 73 GLY B N 1
ATOM 2250 C CA . GLY B 1 73 ? -5.453 -4.898 -6.227 1 88.12 73 GLY B CA 1
ATOM 2251 C C . GLY B 1 73 ? -4.906 -3.635 -5.594 1 88.12 73 GLY B C 1
ATOM 2252 O O . GLY B 1 73 ? -5.566 -3.014 -4.758 1 88.12 73 GLY B O 1
ATOM 2253 N N . ASN B 1 74 ? -3.703 -3.318 -5.969 1 91.06 74 ASN B N 1
ATOM 2254 C CA . ASN B 1 74 ? -3.104 -2.088 -5.461 1 91.06 74 ASN B CA 1
ATOM 2255 C C . ASN B 1 74 ? -3.914 -0.861 -5.871 1 91.06 74 ASN B C 1
ATOM 2257 O O . ASN B 1 74 ? -4.074 0.073 -5.086 1 91.06 74 ASN B O 1
ATOM 2261 N N . TYR B 1 75 ? -4.348 -0.839 -7.117 1 91.31 75 TYR B N 1
ATOM 2262 C CA . TYR B 1 75 ? -5.227 0.233 -7.57 1 91.31 75 TYR B CA 1
ATOM 2263 C C . TYR B 1 75 ? -6.457 0.342 -6.68 1 91.31 75 TYR B C 1
ATOM 2265 O O . TYR B 1 75 ? -6.785 1.427 -6.195 1 91.31 75 TYR B O 1
ATOM 2273 N N . SER B 1 76 ? -7.062 -0.737 -6.508 1 88.94 76 SER B N 1
ATOM 2274 C CA . SER B 1 76 ? -8.297 -0.767 -5.727 1 88.94 76 SER B CA 1
ATOM 2275 C C . SER B 1 76 ? -8.047 -0.369 -4.277 1 88.94 76 SER B C 1
ATOM 2277 O O . SER B 1 76 ? -8.867 0.312 -3.662 1 88.94 76 SER B O 1
ATOM 2279 N N . GLY B 1 77 ? -6.961 -0.892 -3.727 1 88.25 77 GLY B N 1
ATOM 2280 C CA . GLY B 1 77 ? -6.613 -0.507 -2.369 1 88.25 77 GLY B CA 1
ATOM 2281 C C . GLY B 1 77 ? -6.316 0.974 -2.225 1 88.25 77 GLY B C 1
ATOM 2282 O O . GLY B 1 77 ? -6.816 1.627 -1.308 1 88.25 77 GLY B O 1
ATOM 2283 N N . THR B 1 78 ? -5.547 1.497 -3.121 1 89.38 78 THR B N 1
ATOM 2284 C CA . THR B 1 78 ? -5.215 2.916 -3.104 1 89.38 78 THR B CA 1
ATOM 2285 C C . THR B 1 78 ? -6.453 3.768 -3.357 1 89.38 78 THR B C 1
ATOM 2287 O O . THR B 1 78 ? -6.605 4.844 -2.773 1 89.38 78 THR B O 1
ATOM 2290 N N . LYS B 1 79 ? -7.215 3.311 -4.242 1 88.94 79 LYS B N 1
ATOM 2291 C CA . LYS B 1 79 ? -8.469 4.004 -4.512 1 88.94 79 LYS B CA 1
ATOM 2292 C C . LYS B 1 79 ? -9.375 4.008 -3.281 1 88.94 79 LYS B C 1
ATOM 2294 O O . LYS B 1 79 ? -10.07 4.992 -3.018 1 88.94 79 LYS B O 1
ATOM 2299 N N . ALA B 1 80 ? -9.414 2.936 -2.609 1 86.12 80 ALA B N 1
ATOM 2300 C CA . ALA B 1 80 ? -10.188 2.875 -1.371 1 86.12 80 ALA B CA 1
ATOM 2301 C C . ALA B 1 80 ? -9.703 3.924 -0.372 1 86.12 80 ALA B C 1
ATOM 2303 O O . ALA B 1 80 ? -10.516 4.559 0.311 1 86.12 80 ALA B O 1
ATOM 2304 N N . ASP B 1 81 ? -8.406 4.062 -0.277 1 87.81 81 ASP B N 1
ATOM 2305 C CA . ASP B 1 81 ? -7.836 5.105 0.572 1 87.81 81 ASP B CA 1
ATOM 2306 C C . ASP B 1 81 ? -8.289 6.488 0.12 1 87.81 81 ASP B C 1
ATOM 2308 O O . ASP B 1 81 ? -8.648 7.332 0.947 1 87.81 81 ASP B O 1
ATOM 2312 N N . LEU B 1 82 ? -8.195 6.703 -1.134 1 89.81 82 LEU B N 1
ATOM 2313 C CA . LEU B 1 82 ? -8.594 7.98 -1.713 1 89.81 82 LEU B CA 1
ATOM 2314 C C . LEU B 1 82 ? -10.078 8.25 -1.467 1 89.81 82 LEU B C 1
ATOM 2316 O O . LEU B 1 82 ? -10.453 9.367 -1.094 1 89.81 82 LEU B O 1
ATOM 2320 N N . ASP B 1 83 ? -10.867 7.277 -1.69 1 88.19 83 ASP B N 1
ATOM 2321 C CA . ASP B 1 83 ? -12.305 7.406 -1.47 1 88.19 83 ASP B CA 1
ATOM 2322 C C . ASP B 1 83 ? -12.609 7.691 -0.001 1 88.19 83 ASP B C 1
ATOM 2324 O O . ASP B 1 83 ? -13.523 8.461 0.312 1 88.19 83 ASP B O 1
ATOM 2328 N N . ASN B 1 84 ? -11.875 7.016 0.859 1 87.06 84 ASN B N 1
ATOM 2329 C CA . ASN B 1 84 ? -12.039 7.277 2.285 1 87.06 84 ASN B CA 1
ATOM 2330 C C . ASN B 1 84 ? -11.695 8.727 2.633 1 87.06 84 ASN B C 1
ATOM 2332 O O . ASN B 1 84 ? -12.367 9.344 3.457 1 87.06 84 ASN B O 1
ATOM 2336 N N . LEU B 1 85 ? -10.656 9.211 2.053 1 88.44 85 LEU B N 1
ATOM 2337 C CA . LEU B 1 85 ? -10.281 10.602 2.27 1 88.44 85 LEU B CA 1
ATOM 2338 C C . LEU B 1 85 ? -11.398 11.539 1.824 1 88.44 85 LEU B C 1
ATOM 2340 O O . LEU B 1 85 ? -11.719 12.5 2.523 1 88.44 85 LEU B O 1
ATOM 2344 N N . HIS B 1 86 ? -11.969 11.266 0.694 1 90 86 HIS B N 1
ATOM 2345 C CA . HIS B 1 86 ? -13.078 12.07 0.185 1 90 86 HIS B CA 1
ATOM 2346 C C . HIS B 1 86 ? -14.289 11.984 1.102 1 90 86 HIS B C 1
ATOM 2348 O O . HIS B 1 86 ? -14.977 12.984 1.329 1 90 86 HIS B O 1
ATOM 2354 N N . ARG B 1 87 ? -14.5 10.859 1.549 1 87.88 87 ARG B N 1
ATOM 2355 C CA . ARG B 1 87 ? -15.609 10.656 2.48 1 87.88 87 ARG B CA 1
ATOM 2356 C C . ARG B 1 87 ? -15.406 11.469 3.756 1 87.88 87 ARG B C 1
ATOM 2358 O O . ARG B 1 87 ? -16.328 12.109 4.242 1 87.88 87 ARG B O 1
ATOM 2365 N N . LEU B 1 88 ? -14.195 11.375 4.289 1 88.81 88 LEU B N 1
ATOM 2366 C CA . LEU B 1 88 ? -13.875 12.117 5.504 1 88.81 88 LEU B CA 1
ATOM 2367 C C . LEU B 1 88 ? -14 13.617 5.27 1 88.81 88 LEU B C 1
ATOM 2369 O O . LEU B 1 88 ? -14.477 14.352 6.141 1 88.81 88 LEU B O 1
ATOM 2373 N N . ARG B 1 89 ? -13.562 14.047 4.156 1 90.75 89 ARG B N 1
ATOM 2374 C CA . ARG B 1 89 ? -13.711 15.453 3.801 1 90.75 89 ARG B CA 1
ATOM 2375 C C . ARG B 1 89 ? -15.188 15.844 3.766 1 90.75 89 ARG B C 1
ATOM 2377 O O . ARG B 1 89 ? -15.555 16.922 4.25 1 90.75 89 ARG B O 1
ATOM 2384 N N . ALA B 1 90 ? -15.977 15.016 3.211 1 90.62 90 ALA B N 1
ATOM 2385 C CA . ALA B 1 90 ? -17.406 15.273 3.145 1 90.62 90 ALA B CA 1
ATOM 2386 C C . ALA B 1 90 ? -18.031 15.312 4.539 1 90.62 90 ALA B C 1
ATOM 2388 O O . ALA B 1 90 ? -18.906 16.125 4.812 1 90.62 90 ALA B O 1
ATOM 2389 N N . ILE B 1 91 ? -17.594 14.453 5.352 1 89.56 91 ILE B N 1
ATOM 2390 C CA . ILE B 1 91 ? -18.062 14.43 6.734 1 89.56 91 ILE B CA 1
ATOM 2391 C C . ILE B 1 91 ? -17.703 15.742 7.426 1 89.56 91 ILE B C 1
ATOM 2393 O O . ILE B 1 91 ? -18.531 16.344 8.109 1 89.56 91 ILE B O 1
ATOM 2397 N N . GLU B 1 92 ? -16.438 16.156 7.262 1 91.38 92 GLU B N 1
ATOM 2398 C CA . GLU B 1 92 ? -15.992 17.406 7.875 1 91.38 92 GLU B CA 1
ATOM 2399 C C . GLU B 1 92 ? -16.781 18.594 7.336 1 91.38 92 GLU B C 1
ATOM 2401 O O . GLU B 1 92 ? -17.141 19.5 8.094 1 91.38 92 GLU B O 1
ATOM 2406 N N . GLU B 1 93 ? -17.031 18.594 6.059 1 92.5 93 GLU B N 1
ATOM 2407 C CA . GLU B 1 93 ? -17.859 19.641 5.469 1 92.5 93 GLU B CA 1
ATOM 2408 C C . GLU B 1 93 ? -19.234 19.703 6.121 1 92.5 93 GLU B C 1
ATOM 2410 O O . GLU B 1 93 ? -19.734 20.781 6.43 1 92.5 93 GLU B O 1
ATOM 2415 N N . ARG B 1 94 ? -19.781 18.609 6.277 1 91.81 94 ARG B N 1
ATOM 2416 C CA . ARG B 1 94 ? -21.094 18.531 6.914 1 91.81 94 ARG B CA 1
ATOM 2417 C C . ARG B 1 94 ? -21.031 18.969 8.367 1 91.81 94 ARG B C 1
ATOM 2419 O O . ARG B 1 94 ? -21.922 19.672 8.852 1 91.81 94 ARG B O 1
ATOM 2426 N N . HIS B 1 95 ? -20.031 18.547 9.039 1 92.19 95 HIS B N 1
ATOM 2427 C CA . HIS B 1 95 ? -19.859 18.922 10.438 1 92.19 95 HIS B CA 1
ATOM 2428 C C . HIS B 1 95 ? -19.688 20.438 10.578 1 92.19 95 HIS B C 1
ATOM 2430 O O . HIS B 1 95 ? -20.266 21.047 11.477 1 92.19 95 HIS B O 1
ATOM 2436 N N . ILE B 1 96 ? -18.875 21.016 9.75 1 92.56 96 ILE B N 1
ATOM 2437 C CA . ILE B 1 96 ? -18.625 22.453 9.789 1 92.56 96 ILE B CA 1
ATOM 2438 C C . ILE B 1 96 ? -19.938 23.203 9.539 1 92.56 96 ILE B C 1
ATOM 2440 O O . ILE B 1 96 ? -20.219 24.219 10.188 1 92.56 96 ILE B O 1
ATOM 2444 N N . ALA B 1 97 ? -20.75 22.719 8.664 1 92.19 97 ALA B N 1
ATOM 2445 C CA . ALA B 1 97 ? -22.016 23.359 8.312 1 92.19 97 ALA B CA 1
ATOM 2446 C C . ALA B 1 97 ? -23.016 23.234 9.453 1 92.19 97 ALA B C 1
ATOM 2448 O O . ALA B 1 97 ? -23.75 24.172 9.742 1 92.19 97 ALA B O 1
ATOM 2449 N N . HIS B 1 98 ? -23.031 22.141 10.125 1 91.75 98 HIS B N 1
ATOM 2450 C CA . HIS B 1 98 ? -24.078 21.844 11.086 1 91.75 98 HIS B CA 1
ATOM 2451 C C . HIS B 1 98 ? -23.641 22.156 12.508 1 91.75 98 HIS B C 1
ATOM 2453 O O . HIS B 1 98 ? -24.469 22.453 13.375 1 91.75 98 HIS B O 1
ATOM 2459 N N . TYR B 1 99 ? -22.312 22.031 12.734 1 91.62 99 TYR B N 1
ATOM 2460 C CA . TYR B 1 99 ? -21.781 22.25 14.078 1 91.62 99 TYR B CA 1
ATOM 2461 C C . TYR B 1 99 ? -20.547 23.125 14.031 1 91.62 99 TYR B C 1
ATOM 2463 O O . TYR B 1 99 ? -19.484 22.734 14.523 1 91.62 99 TYR B O 1
ATOM 2471 N N . PRO B 1 100 ? -20.625 24.344 13.625 1 92.12 100 PRO B N 1
ATOM 2472 C CA . PRO B 1 100 ? -19.438 25.188 13.422 1 92.12 100 PRO B CA 1
ATOM 2473 C C . PRO B 1 100 ? -18.688 25.469 14.719 1 92.12 100 PRO B C 1
ATOM 2475 O O . PRO B 1 100 ? -17.453 25.484 14.727 1 92.12 100 PRO B O 1
ATOM 2478 N N . GLU B 1 101 ? -19.375 25.672 15.812 1 91.56 101 GLU B N 1
ATOM 2479 C CA . GLU B 1 101 ? -18.703 25.984 17.062 1 91.56 101 GLU B CA 1
ATOM 2480 C C . GLU B 1 101 ? -17.938 24.781 17.609 1 91.56 101 GLU B C 1
ATOM 2482 O O . GLU B 1 101 ? -16.828 24.938 18.125 1 91.56 101 GLU B O 1
ATOM 2487 N N . GLY B 1 102 ? -18.547 23.625 17.5 1 90.19 102 GLY B N 1
ATOM 2488 C CA . GLY B 1 102 ? -17.859 22.406 17.891 1 90.19 102 GLY B CA 1
ATOM 2489 C C . GLY B 1 102 ? -16.594 22.156 17.078 1 90.19 102 GLY B C 1
ATOM 2490 O O . GLY B 1 102 ? -15.57 21.75 17.625 1 90.19 102 GLY B O 1
ATOM 2491 N N . GLU B 1 103 ? -16.734 22.391 15.805 1 92.12 103 GLU B N 1
ATOM 2492 C CA . GLU B 1 103 ? -15.602 22.172 14.914 1 92.12 103 GLU B CA 1
ATOM 2493 C C . GLU B 1 103 ? -14.492 23.188 15.18 1 92.12 103 GLU B C 1
ATOM 2495 O O . GLU B 1 103 ? -13.312 22.859 15.039 1 92.12 103 GLU B O 1
ATOM 2500 N N . ARG B 1 104 ? -14.883 24.344 15.531 1 93.25 104 ARG B N 1
ATOM 2501 C CA . ARG B 1 104 ? -13.898 25.359 15.883 1 93.25 104 ARG B CA 1
ATOM 2502 C C . ARG B 1 104 ? -13.109 24.938 17.125 1 93.25 104 ARG B C 1
ATOM 2504 O O . ARG B 1 104 ? -11.898 25.172 17.203 1 93.25 104 ARG B O 1
ATOM 2511 N N . LEU B 1 105 ? -13.797 24.375 18.062 1 92.12 105 LEU B N 1
ATOM 2512 C CA . LEU B 1 105 ? -13.141 23.891 19.266 1 92.12 105 LEU B CA 1
ATOM 2513 C C . LEU B 1 105 ? -12.102 22.828 18.922 1 92.12 105 LEU B C 1
ATOM 2515 O O . LEU B 1 105 ? -11.062 22.734 19.578 1 92.12 105 LEU B O 1
ATOM 2519 N N . GLU B 1 106 ? -12.461 22.047 17.969 1 93.25 106 GLU B N 1
ATOM 2520 C CA . GLU B 1 106 ? -11.516 21.016 17.547 1 93.25 106 GLU B CA 1
ATOM 2521 C C . GLU B 1 106 ? -10.25 21.641 16.953 1 93.25 106 GLU B C 1
ATOM 2523 O O . GLU B 1 106 ? -9.141 21.188 17.25 1 93.25 106 GLU B O 1
ATOM 2528 N N . VAL B 1 107 ? -10.438 22.609 16.125 1 94.12 107 VAL B N 1
ATOM 2529 C CA . VAL B 1 107 ? -9.297 23.297 15.531 1 94.12 107 VAL B CA 1
ATOM 2530 C C . VAL B 1 107 ? -8.438 23.906 16.625 1 94.12 107 VAL B C 1
ATOM 2532 O O . VAL B 1 107 ? -7.207 23.797 16.594 1 94.12 107 VAL B O 1
ATOM 2535 N N . ARG B 1 108 ? -9.078 24.5 17.547 1 94.12 108 ARG B N 1
ATOM 2536 C CA . ARG B 1 108 ? -8.375 25.109 18.656 1 94.12 108 ARG B CA 1
ATOM 2537 C C . ARG B 1 108 ? -7.547 24.078 19.422 1 94.12 108 ARG B C 1
ATOM 2539 O O . ARG B 1 108 ? -6.398 24.344 19.781 1 94.12 108 ARG B O 1
ATOM 2546 N N . GLU B 1 109 ? -8.164 23.016 19.672 1 92.19 109 GLU B N 1
ATOM 2547 C CA . GLU B 1 109 ? -7.469 21.953 20.391 1 92.19 109 GLU B CA 1
ATOM 2548 C C . GLU B 1 109 ? -6.25 21.469 19.609 1 92.19 109 GLU B C 1
ATOM 2550 O O . GLU B 1 109 ? -5.191 21.219 20.188 1 92.19 109 GLU B O 1
ATOM 2555 N N . ILE B 1 110 ? -6.391 21.281 18.328 1 91.5 110 ILE B N 1
ATOM 2556 C CA . ILE B 1 110 ? -5.289 20.828 17.484 1 91.5 110 ILE B CA 1
ATOM 2557 C C . ILE B 1 110 ? -4.137 21.828 17.562 1 91.5 110 ILE B C 1
ATOM 2559 O O . ILE B 1 110 ? -2.982 21.438 17.734 1 91.5 110 ILE B O 1
ATOM 2563 N N . LEU B 1 111 ? -4.445 23.094 17.453 1 93.56 111 LEU B N 1
ATOM 2564 C CA . LEU B 1 111 ? -3.424 24.141 17.484 1 93.56 111 LEU B CA 1
ATOM 2565 C C . LEU B 1 111 ? -2.785 24.25 18.859 1 93.56 111 LEU B C 1
ATOM 2567 O O . LEU B 1 111 ? -1.587 24.516 18.984 1 93.56 111 LEU B O 1
ATOM 2571 N N . SER B 1 112 ? -3.605 24.078 19.891 1 93.5 112 SER B N 1
ATOM 2572 C CA . SER B 1 112 ? -3.068 24.078 21.25 1 93.5 112 SER B CA 1
ATOM 2573 C C . SER B 1 112 ? -2.033 22.969 21.422 1 93.5 112 SER B C 1
ATOM 2575 O O . SER B 1 112 ? -0.994 23.188 22.047 1 93.5 112 SER B O 1
ATOM 2577 N N . GLN B 1 113 ? -2.285 21.891 20.875 1 89 113 GLN B N 1
ATOM 2578 C CA . GLN B 1 113 ? -1.369 20.75 20.953 1 89 113 GLN B CA 1
ATOM 2579 C C . GLN B 1 113 ? -0.086 21.016 20.172 1 89 113 GLN B C 1
ATOM 2581 O O . GLN B 1 113 ? 0.952 20.422 20.453 1 89 113 GLN B O 1
ATOM 2586 N N . LYS B 1 114 ? -0.169 21.922 19.203 1 89.88 114 LYS B N 1
ATOM 2587 C CA . LYS B 1 114 ? 1.006 22.281 18.406 1 89.88 114 LYS B CA 1
ATOM 2588 C C . LYS B 1 114 ? 1.812 23.391 19.094 1 89.88 114 LYS B C 1
ATOM 2590 O O . LYS B 1 114 ? 2.803 23.875 18.547 1 89.88 114 LYS B O 1
ATOM 2595 N N . GLY B 1 115 ? 1.251 23.828 20.266 1 90.44 115 GLY B N 1
ATOM 2596 C CA . GLY B 1 115 ? 2.061 24.719 21.078 1 90.44 115 GLY B CA 1
ATOM 2597 C C . GLY B 1 115 ? 1.506 26.125 21.172 1 90.44 115 GLY B C 1
ATOM 2598 O O . GLY B 1 115 ? 2.076 26.984 21.844 1 90.44 115 GLY B O 1
ATOM 2599 N N . LEU B 1 116 ? 0.439 26.375 20.5 1 94.31 116 LEU B N 1
ATOM 2600 C CA . LEU B 1 116 ? -0.153 27.703 20.562 1 94.31 116 LEU B CA 1
ATOM 2601 C C . LEU B 1 116 ? -0.996 27.859 21.828 1 94.31 116 LEU B C 1
ATOM 2603 O O . LEU B 1 116 ? -1.581 26.891 22.312 1 94.31 116 LEU B O 1
ATOM 2607 N N . SER B 1 117 ? -0.957 29.047 22.406 1 94.81 117 SER B N 1
ATOM 2608 C CA . SER B 1 117 ? -1.758 29.344 23.594 1 94.81 117 SER B CA 1
ATOM 2609 C C . SER B 1 117 ? -2.172 30.812 23.641 1 94.81 117 SER B C 1
ATOM 2611 O O . SER B 1 117 ? -1.697 31.609 22.828 1 94.81 117 SER B O 1
ATOM 2613 N N . GLY B 1 118 ? -3.168 31.125 24.422 1 94.94 118 GLY B N 1
ATOM 2614 C CA . GLY B 1 118 ? -3.578 32.5 24.656 1 94.94 118 GLY B CA 1
ATOM 2615 C C . GLY B 1 118 ? -4.18 33.156 23.422 1 94.94 118 GLY B C 1
ATOM 2616 O O . GLY B 1 118 ? -4.973 32.531 22.703 1 94.94 118 GLY B O 1
ATOM 2617 N N . GLU B 1 119 ? -3.797 34.375 23.188 1 95.38 119 GLU B N 1
ATOM 2618 C CA . GLU B 1 119 ? -4.387 35.188 22.109 1 95.38 119 GLU B CA 1
ATOM 2619 C C . GLU B 1 119 ? -3.967 34.656 20.734 1 95.38 119 GLU B C 1
ATOM 2621 O O . GLU B 1 119 ? -4.75 34.719 19.781 1 95.38 119 GLU B O 1
ATOM 2626 N N . VAL B 1 120 ? -2.799 34.156 20.672 1 94.5 120 VAL B N 1
ATOM 2627 C CA . VAL B 1 120 ? -2.293 33.656 19.406 1 94.5 120 VAL B CA 1
ATOM 2628 C C . VAL B 1 120 ? -3.117 32.438 18.984 1 94.5 120 VAL B C 1
ATOM 2630 O O . VAL B 1 120 ? -3.432 32.281 17.797 1 94.5 120 VAL B O 1
ATOM 2633 N N . LEU B 1 121 ? -3.428 31.656 19.984 1 96.25 121 LEU B N 1
ATOM 2634 C CA . LEU B 1 121 ? -4.254 30.484 19.734 1 96.25 121 LEU B CA 1
ATOM 2635 C C . LEU B 1 121 ? -5.613 30.875 19.172 1 96.25 121 LEU B C 1
ATOM 2637 O O . LEU B 1 121 ? -6.082 30.312 18.188 1 96.25 121 LEU B O 1
ATOM 2641 N N . ASP B 1 122 ? -6.199 31.875 19.75 1 96 122 ASP B N 1
ATOM 2642 C CA . ASP B 1 122 ? -7.52 32.344 19.344 1 96 122 ASP B CA 1
ATOM 2643 C C . ASP B 1 122 ? -7.477 32.938 17.938 1 96 122 ASP B C 1
ATOM 2645 O O . ASP B 1 122 ? -8.32 32.625 17.094 1 96 122 ASP B O 1
ATOM 2649 N N . GLN B 1 123 ? -6.484 33.75 17.703 1 95.56 123 GLN B N 1
ATOM 2650 C CA . GLN B 1 123 ? -6.371 34.406 16.406 1 95.56 123 GLN B CA 1
ATOM 2651 C C . GLN B 1 123 ? -6.031 33.438 15.297 1 95.56 123 GLN B C 1
ATOM 2653 O O . GLN B 1 123 ? -6.523 33.562 14.172 1 95.56 123 GLN B O 1
ATOM 2658 N N . ALA B 1 124 ? -5.172 32.562 15.609 1 95.5 124 ALA B N 1
ATOM 2659 C CA . ALA B 1 124 ? -4.832 31.516 14.633 1 95.5 124 ALA B CA 1
ATOM 2660 C C . ALA B 1 124 ? -6.047 30.656 14.297 1 95.5 124 ALA B C 1
ATOM 2662 O O . ALA B 1 124 ? -6.273 30.312 13.133 1 95.5 124 ALA B O 1
ATOM 2663 N N . THR B 1 125 ? -6.762 30.266 15.328 1 96.31 125 THR B N 1
ATOM 2664 C CA . THR B 1 125 ? -7.984 29.484 15.125 1 96.31 125 THR B CA 1
ATOM 2665 C C . THR B 1 125 ? -8.945 30.234 14.211 1 96.31 125 THR B C 1
ATOM 2667 O O . THR B 1 125 ? -9.508 29.641 13.281 1 96.31 125 THR B O 1
ATOM 2670 N N . ASP B 1 126 ? -9.086 31.516 14.438 1 95.62 126 ASP B N 1
ATOM 2671 C CA . ASP B 1 126 ? -9.977 32.344 13.633 1 95.62 126 ASP B CA 1
ATOM 2672 C C . ASP B 1 126 ? -9.5 32.406 12.18 1 95.62 126 ASP B C 1
ATOM 2674 O O . ASP B 1 126 ? -10.312 32.312 11.25 1 95.62 126 ASP B O 1
ATOM 2678 N N . ALA B 1 127 ? -8.227 32.594 12.039 1 94.5 127 ALA B N 1
ATOM 2679 C CA . ALA B 1 127 ? -7.664 32.719 10.703 1 94.5 127 ALA B CA 1
ATOM 2680 C C . ALA B 1 127 ? -7.879 31.453 9.883 1 94.5 127 ALA B C 1
ATOM 2682 O O . ALA B 1 127 ? -8.289 31.516 8.719 1 94.5 127 ALA B O 1
ATOM 2683 N N . ILE B 1 128 ? -7.652 30.312 10.477 1 94.38 128 ILE B N 1
ATOM 2684 C CA . ILE B 1 128 ? -7.742 29.047 9.781 1 94.38 128 ILE B CA 1
ATOM 2685 C C . ILE B 1 128 ? -9.203 28.734 9.469 1 94.38 128 ILE B C 1
ATOM 2687 O O . ILE B 1 128 ? -9.523 28.266 8.367 1 94.38 128 ILE B O 1
ATOM 2691 N N . THR B 1 129 ? -10.086 29 10.422 1 95.5 129 THR B N 1
ATOM 2692 C CA . THR B 1 129 ? -11.484 28.641 10.258 1 95.5 129 THR B CA 1
ATOM 2693 C C . THR B 1 129 ? -12.195 29.641 9.336 1 95.5 129 THR B C 1
ATOM 2695 O O . THR B 1 129 ? -13.352 29.438 8.969 1 95.5 129 THR B O 1
ATOM 2698 N N . ALA B 1 130 ? -11.516 30.719 8.945 1 94.25 130 ALA B N 1
ATOM 2699 C CA . ALA B 1 130 ? -12.078 31.688 8.023 1 94.25 130 ALA B CA 1
ATOM 2700 C C . ALA B 1 130 ? -12.07 31.156 6.59 1 94.25 130 ALA B C 1
ATOM 2702 O O . ALA B 1 130 ? -12.812 31.656 5.734 1 94.25 130 ALA B O 1
ATOM 2703 N N . ASP B 1 131 ? -11.211 30.203 6.34 1 94.25 131 ASP B N 1
ATOM 2704 C CA . ASP B 1 131 ? -11.109 29.562 5.035 1 94.25 131 ASP B CA 1
ATOM 2705 C C . ASP B 1 131 ? -11.5 28.094 5.125 1 94.25 131 ASP B C 1
ATOM 2707 O O . ASP B 1 131 ? -10.859 27.312 5.836 1 94.25 131 ASP B O 1
ATOM 2711 N N . ARG B 1 132 ? -12.438 27.719 4.348 1 93.38 132 ARG B N 1
ATOM 2712 C CA . ARG B 1 132 ? -13.016 26.375 4.43 1 93.38 132 ARG B CA 1
ATOM 2713 C C . ARG B 1 132 ? -11.984 25.328 4.043 1 93.38 132 ARG B C 1
ATOM 2715 O O . ARG B 1 132 ? -11.906 24.266 4.676 1 93.38 132 ARG B O 1
ATOM 2722 N N . GLU B 1 133 ? -11.227 25.562 3.055 1 91.69 133 GLU B N 1
ATOM 2723 C CA . GLU B 1 133 ? -10.227 24.609 2.594 1 91.69 133 GLU B CA 1
ATOM 2724 C C . GLU B 1 133 ? -9.141 24.391 3.646 1 91.69 133 GLU B C 1
ATOM 2726 O O . GLU B 1 133 ? -8.734 23.266 3.904 1 91.69 133 GLU B O 1
ATOM 2731 N N . ASN B 1 134 ? -8.719 25.469 4.234 1 92.12 134 ASN B N 1
ATOM 2732 C CA . ASN B 1 134 ? -7.723 25.375 5.301 1 92.12 134 ASN B CA 1
ATOM 2733 C C . ASN B 1 134 ? -8.281 24.656 6.527 1 92.12 134 ASN B C 1
ATOM 2735 O O . ASN B 1 134 ? -7.574 23.891 7.18 1 92.12 134 ASN B O 1
ATOM 2739 N N . TRP B 1 135 ? -9.484 24.938 6.789 1 93.44 135 TRP B N 1
ATOM 2740 C CA . TRP B 1 135 ? -10.18 24.297 7.902 1 93.44 135 TRP B CA 1
ATOM 2741 C C . TRP B 1 135 ? -10.211 22.781 7.73 1 93.44 135 TRP B C 1
ATOM 2743 O O . TRP B 1 135 ? -9.734 22.047 8.594 1 93.44 135 TRP B O 1
ATOM 2753 N N . ILE B 1 136 ? -10.617 22.359 6.617 1 92.5 136 ILE B N 1
ATOM 2754 C CA . ILE B 1 136 ? -10.758 20.938 6.332 1 92.5 136 ILE B CA 1
ATOM 2755 C C . ILE B 1 136 ? -9.383 20.281 6.297 1 92.5 136 ILE B C 1
ATOM 2757 O O . ILE B 1 136 ? -9.195 19.188 6.848 1 92.5 136 ILE B O 1
ATOM 2761 N N . ALA B 1 137 ? -8.438 20.922 5.668 1 89.38 137 ALA B N 1
ATOM 2762 C CA . ALA B 1 137 ? -7.09 20.375 5.57 1 89.38 137 ALA B CA 1
ATOM 2763 C C . ALA B 1 137 ? -6.496 20.125 6.953 1 89.38 137 ALA B C 1
ATOM 2765 O O . ALA B 1 137 ? -5.867 19.094 7.195 1 89.38 137 ALA B O 1
ATOM 2766 N N . LEU B 1 138 ? -6.707 21.047 7.812 1 89.94 138 LEU B N 1
ATOM 2767 C CA . LEU B 1 138 ? -6.195 20.891 9.172 1 89.94 138 LEU B CA 1
ATOM 2768 C C . LEU B 1 138 ? -6.875 19.719 9.883 1 89.94 138 LEU B C 1
ATOM 2770 O O . LEU B 1 138 ? -6.23 18.984 10.633 1 89.94 138 LEU B O 1
ATOM 2774 N N . MET B 1 139 ? -8.164 19.625 9.68 1 90.19 139 MET B N 1
ATOM 2775 C CA . MET B 1 139 ? -8.906 18.531 10.328 1 90.19 139 MET B CA 1
ATOM 2776 C C . MET B 1 139 ? -8.438 17.188 9.812 1 90.19 139 MET B C 1
ATOM 2778 O O . MET B 1 139 ? -8.297 16.234 10.586 1 90.19 139 MET B O 1
ATOM 2782 N N . ILE B 1 140 ? -8.203 17.062 8.555 1 87.88 140 ILE B N 1
ATOM 2783 C CA . ILE B 1 140 ? -7.777 15.805 7.941 1 87.88 140 ILE B CA 1
ATOM 2784 C C . ILE B 1 140 ? -6.445 15.359 8.547 1 87.88 140 ILE B C 1
ATOM 2786 O O . ILE B 1 140 ? -6.27 14.188 8.883 1 87.88 140 ILE B O 1
ATOM 2790 N N . ASP B 1 141 ? -5.582 16.25 8.688 1 85.56 141 ASP B N 1
ATOM 2791 C CA . ASP B 1 141 ? -4.281 15.938 9.273 1 85.56 141 ASP B CA 1
ATOM 2792 C C . ASP B 1 141 ? -4.391 15.781 10.789 1 85.56 141 ASP B C 1
ATOM 2794 O O . ASP B 1 141 ? -3.973 14.766 11.344 1 85.56 141 ASP B O 1
ATOM 2798 N N . GLY B 1 142 ? -4.973 16.719 11.453 1 85.69 142 GLY B N 1
ATOM 2799 C CA . GLY B 1 142 ? -5.004 16.781 12.906 1 85.69 142 GLY B CA 1
ATOM 2800 C C . GLY B 1 142 ? -5.902 15.742 13.539 1 85.69 142 GLY B C 1
ATOM 2801 O O . GLY B 1 142 ? -5.547 15.141 14.547 1 85.69 142 GLY B O 1
ATOM 2802 N N . GLU B 1 143 ? -7.07 15.609 12.984 1 86.12 143 GLU B N 1
ATOM 2803 C CA . GLU B 1 143 ? -8.039 14.688 13.578 1 86.12 143 GLU B CA 1
ATOM 2804 C C . GLU B 1 143 ? -7.828 13.266 13.07 1 86.12 143 GLU B C 1
ATOM 2806 O O . GLU B 1 143 ? -7.992 12.305 13.82 1 86.12 143 GLU B O 1
ATOM 2811 N N . TYR B 1 144 ? -7.418 13.109 11.875 1 85.5 144 TYR B N 1
ATOM 2812 C CA . TYR B 1 144 ? -7.387 11.781 11.289 1 85.5 144 TYR B CA 1
ATOM 2813 C C . TYR B 1 144 ? -5.953 11.328 11.031 1 85.5 144 TYR B C 1
ATOM 2815 O O . TYR B 1 144 ? -5.703 10.148 10.773 1 85.5 144 TYR B O 1
ATOM 2823 N N . GLY B 1 145 ? -4.977 12.273 11.047 1 84.62 145 GLY B N 1
ATOM 2824 C CA . GLY B 1 145 ? -3.574 11.922 10.891 1 84.62 145 GLY B CA 1
ATOM 2825 C C . GLY B 1 145 ? -3.197 11.586 9.461 1 84.62 145 GLY B C 1
ATOM 2826 O O . GLY B 1 145 ? -2.273 10.812 9.219 1 84.62 145 GLY B O 1
ATOM 2827 N N . LEU B 1 146 ? -3.988 12.117 8.539 1 84.5 146 LEU B N 1
ATOM 2828 C CA . LEU B 1 146 ? -3.748 11.828 7.125 1 84.5 146 LEU B CA 1
ATOM 2829 C C . LEU B 1 146 ? -3.014 12.984 6.449 1 84.5 146 LEU B C 1
ATOM 2831 O O . LEU B 1 146 ? -3.158 14.141 6.859 1 84.5 146 LEU B O 1
ATOM 2835 N N . GLY B 1 147 ? -2.24 12.68 5.5 1 78.56 147 GLY B N 1
ATOM 2836 C CA . GLY B 1 147 ? -1.459 13.688 4.805 1 78.56 147 GLY B CA 1
ATOM 2837 C C . GLY B 1 147 ? -2.277 14.5 3.818 1 78.56 147 GLY B C 1
ATOM 2838 O O . GLY B 1 147 ? -3.395 14.117 3.467 1 78.56 147 GLY B O 1
ATOM 2839 N N . GLY B 1 148 ? -1.649 15.547 3.387 1 79.06 148 GLY B N 1
ATOM 2840 C CA . GLY B 1 148 ? -2.363 16.484 2.537 1 79.06 148 GLY B CA 1
ATOM 2841 C C . GLY B 1 148 ? -2.299 16.125 1.064 1 79.06 148 GLY B C 1
ATOM 2842 O O . GLY B 1 148 ? -2.934 16.781 0.233 1 79.06 148 GLY B O 1
ATOM 2843 N N . VAL B 1 149 ? -1.535 15.141 0.782 1 82.31 149 VAL B N 1
ATOM 2844 C CA . VAL B 1 149 ? -1.402 14.773 -0.625 1 82.31 149 VAL B CA 1
ATOM 2845 C C . VAL B 1 149 ? -2.223 13.523 -0.917 1 82.31 149 VAL B C 1
ATOM 2847 O O . VAL B 1 149 ? -2.047 12.492 -0.261 1 82.31 149 VAL B O 1
ATOM 2850 N N . ASP B 1 150 ? -3.002 13.602 -1.915 1 86.19 150 ASP B N 1
ATOM 2851 C CA . ASP B 1 150 ? -3.873 12.5 -2.299 1 86.19 150 ASP B CA 1
ATOM 2852 C C . ASP B 1 150 ? -3.064 11.344 -2.891 1 86.19 150 ASP B C 1
ATOM 2854 O O . ASP B 1 150 ? -2.092 11.562 -3.615 1 86.19 150 ASP B O 1
ATOM 2858 N N . PRO B 1 151 ? -3.508 10.258 -2.523 1 87.31 151 PRO B N 1
ATOM 2859 C CA . PRO B 1 151 ? -2.879 9.117 -3.189 1 87.31 151 PRO B CA 1
ATOM 2860 C C . PRO B 1 151 ? -3.236 9.023 -4.672 1 87.31 151 PRO B C 1
ATOM 2862 O O . PRO B 1 151 ? -4.266 9.562 -5.094 1 87.31 151 PRO B O 1
ATOM 2865 N N . HIS B 1 152 ? -2.352 8.359 -5.453 1 91.44 152 HIS B N 1
ATOM 2866 C CA . HIS B 1 152 ? -2.533 8.18 -6.891 1 91.44 152 HIS B CA 1
ATOM 2867 C C . HIS B 1 152 ? -2.635 6.707 -7.254 1 91.44 152 HIS B C 1
ATOM 2869 O O . HIS B 1 152 ? -1.628 6.066 -7.57 1 91.44 152 HIS B O 1
ATOM 2875 N N . PRO B 1 153 ? -3.908 6.23 -7.371 1 92.56 153 PRO B N 1
ATOM 2876 C CA . PRO B 1 153 ? -4.121 4.797 -7.566 1 92.56 153 PRO B CA 1
ATOM 2877 C C . PRO B 1 153 ? -3.467 4.27 -8.836 1 92.56 153 PRO B C 1
ATOM 2879 O O . PRO B 1 153 ? -2.793 3.236 -8.812 1 92.56 153 PRO B O 1
ATOM 2882 N N . MET B 1 154 ? -3.607 5 -9.938 1 93.56 154 MET B N 1
ATOM 2883 C CA . MET B 1 154 ? -3.074 4.523 -11.211 1 93.56 154 MET B CA 1
ATOM 2884 C C . MET B 1 154 ? -1.549 4.508 -11.195 1 93.56 154 MET B C 1
ATOM 2886 O O . MET B 1 154 ? -0.928 3.568 -11.695 1 93.56 154 MET B O 1
ATOM 2890 N N . ARG B 1 155 ? -0.945 5.484 -10.586 1 93.31 155 ARG B N 1
ATOM 2891 C CA . ARG B 1 155 ? 0.509 5.52 -10.469 1 93.31 155 ARG B CA 1
ATOM 2892 C C . ARG B 1 155 ? 1.018 4.363 -9.617 1 93.31 155 ARG B C 1
ATOM 2894 O O . ARG B 1 155 ? 2.023 3.732 -9.953 1 93.31 155 ARG B O 1
ATOM 2901 N N . ALA B 1 156 ? 0.375 4.184 -8.531 1 93.19 156 ALA B N 1
ATOM 2902 C CA . ALA B 1 156 ? 0.733 3.08 -7.645 1 93.19 156 ALA B CA 1
ATOM 2903 C C . ALA B 1 156 ? 0.617 1.738 -8.359 1 93.19 156 ALA B C 1
ATOM 2905 O O . ALA B 1 156 ? 1.503 0.888 -8.25 1 93.19 156 ALA B O 1
ATOM 2906 N N . ALA B 1 157 ? -0.476 1.563 -9.133 1 94.25 157 ALA B N 1
ATOM 2907 C CA . ALA B 1 157 ? -0.737 0.317 -9.844 1 94.25 157 ALA B CA 1
ATOM 2908 C C . ALA B 1 157 ? 0.325 0.064 -10.914 1 94.25 157 ALA B C 1
ATOM 2910 O O . ALA B 1 157 ? 0.832 -1.053 -11.039 1 94.25 157 ALA B O 1
ATOM 2911 N N . ILE B 1 158 ? 0.642 1.113 -11.672 1 95.69 158 ILE B N 1
ATOM 2912 C CA . ILE B 1 158 ? 1.614 0.983 -12.75 1 95.69 158 ILE B CA 1
ATOM 2913 C C . ILE B 1 158 ? 2.99 0.664 -12.172 1 95.69 158 ILE B C 1
ATOM 2915 O O . ILE B 1 158 ? 3.707 -0.193 -12.695 1 95.69 158 ILE B O 1
ATOM 2919 N N . ALA B 1 159 ? 3.373 1.326 -11.086 1 94.25 159 ALA B N 1
ATOM 2920 C CA . ALA B 1 159 ? 4.652 1.075 -10.43 1 94.25 159 ALA B CA 1
ATOM 2921 C C . ALA B 1 159 ? 4.746 -0.368 -9.938 1 94.25 159 ALA B C 1
ATOM 2923 O O . ALA B 1 159 ? 5.766 -1.032 -10.141 1 94.25 159 ALA B O 1
ATOM 2924 N N . THR B 1 160 ? 3.707 -0.807 -9.336 1 93.31 160 THR B N 1
ATOM 2925 C CA . THR B 1 160 ? 3.652 -2.176 -8.836 1 93.31 160 THR B CA 1
ATOM 2926 C C . THR B 1 160 ? 3.742 -3.178 -9.984 1 93.31 160 THR B C 1
ATOM 2928 O O . THR B 1 160 ? 4.48 -4.16 -9.898 1 93.31 160 THR B O 1
ATOM 2931 N N . PHE B 1 161 ? 2.998 -2.934 -11.047 1 94.12 161 PHE B N 1
ATOM 2932 C CA . PHE B 1 161 ? 2.943 -3.844 -12.188 1 94.12 161 PHE B CA 1
ATOM 2933 C C . PHE B 1 161 ? 4.312 -3.971 -12.844 1 94.12 161 PHE B C 1
ATOM 2935 O O . PHE B 1 161 ? 4.781 -5.082 -13.102 1 94.12 161 PHE B O 1
ATOM 2942 N N . LEU B 1 162 ? 4.895 -2.855 -13.109 1 95.94 162 LEU B N 1
ATOM 2943 C CA . LEU B 1 162 ? 6.184 -2.854 -13.797 1 95.94 162 LEU B CA 1
ATOM 2944 C C . LEU B 1 162 ? 7.258 -3.518 -12.938 1 95.94 162 LEU B C 1
ATOM 2946 O O . LEU B 1 162 ? 8.07 -4.293 -13.438 1 95.94 162 LEU B O 1
ATOM 2950 N N . ALA B 1 163 ? 7.273 -3.191 -11.672 1 94.56 163 ALA B N 1
ATOM 2951 C CA . ALA B 1 163 ? 8.227 -3.82 -10.766 1 94.56 163 ALA B CA 1
ATOM 2952 C C . ALA B 1 163 ? 8.016 -5.332 -10.703 1 94.56 163 ALA B C 1
ATOM 2954 O O . ALA B 1 163 ? 8.984 -6.098 -10.711 1 94.56 163 ALA B O 1
ATOM 2955 N N . PHE B 1 164 ? 6.77 -5.75 -10.648 1 94.31 164 PHE B N 1
ATOM 2956 C CA . PHE B 1 164 ? 6.414 -7.164 -10.617 1 94.31 164 PHE B CA 1
ATOM 2957 C C . PHE B 1 164 ? 6.895 -7.871 -11.875 1 94.31 164 PHE B C 1
ATOM 2959 O O . PHE B 1 164 ? 7.492 -8.945 -11.805 1 94.31 164 PHE B O 1
ATOM 2966 N N . LEU B 1 165 ? 6.586 -7.281 -12.969 1 94.88 165 LEU B N 1
ATOM 2967 C CA . LEU B 1 165 ? 6.914 -7.879 -14.258 1 94.88 165 LEU B CA 1
ATOM 2968 C C . LEU B 1 165 ? 8.422 -8.023 -14.422 1 94.88 165 LEU B C 1
ATOM 2970 O O . LEU B 1 165 ? 8.906 -9.086 -14.82 1 94.88 165 LEU B O 1
ATOM 2974 N N . VAL B 1 166 ? 9.125 -6.988 -14.125 1 95.19 166 VAL B N 1
ATOM 2975 C CA . VAL B 1 166 ? 10.57 -6.984 -14.312 1 95.19 166 VAL B CA 1
ATOM 2976 C C . VAL B 1 166 ? 11.211 -8.008 -13.375 1 95.19 166 VAL B C 1
ATOM 2978 O O . VAL B 1 166 ? 12.008 -8.844 -13.812 1 95.19 166 VAL B O 1
ATOM 2981 N N . ALA B 1 167 ? 10.852 -7.969 -12.156 1 93.88 167 ALA B N 1
ATOM 2982 C CA . ALA B 1 167 ? 11.445 -8.875 -11.18 1 93.88 167 ALA B CA 1
ATOM 2983 C C . ALA B 1 167 ? 10.922 -10.297 -11.359 1 93.88 167 ALA B C 1
ATOM 2985 O O . ALA B 1 167 ? 11.664 -11.266 -11.18 1 93.88 167 ALA B O 1
ATOM 2986 N N . GLY B 1 168 ? 9.68 -10.438 -11.695 1 94.12 168 GLY B N 1
ATOM 2987 C CA . GLY B 1 168 ? 9.039 -11.742 -11.812 1 94.12 168 GLY B CA 1
ATOM 2988 C C . GLY B 1 168 ? 9.516 -12.531 -13.016 1 94.12 168 GLY B C 1
ATOM 2989 O O . GLY B 1 168 ? 9.469 -13.766 -13.008 1 94.12 168 GLY B O 1
ATOM 2990 N N . MET B 1 169 ? 9.984 -11.859 -14.008 1 95.69 169 MET B N 1
ATOM 2991 C CA . MET B 1 169 ? 10.43 -12.539 -15.227 1 95.69 169 MET B CA 1
ATOM 2992 C C . MET B 1 169 ? 11.812 -13.148 -15.031 1 95.69 169 MET B C 1
ATOM 2994 O O . MET B 1 169 ? 12.195 -14.07 -15.758 1 95.69 169 MET B O 1
ATOM 2998 N N . ILE B 1 170 ? 12.461 -12.734 -14.117 1 95.75 170 ILE B N 1
ATOM 2999 C CA . ILE B 1 170 ? 13.867 -13.086 -13.953 1 95.75 170 ILE B CA 1
ATOM 3000 C C . ILE B 1 170 ? 14 -14.586 -13.703 1 95.75 170 ILE B C 1
ATOM 3002 O O . ILE B 1 170 ? 14.805 -15.266 -14.344 1 95.75 170 ILE B O 1
ATOM 3006 N N . PRO B 1 171 ? 13.211 -15.172 -12.828 1 95.12 171 PRO B N 1
ATOM 3007 C CA . PRO B 1 171 ? 13.352 -16.609 -12.578 1 95.12 171 PRO B CA 1
ATOM 3008 C C . PRO B 1 171 ? 13.031 -17.453 -13.805 1 95.12 171 PRO B C 1
ATOM 3010 O O . PRO B 1 171 ? 13.453 -18.609 -13.891 1 95.12 171 PRO B O 1
ATOM 3013 N N . LEU B 1 172 ? 12.336 -16.922 -14.742 1 94.94 172 LEU B N 1
ATOM 3014 C CA . LEU B 1 172 ? 11.883 -17.703 -15.891 1 94.94 172 LEU B CA 1
ATOM 3015 C C . LEU B 1 172 ? 12.906 -17.625 -17.031 1 94.94 172 LEU B C 1
ATOM 3017 O O . LEU B 1 172 ? 12.891 -18.469 -17.922 1 94.94 172 LEU B O 1
ATOM 3021 N N . VAL B 1 173 ? 13.773 -16.688 -17 1 95.94 173 VAL B N 1
ATOM 3022 C CA . VAL B 1 173 ? 14.695 -16.391 -18.094 1 95.94 173 VAL B CA 1
ATOM 3023 C C . VAL B 1 173 ? 15.523 -17.625 -18.422 1 95.94 173 VAL B C 1
ATOM 3025 O O . VAL B 1 173 ? 15.633 -18.016 -19.578 1 95.94 173 VAL B O 1
ATOM 3028 N N . PRO B 1 174 ? 16.062 -18.328 -17.438 1 95.88 174 PRO B N 1
ATOM 3029 C CA . PRO B 1 174 ? 16.875 -19.5 -17.766 1 95.88 174 PRO B CA 1
ATOM 3030 C C . PRO B 1 174 ? 16.062 -20.609 -18.453 1 95.88 174 PRO B C 1
ATOM 3032 O O . PRO B 1 174 ? 16.609 -21.328 -19.297 1 95.88 174 PRO B O 1
ATOM 3035 N N . PHE B 1 175 ? 14.852 -20.734 -18.125 1 93.5 175 PHE B N 1
ATOM 3036 C CA . PHE B 1 175 ? 14.008 -21.766 -18.734 1 93.5 175 PHE B CA 1
ATOM 3037 C C . PHE B 1 175 ? 13.586 -21.359 -20.141 1 93.5 175 PHE B C 1
ATOM 3039 O O . PHE B 1 175 ? 13.508 -22.203 -21.031 1 93.5 175 PHE B O 1
ATOM 3046 N N . LEU B 1 176 ? 13.312 -20.109 -20.297 1 93.19 176 LEU B N 1
ATOM 3047 C CA . LEU B 1 176 ? 12.93 -19.594 -21.609 1 93.19 176 LEU B CA 1
ATOM 3048 C C . LEU B 1 176 ? 14.078 -19.75 -22.609 1 93.19 176 LEU B C 1
ATOM 3050 O O . LEU B 1 176 ? 13.852 -19.953 -23.797 1 93.19 176 LEU B O 1
ATOM 3054 N N . LEU B 1 177 ? 15.305 -19.688 -22.094 1 94.56 177 LEU B N 1
ATOM 3055 C CA . LEU B 1 177 ? 16.484 -19.797 -22.953 1 94.56 177 LEU B CA 1
ATOM 3056 C C . LEU B 1 177 ? 16.906 -21.25 -23.125 1 94.56 177 LEU B C 1
ATOM 3058 O O . LEU B 1 177 ? 17.812 -21.547 -23.891 1 94.56 177 LEU B O 1
ATOM 3062 N N . GLY B 1 178 ? 16.312 -22.188 -22.422 1 92.12 178 GLY B N 1
ATOM 3063 C CA . GLY B 1 178 ? 16.609 -23.609 -22.547 1 92.12 178 GLY B CA 1
ATOM 3064 C C . GLY B 1 178 ? 17.969 -23.984 -22 1 92.12 178 GLY B C 1
ATOM 3065 O O . GLY B 1 178 ? 18.656 -24.844 -22.547 1 92.12 178 GLY B O 1
ATOM 3066 N N . LEU B 1 179 ? 18.297 -23.406 -20.906 1 92.88 179 LEU B N 1
ATOM 3067 C CA . LEU B 1 179 ? 19.609 -23.672 -20.328 1 92.88 179 LEU B CA 1
ATOM 3068 C C . LEU B 1 179 ? 19.625 -25.047 -19.656 1 92.88 179 LEU B C 1
ATOM 3070 O O . LEU B 1 179 ? 18.609 -25.484 -19.109 1 92.88 179 LEU B O 1
ATOM 3074 N N . ALA B 1 180 ? 20.719 -25.859 -19.656 1 90.19 180 ALA B N 1
ATOM 3075 C CA . ALA B 1 180 ? 20.875 -27.172 -19.047 1 90.19 180 ALA B CA 1
ATOM 3076 C C . ALA B 1 180 ? 20.641 -27.125 -17.547 1 90.19 180 ALA B C 1
ATOM 3078 O O . ALA B 1 180 ? 19.891 -27.922 -17 1 90.19 180 ALA B O 1
ATOM 3079 N N . GLU B 1 181 ? 21.219 -26.156 -16.781 1 93.44 181 GLU B N 1
ATOM 3080 C CA . GLU B 1 181 ? 21.062 -25.984 -15.344 1 93.44 181 GLU B CA 1
ATOM 3081 C C . GLU B 1 181 ? 20.141 -24.812 -15.031 1 93.44 181 GLU B C 1
ATOM 3083 O O . GLU B 1 181 ? 20.469 -23.953 -14.219 1 93.44 181 GLU B O 1
ATOM 3088 N N . ALA B 1 182 ? 18.969 -24.969 -15.656 1 93.94 182 ALA B N 1
ATOM 3089 C CA . ALA B 1 182 ? 18.062 -23.844 -15.578 1 93.94 182 ALA B CA 1
ATOM 3090 C C . ALA B 1 182 ? 17.625 -23.578 -14.141 1 93.94 182 ALA B C 1
ATOM 3092 O O . ALA B 1 182 ? 17.516 -22.422 -13.719 1 93.94 182 ALA B O 1
ATOM 3093 N N . PHE B 1 183 ? 17.484 -24.625 -13.414 1 92.19 183 PHE B N 1
ATOM 3094 C CA . PHE B 1 183 ? 17.016 -24.469 -12.039 1 92.19 183 PHE B CA 1
ATOM 3095 C C . PHE B 1 183 ? 18.062 -23.766 -11.195 1 92.19 183 PHE B C 1
ATOM 3097 O O . PHE B 1 183 ? 17.75 -22.828 -10.461 1 92.19 183 PHE B O 1
ATOM 3104 N N . THR B 1 184 ? 19.297 -24.219 -11.297 1 93.88 184 THR B N 1
ATOM 3105 C CA . THR B 1 184 ? 20.391 -23.641 -10.523 1 93.88 184 THR B CA 1
ATOM 3106 C C . THR B 1 184 ? 20.609 -22.172 -10.914 1 93.88 184 THR B C 1
ATOM 3108 O O . THR B 1 184 ? 20.766 -21.312 -10.047 1 93.88 184 THR B O 1
ATOM 3111 N N . VAL B 1 185 ? 20.562 -21.875 -12.156 1 95.12 185 VAL B N 1
ATOM 3112 C CA . VAL B 1 185 ? 20.75 -20.516 -12.633 1 95.12 185 VAL B CA 1
ATOM 3113 C C . VAL B 1 185 ? 19.594 -19.625 -12.172 1 95.12 185 VAL B C 1
ATOM 3115 O O . VAL B 1 185 ? 19.797 -18.484 -11.75 1 95.12 185 VAL B O 1
ATOM 3118 N N . SER B 1 186 ? 18.375 -20.156 -12.289 1 94.75 186 SER B N 1
ATOM 3119 C CA . SER B 1 186 ? 17.188 -19.438 -11.828 1 94.75 186 SER B CA 1
ATOM 3120 C C . SER B 1 186 ? 17.297 -19.094 -10.352 1 94.75 186 SER B C 1
ATOM 3122 O O . SER B 1 186 ? 16.969 -17.969 -9.945 1 94.75 186 SER B O 1
ATOM 3124 N N . ALA B 1 187 ? 17.75 -19.984 -9.555 1 93.69 187 ALA B N 1
ATOM 3125 C CA . ALA B 1 187 ? 17.891 -19.766 -8.117 1 93.69 187 ALA B CA 1
ATOM 3126 C C . ALA B 1 187 ? 18.891 -18.656 -7.812 1 93.69 187 ALA B C 1
ATOM 3128 O O . ALA B 1 187 ? 18.625 -17.781 -6.984 1 93.69 187 ALA B O 1
ATOM 3129 N N . TRP B 1 188 ? 20.016 -18.672 -8.484 1 94.81 188 TRP B N 1
ATOM 3130 C CA . TRP B 1 188 ? 21.031 -17.656 -8.266 1 94.81 188 TRP B CA 1
ATOM 3131 C C . TRP B 1 188 ? 20.562 -16.297 -8.75 1 94.81 188 TRP B C 1
ATOM 3133 O O . TRP B 1 188 ? 20.781 -15.281 -8.078 1 94.81 188 TRP B O 1
ATOM 3143 N N . MET B 1 189 ? 19.938 -16.25 -9.883 1 94.81 189 MET B N 1
ATOM 3144 C CA . MET B 1 189 ? 19.438 -14.992 -10.422 1 94.81 189 MET B CA 1
ATOM 3145 C C . MET B 1 189 ? 18.375 -14.391 -9.523 1 94.81 189 MET B C 1
ATOM 3147 O O . MET B 1 189 ? 18.391 -13.188 -9.25 1 94.81 189 MET B O 1
ATOM 3151 N N . THR B 1 190 ? 17.5 -15.258 -9.094 1 93.56 190 THR B N 1
ATOM 3152 C CA . THR B 1 190 ? 16.422 -14.789 -8.219 1 93.56 190 THR B CA 1
ATOM 3153 C C . THR B 1 190 ? 17 -14.312 -6.883 1 93.56 190 THR B C 1
ATOM 3155 O O . THR B 1 190 ? 16.547 -13.297 -6.344 1 93.56 190 THR B O 1
ATOM 3158 N N . GLY B 1 191 ? 17.938 -15.078 -6.363 1 93.62 191 GLY B N 1
ATOM 3159 C CA . GLY B 1 191 ? 18.609 -14.641 -5.152 1 93.62 191 GLY B CA 1
ATOM 3160 C C . GLY B 1 191 ? 19.266 -13.281 -5.297 1 93.62 191 GLY B C 1
ATOM 3161 O O . GLY B 1 191 ? 19.172 -12.445 -4.395 1 93.62 191 GLY B O 1
ATO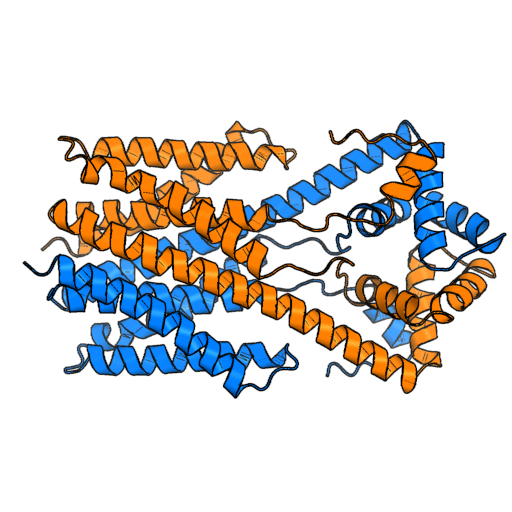M 3162 N N . ALA B 1 192 ? 19.875 -13.062 -6.379 1 94.62 192 ALA B N 1
ATOM 3163 C CA . ALA B 1 192 ? 20.516 -11.781 -6.652 1 94.62 192 ALA B CA 1
ATOM 3164 C C . ALA B 1 192 ? 19.484 -10.656 -6.727 1 94.62 192 ALA B C 1
ATOM 3166 O O . ALA B 1 192 ? 19.734 -9.547 -6.258 1 94.62 192 ALA B O 1
ATOM 3167 N N . VAL B 1 193 ? 18.391 -10.938 -7.312 1 92.69 193 VAL B N 1
ATOM 3168 C CA . VAL B 1 193 ? 17.328 -9.945 -7.441 1 92.69 193 VAL B CA 1
ATOM 3169 C C . VAL B 1 193 ? 16.781 -9.602 -6.059 1 92.69 193 VAL B C 1
ATOM 3171 O O . VAL B 1 193 ? 16.562 -8.43 -5.746 1 92.69 193 VAL B O 1
ATOM 3174 N N . PHE B 1 194 ? 16.578 -10.633 -5.262 1 90.31 194 PHE B N 1
ATOM 3175 C CA . PHE B 1 194 ? 16.125 -10.391 -3.898 1 90.31 194 PHE B CA 1
ATOM 3176 C C . PHE B 1 194 ? 17.094 -9.484 -3.156 1 90.31 194 PHE B C 1
ATOM 3178 O O . PHE B 1 194 ? 16.688 -8.516 -2.52 1 90.31 194 PHE B O 1
ATOM 3185 N N . PHE B 1 195 ? 18.312 -9.742 -3.289 1 91.88 195 PHE B N 1
ATOM 3186 C CA . PHE B 1 195 ? 19.344 -8.945 -2.617 1 91.88 195 PHE B CA 1
ATOM 3187 C C . PHE B 1 195 ? 19.359 -7.52 -3.154 1 91.88 195 PHE B C 1
ATOM 3189 O O . PHE B 1 195 ? 19.469 -6.562 -2.387 1 91.88 195 PHE B O 1
ATOM 3196 N N . ALA B 1 196 ? 19.25 -7.391 -4.398 1 92 196 ALA B N 1
ATOM 3197 C CA . ALA B 1 196 ? 19.281 -6.078 -5.035 1 92 196 ALA B CA 1
ATOM 3198 C C . ALA B 1 196 ? 18.094 -5.227 -4.605 1 92 196 ALA B C 1
ATOM 3200 O O . ALA B 1 196 ? 18.234 -4.035 -4.332 1 92 196 ALA B O 1
ATOM 3201 N N . ILE B 1 197 ? 16.953 -5.793 -4.578 1 88.94 197 ILE B N 1
ATOM 3202 C CA . ILE B 1 197 ? 15.75 -5.074 -4.156 1 88.94 197 ILE B CA 1
ATOM 3203 C C . ILE B 1 197 ? 15.914 -4.602 -2.715 1 88.94 197 ILE B C 1
ATOM 3205 O O . ILE B 1 197 ? 15.641 -3.441 -2.4 1 88.94 197 ILE B O 1
ATOM 3209 N N . GLY B 1 198 ? 16.344 -5.469 -1.887 1 85.94 198 GLY B N 1
ATOM 3210 C CA . GLY B 1 198 ? 16.594 -5.094 -0.503 1 85.94 198 GLY B CA 1
ATOM 3211 C C . GLY B 1 198 ? 17.625 -3.994 -0.359 1 85.94 198 GLY B C 1
ATOM 3212 O O . GLY B 1 198 ? 17.438 -3.055 0.417 1 85.94 198 GLY B O 1
ATOM 3213 N N . ALA B 1 199 ? 18.641 -4.098 -1.131 1 87.81 199 ALA B N 1
ATOM 3214 C CA . ALA B 1 199 ? 19.703 -3.1 -1.083 1 87.81 199 ALA B CA 1
ATOM 3215 C C . ALA B 1 199 ? 19.219 -1.745 -1.587 1 87.81 199 ALA B C 1
ATOM 3217 O O . ALA B 1 199 ? 19.594 -0.702 -1.042 1 87.81 199 ALA B O 1
ATOM 3218 N N . LEU B 1 200 ? 18.422 -1.766 -2.549 1 85.12 200 LEU B N 1
ATOM 3219 C CA . LEU B 1 200 ? 17.891 -0.529 -3.121 1 85.12 200 LEU B CA 1
ATOM 3220 C C . LEU B 1 200 ? 16.969 0.173 -2.139 1 85.12 200 LEU B C 1
ATOM 3222 O O . LEU B 1 200 ? 16.938 1.404 -2.07 1 85.12 200 LEU B O 1
ATOM 3226 N N . LYS B 1 201 ? 16.25 -0.586 -1.428 1 82.69 201 LYS B N 1
ATOM 3227 C CA . LYS B 1 201 ? 15.328 0.002 -0.468 1 82.69 201 LYS B CA 1
ATOM 3228 C C . LYS B 1 201 ? 16.078 0.728 0.648 1 82.69 201 LYS B C 1
ATOM 3230 O O . LYS B 1 201 ? 15.539 1.657 1.257 1 82.69 201 LYS B O 1
ATOM 3235 N N . SER B 1 202 ? 17.297 0.332 0.868 1 80.44 202 SER B N 1
ATOM 3236 C CA . SER B 1 202 ? 18.094 0.927 1.936 1 80.44 202 SER B CA 1
ATOM 3237 C C . SER B 1 202 ? 18.438 2.379 1.623 1 80.44 202 SER B C 1
ATOM 3239 O O . SER B 1 202 ? 18.844 3.131 2.512 1 80.44 202 SER B O 1
ATOM 3241 N N . ARG B 1 203 ? 18.281 2.758 0.45 1 79.88 203 ARG B N 1
ATOM 3242 C CA . ARG B 1 203 ? 18.516 4.156 0.1 1 79.88 203 ARG B CA 1
ATOM 3243 C C . ARG B 1 203 ? 17.547 5.074 0.839 1 79.88 203 ARG B C 1
ATOM 3245 O O . ARG B 1 203 ? 17.859 6.246 1.073 1 79.88 203 ARG B O 1
ATOM 3252 N N . TRP B 1 204 ? 16.453 4.527 1.178 1 78.56 204 TRP B N 1
ATOM 3253 C CA . TRP B 1 204 ? 15.43 5.301 1.872 1 78.56 204 TRP B CA 1
ATOM 3254 C C . TRP B 1 204 ? 15.328 4.879 3.332 1 78.56 204 TRP B C 1
ATOM 3256 O O . TRP B 1 204 ? 14.289 5.07 3.969 1 78.56 204 TRP B O 1
ATOM 3266 N N . SER B 1 205 ? 16.328 4.23 3.742 1 78.25 205 SER B N 1
ATOM 3267 C CA . SER B 1 205 ? 16.375 3.752 5.121 1 78.25 205 SER B CA 1
ATOM 3268 C C . SER B 1 205 ? 17.703 4.121 5.789 1 78.25 205 SER B C 1
ATOM 3270 O O . SER B 1 205 ? 18.656 4.52 5.113 1 78.25 205 SER B O 1
ATOM 3272 N N . LEU B 1 206 ? 17.688 4.117 7.078 1 74.81 206 LEU B N 1
ATOM 3273 C CA . LEU B 1 206 ? 18.922 4.34 7.828 1 74.81 206 LEU B CA 1
ATOM 3274 C C . LEU B 1 206 ? 19.719 3.043 7.961 1 74.81 206 LEU B C 1
ATOM 3276 O O . LEU B 1 206 ? 20.859 3.059 8.414 1 74.81 206 LEU B O 1
ATOM 3280 N N . ALA B 1 207 ? 19.141 1.989 7.508 1 81.06 207 ALA B N 1
ATOM 3281 C CA . ALA B 1 207 ? 19.797 0.685 7.605 1 81.06 207 ALA B CA 1
ATOM 3282 C C . ALA B 1 207 ? 20.844 0.513 6.504 1 81.06 207 ALA B C 1
ATOM 3284 O O . ALA B 1 207 ? 20.656 0.994 5.383 1 81.06 207 ALA B O 1
ATOM 3285 N N . PRO B 1 208 ? 21.906 -0.262 6.859 1 88.31 208 PRO B N 1
ATOM 3286 C CA . PRO B 1 208 ? 22.891 -0.527 5.809 1 88.31 208 PRO B CA 1
ATOM 3287 C C . PRO B 1 208 ? 22.328 -1.405 4.688 1 88.31 208 PRO B C 1
ATOM 3289 O O . PRO B 1 208 ? 21.453 -2.238 4.93 1 88.31 208 PRO B O 1
ATOM 3292 N N . TRP B 1 209 ? 22.875 -1.192 3.551 1 87.62 209 TRP B N 1
ATOM 3293 C CA . TRP B 1 209 ? 22.344 -1.821 2.342 1 87.62 209 TRP B CA 1
ATOM 3294 C C . TRP B 1 209 ? 22.438 -3.342 2.441 1 87.62 209 TRP B C 1
ATOM 3296 O O . TRP B 1 209 ? 21.547 -4.051 1.957 1 87.62 209 TRP B O 1
ATOM 3306 N N . TRP B 1 210 ? 23.438 -3.926 3.088 1 90.5 210 TRP B N 1
ATOM 3307 C CA . TRP B 1 210 ? 23.609 -5.375 3.109 1 90.5 210 TRP B CA 1
ATOM 3308 C C . TRP B 1 210 ? 22.625 -6.031 4.066 1 90.5 210 TRP B C 1
ATOM 3310 O O . TRP B 1 210 ? 22.188 -7.16 3.84 1 90.5 210 TRP B O 1
ATOM 3320 N N . ARG B 1 211 ? 22.25 -5.438 5.082 1 89.31 211 ARG B N 1
ATOM 3321 C CA . ARG B 1 211 ? 21.25 -5.977 6.004 1 89.31 211 ARG B CA 1
ATOM 3322 C C . ARG B 1 211 ? 19.875 -6.027 5.348 1 89.31 211 ARG B C 1
ATOM 3324 O O . ARG B 1 211 ? 19.156 -7.02 5.48 1 89.31 211 ARG B O 1
ATOM 3331 N N . SER B 1 212 ? 19.594 -4.953 4.68 1 86.81 212 SER B N 1
ATOM 3332 C CA . SER B 1 212 ? 18.312 -4.898 3.975 1 86.81 212 SER B CA 1
ATOM 3333 C C . SER B 1 212 ? 18.25 -5.945 2.871 1 86.81 212 SER B C 1
ATOM 3335 O O . SER B 1 212 ? 17.203 -6.574 2.666 1 86.81 212 SER B O 1
ATOM 3337 N N . GLY B 1 213 ? 19.359 -6.117 2.24 1 89.38 213 GLY B N 1
ATOM 3338 C CA . GLY B 1 213 ? 19.422 -7.129 1.199 1 89.38 213 GLY B CA 1
ATOM 3339 C C . GLY B 1 213 ? 19.266 -8.539 1.73 1 89.38 213 GLY B C 1
ATOM 3340 O O . GLY B 1 213 ? 18.5 -9.336 1.171 1 89.38 213 GLY B O 1
ATOM 3341 N N . LEU B 1 214 ? 19.891 -8.875 2.789 1 91.25 214 LEU B N 1
ATOM 3342 C CA . LEU B 1 214 ? 19.828 -10.211 3.381 1 91.25 214 LEU B CA 1
ATOM 3343 C C . LEU B 1 214 ? 18.422 -10.508 3.908 1 91.25 214 LEU B C 1
ATOM 3345 O O . LEU B 1 214 ? 17.969 -11.648 3.857 1 91.25 214 LEU B O 1
ATOM 3349 N N . GLU B 1 215 ? 17.812 -9.508 4.414 1 87.06 215 GLU B N 1
ATOM 3350 C CA . GLU B 1 215 ? 16.453 -9.672 4.895 1 87.06 215 GLU B CA 1
ATOM 3351 C C . GLU B 1 215 ? 15.508 -10.062 3.758 1 87.06 215 GLU B C 1
ATOM 3353 O O . GLU B 1 215 ? 14.703 -10.977 3.902 1 87.06 215 GLU B O 1
ATOM 3358 N N . THR B 1 216 ? 15.68 -9.383 2.668 1 87.31 216 THR B N 1
ATOM 3359 C CA . THR B 1 216 ? 14.836 -9.664 1.512 1 87.31 216 THR B CA 1
ATOM 3360 C C . THR B 1 216 ? 15.156 -11.031 0.927 1 87.31 216 THR B C 1
ATOM 3362 O O . THR B 1 216 ? 14.258 -11.758 0.49 1 87.31 216 THR B O 1
ATOM 3365 N N . LEU B 1 217 ? 16.359 -11.391 0.934 1 90.31 217 LEU B N 1
ATOM 3366 C CA . LEU B 1 217 ? 16.781 -12.711 0.471 1 90.31 217 LEU B CA 1
ATOM 3367 C C . LEU B 1 217 ? 16.188 -13.805 1.345 1 90.31 217 LEU B C 1
ATOM 3369 O O . LEU B 1 217 ? 15.75 -14.844 0.836 1 90.31 217 LEU B O 1
ATOM 3373 N N . ALA B 1 218 ? 16.141 -13.609 2.57 1 90.5 218 ALA B N 1
ATOM 3374 C CA . ALA B 1 218 ? 15.578 -14.578 3.502 1 90.5 218 ALA B CA 1
ATOM 3375 C C . ALA B 1 218 ? 14.078 -14.742 3.264 1 90.5 218 ALA B C 1
ATOM 3377 O O . ALA B 1 218 ? 13.555 -15.859 3.32 1 90.5 218 ALA B O 1
ATOM 3378 N N . ILE B 1 219 ? 13.438 -13.688 3.012 1 86.12 219 ILE B N 1
ATOM 3379 C CA . ILE B 1 219 ? 12.008 -13.703 2.738 1 86.12 219 ILE B CA 1
ATOM 3380 C C . ILE B 1 219 ? 11.734 -14.531 1.48 1 86.12 219 ILE B C 1
ATOM 3382 O O . ILE B 1 219 ? 10.898 -15.438 1.495 1 86.12 219 ILE B O 1
ATOM 3386 N N . GLY B 1 220 ? 12.43 -14.195 0.451 1 85.88 220 GLY B N 1
ATOM 3387 C CA . GLY B 1 220 ? 12.273 -14.938 -0.789 1 85.88 220 GLY B CA 1
ATOM 3388 C C . GLY B 1 220 ? 12.633 -16.406 -0.656 1 85.88 220 GLY B C 1
ATOM 3389 O O . GLY B 1 220 ? 11.945 -17.281 -1.195 1 85.88 220 GLY B O 1
ATOM 3390 N N . GLY B 1 221 ? 13.719 -16.625 0.015 1 89.88 221 GLY B N 1
ATOM 3391 C CA . GLY B 1 221 ? 14.141 -18 0.235 1 89.88 221 GLY B CA 1
ATOM 3392 C C . GLY B 1 221 ? 13.125 -18.828 1.013 1 89.88 221 GLY B C 1
ATOM 3393 O O . GLY B 1 221 ? 12.891 -20 0.695 1 89.88 221 GLY B O 1
ATOM 3394 N N . THR B 1 222 ? 12.531 -18.312 1.972 1 90.94 222 THR B N 1
ATOM 3395 C CA . THR B 1 222 ? 11.523 -19 2.768 1 90.94 222 THR B CA 1
ATOM 3396 C C . THR B 1 222 ? 10.297 -19.328 1.919 1 90.94 222 THR B C 1
ATOM 3398 O O . THR B 1 222 ? 9.773 -20.438 1.985 1 90.94 222 THR B O 1
ATOM 3401 N N . ALA B 1 223 ? 9.891 -18.359 1.162 1 87.56 223 ALA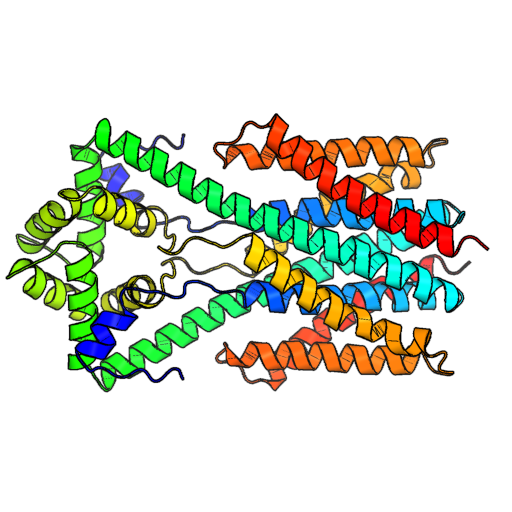 B N 1
ATOM 3402 C CA . ALA B 1 223 ? 8.742 -18.578 0.287 1 87.56 223 ALA B CA 1
ATOM 3403 C C . ALA B 1 223 ? 9.016 -19.719 -0.689 1 87.56 223 ALA B C 1
ATOM 3405 O O . ALA B 1 223 ? 8.148 -20.578 -0.917 1 87.56 223 ALA B O 1
ATOM 3406 N N . ALA B 1 224 ? 10.219 -19.719 -1.23 1 87.19 224 ALA B N 1
ATOM 3407 C CA . ALA B 1 224 ? 10.617 -20.781 -2.162 1 87.19 224 ALA B CA 1
ATOM 3408 C C . ALA B 1 224 ? 10.641 -22.141 -1.472 1 87.19 224 ALA B C 1
ATOM 3410 O O . ALA B 1 224 ? 10.234 -23.141 -2.057 1 87.19 224 ALA B O 1
ATOM 3411 N N . ALA B 1 225 ? 11.148 -22.125 -0.288 1 90.56 225 ALA B N 1
ATOM 3412 C CA . ALA B 1 225 ? 11.211 -23.359 0.481 1 90.56 225 ALA B CA 1
ATOM 3413 C C . ALA B 1 225 ? 9.805 -23.906 0.754 1 90.56 225 ALA B C 1
ATOM 3415 O O . ALA B 1 225 ? 9.578 -25.125 0.678 1 90.56 225 ALA B O 1
ATOM 3416 N N . ILE B 1 226 ? 8.922 -23.078 1.066 1 89.56 226 ILE B N 1
ATOM 3417 C CA . ILE B 1 226 ? 7.531 -23.469 1.291 1 89.56 226 ILE B CA 1
ATOM 3418 C C . ILE B 1 226 ? 6.953 -24.078 0.016 1 89.56 226 ILE B C 1
ATOM 3420 O O . ILE B 1 226 ? 6.367 -25.156 0.047 1 89.56 226 ILE B O 1
ATOM 3424 N N . ALA B 1 227 ? 7.168 -23.422 -1.073 1 85.31 227 ALA B N 1
ATOM 3425 C CA . ALA B 1 227 ? 6.621 -23.875 -2.348 1 85.31 227 ALA B CA 1
ATOM 3426 C C . ALA B 1 227 ? 7.23 -25.219 -2.756 1 85.31 227 ALA B C 1
ATOM 3428 O O . ALA B 1 227 ? 6.516 -26.125 -3.199 1 85.31 227 ALA B O 1
ATOM 3429 N N . TYR B 1 228 ? 8.508 -25.344 -2.596 1 87.62 228 TYR B N 1
ATOM 3430 C CA . TYR B 1 228 ? 9.203 -26.594 -2.914 1 87.62 228 TYR B CA 1
ATOM 3431 C C . TYR B 1 228 ? 8.703 -27.734 -2.037 1 87.62 228 TYR B C 1
ATOM 3433 O O . TYR B 1 228 ? 8.461 -28.844 -2.525 1 87.62 228 TYR B O 1
ATOM 3441 N N . GLY B 1 229 ? 8.625 -27.422 -0.761 1 90.19 229 GLY B N 1
ATOM 3442 C CA . GLY B 1 229 ? 8.125 -28.422 0.175 1 90.19 229 GLY B CA 1
ATOM 3443 C C . GLY B 1 229 ? 6.73 -28.906 -0.162 1 90.19 229 GLY B C 1
ATOM 3444 O O . GLY B 1 229 ? 6.477 -30.125 -0.178 1 90.19 229 GLY B O 1
ATOM 3445 N N . VAL B 1 230 ? 5.859 -28.078 -0.473 1 86.19 230 VAL B N 1
ATOM 3446 C CA . VAL B 1 230 ? 4.508 -28.453 -0.868 1 86.19 230 VAL B CA 1
ATOM 3447 C C . VAL B 1 230 ? 4.551 -29.266 -2.164 1 86.19 230 VAL B C 1
ATOM 3449 O O . VAL B 1 230 ? 3.836 -30.25 -2.309 1 86.19 230 VAL B O 1
ATOM 3452 N N . GLY B 1 231 ? 5.324 -28.859 -3.113 1 82.81 231 GLY B N 1
ATOM 3453 C CA . GLY B 1 231 ? 5.488 -29.578 -4.363 1 82.81 231 GLY B CA 1
ATOM 3454 C C . GLY B 1 231 ? 5.938 -31.016 -4.168 1 82.81 231 GLY B C 1
ATOM 3455 O O . GLY B 1 231 ? 5.441 -31.922 -4.836 1 82.81 231 GLY B O 1
ATOM 3456 N N . THR B 1 232 ? 6.852 -31.234 -3.229 1 87.31 232 THR B N 1
ATOM 3457 C CA . THR B 1 232 ? 7.398 -32.562 -2.994 1 87.31 232 THR B CA 1
ATOM 3458 C C . THR B 1 232 ? 6.328 -33.5 -2.424 1 87.31 232 THR B C 1
ATOM 3460 O O . THR B 1 232 ? 6.406 -34.719 -2.592 1 87.31 232 THR B O 1
ATOM 3463 N N . LEU B 1 233 ? 5.402 -32.875 -1.733 1 85 233 LEU B N 1
ATOM 3464 C CA . LEU B 1 233 ? 4.324 -33.688 -1.161 1 85 233 LEU B CA 1
ATOM 3465 C C . LEU B 1 233 ? 3.457 -34.281 -2.26 1 85 233 LEU B C 1
ATOM 3467 O O . LEU B 1 233 ? 2.75 -35.281 -2.023 1 85 233 LEU B O 1
ATOM 3471 N N . PHE B 1 234 ? 3.525 -33.75 -3.379 1 76.94 234 PHE B N 1
ATOM 3472 C CA . PHE B 1 234 ? 2.666 -34.219 -4.465 1 76.94 234 PHE B CA 1
ATOM 3473 C C . PHE B 1 234 ? 3.486 -34.875 -5.551 1 76.94 234 PHE B C 1
ATOM 3475 O O . PHE B 1 234 ? 3.006 -35.062 -6.672 1 76.94 234 PHE B O 1
ATOM 3482 N N . GLN B 1 235 ? 4.789 -35.062 -5.254 1 74.06 235 GLN B N 1
ATOM 3483 C CA . GLN B 1 235 ? 5.629 -35.812 -6.172 1 74.06 235 GLN B CA 1
ATOM 3484 C C . GLN B 1 235 ? 5.156 -37.281 -6.27 1 74.06 235 GLN B C 1
ATOM 3486 O O . GLN B 1 235 ? 4.922 -37.906 -5.25 1 74.06 235 GLN B O 1
ATOM 3491 N N . GLY B 1 236 ? 4.082 -37.656 -7.047 1 53.31 236 GLY B N 1
ATOM 3492 C CA . GLY B 1 236 ? 3.742 -39.062 -7.273 1 53.31 236 GLY B CA 1
ATOM 3493 C C . GLY B 1 236 ? 4.953 -39.938 -7.547 1 53.31 236 GLY B C 1
ATOM 3494 O O . GLY B 1 236 ? 6.027 -39.438 -7.875 1 53.31 236 GLY B O 1
#

Foldseek 3Di:
DPPFDDDPVSCVVDVVDDPPPAQLVLLLVLQLCLLLVLLLLVLLCVLLVHDLVSSLVVLVVCLVVVLLVSLVVLLVVLVVVLVVLVVLLVVVVVCCVVPVPVLLVVQLVLVVVVPDDDPRSVVVSVVQSVDSVSSSQSCCCRVVVDHDDRGDSNSNSVSSSVSSNVNNCQLSVLSVVPHPPSSVNSLVRSLVSQLVSQLVSCVVPPDHSRVRSVVSSVVSVVSNVVSSVVSNVNND/DPPFDDDPVSCVVDVPDDPPPAQLVLLLVLQLCLLLVLLLLVLLCVLLVHDLVSSLVVLVVCLVVVLLVSLVVLLVVLVVVLVVLVVLLVVVVVCCVVPVPVLLVVLLVLVVVVPDDDPRSVVVSVVQSVDSVSSSQSCCCRVVVDHDDRGDSNSNSVSSSVSSNVNNCQLSVLSVVPHPPSSVNSLVRSLVSQLVSQLVSCVVPPDHSRVRSVVSSVVSVVSNVVSSVVSNVNND

Solvent-accessible surface area (backbone atoms only — not comparable to full-atom values): 21987 Å² total; per-residue (Å²): 121,89,79,69,77,60,48,71,67,51,37,60,62,46,49,76,55,38,72,32,83,77,51,59,38,32,32,47,22,18,27,46,29,22,32,28,43,32,36,17,44,44,32,16,38,54,35,34,68,53,59,71,68,55,35,53,45,52,34,51,24,40,44,53,22,38,26,50,30,46,15,51,16,42,23,51,12,39,40,40,50,42,30,32,51,52,45,51,50,49,50,49,52,50,41,44,73,75,36,46,68,41,48,47,51,44,50,37,51,51,44,39,74,42,50,37,55,71,68,53,31,52,51,47,39,51,36,23,63,72,35,67,67,42,35,49,54,48,42,42,30,52,47,34,14,38,40,82,45,78,69,56,26,67,60,36,14,51,41,16,26,52,28,10,44,60,38,19,45,52,38,47,47,33,58,76,70,64,47,92,59,23,66,63,50,18,51,53,52,41,46,50,49,30,27,46,55,20,29,59,50,20,74,41,32,86,51,58,40,66,60,37,7,52,52,35,31,50,52,39,49,50,25,26,49,48,6,21,53,42,17,44,72,60,39,124,120,91,77,68,76,60,48,71,69,49,35,57,62,47,51,78,57,37,74,31,82,72,51,60,39,32,32,47,22,18,25,46,30,22,32,30,43,31,37,16,44,46,32,16,38,54,36,33,69,53,60,70,66,55,34,53,45,51,34,51,23,40,44,53,22,40,24,50,30,47,17,51,16,42,22,52,11,37,40,41,51,42,29,32,50,53,46,51,51,51,50,49,52,51,41,46,73,75,37,47,69,42,48,48,51,44,50,36,50,49,44,39,74,42,50,38,55,72,68,51,31,55,52,48,40,51,37,23,64,71,34,67,69,43,35,50,54,48,43,43,32,45,44,35,12,36,41,82,44,78,69,54,25,68,59,37,12,52,39,17,26,52,27,11,44,61,37,18,46,50,36,47,48,32,58,76,70,64,47,92,59,23,66,63,51,18,51,51,52,40,46,50,48,29,27,47,54,20,28,58,51,20,75,41,33,87,52,57,39,66,61,37,8,52,52,35,29,50,52,38,49,50,24,26,49,48,7,20,54,42,18,44,74,61,36,125

pLDDT: mean 88.17, std 7.27, range [38.38, 96.38]

Secondar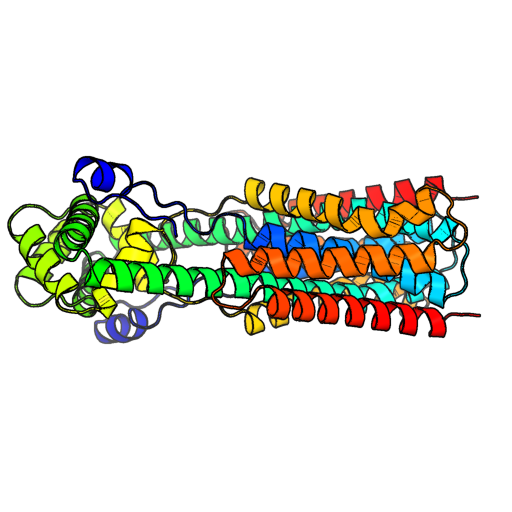y structure (DSSP, 8-state):
------SHHHHHHHHT---TTTTHHHHHHHHHHHHHHHHHHHHHHHHTT--HHHHHHHHHHHHHHHHHHHHHHHHHHHHHHHHHHHHHHHHHHHHHHH-HHHHHHHHHHHHHHTT--HHHHHHHHHHHHTSHHHHHHHHHHHTT---SS---HHHHHHHHHHHHHHHHHGGGHHHHTT-TTHHHHHHHHHHHHHHHHHHHHGGGSSS-HHHHHHHHHHHHHHHHHHHHHHHHHT--/------SHHHHHHHTT---TTTTHHHHHHHHHHHHHHHHHHHHHHHHTT--HHHHHHHHHHHHHHHHHHHHHHHHHHHHHHHHHHHHHHHHHHHHHHH-HHHHHHHHHHHHHHTT--HHHHHHHHHHHHTSHHHHHHHHHHHTT---SSPP-HHHHHHHHHHHHHHHHHGGGHHHHTT-TTHHHHHHHHHHHHHHHHHHHHGGGSSS-HHHHHHHHHHHHHHHHHHHHHHHHHT--

InterPro domains:
  IPR008217 Ccc1 family [PF01988] (24-232)
  IPR008217 Ccc1 family [PTHR31851] (16-234)

Sequence (472 aa):
MTEHGHSPQEVSQRIGAPPGRGVLRDVVYGGIDGSVTTFAIVAGVAGAGLSPFVIVALGLANVLADGFSMAAGNYSGTKADLDNLHRLRAIEERHIAHYPEGERLEVREILSQKGLSGEVLDQATDAITADRENWIALMIDGEYGLGGVDPHPMRAAIATFLAFLVAGMIPLVPFLLGLAEAFTVSAWMTGAVFFAIGALKSRWSLAPWWRSGLETLAIGGTAAAIAYGVGTLFQGMTEHGHSPQEVSQRIGAPPGRGVLRDVVYGGIDGSVTTFAIVAGVAGAGLSPFVIVALGLANVLADGFSMAAGNYSGTKADLDNLHRLRAIEERHIAHYPEGERLEVREILSQKGLSGEVLDQATDAITADRENWIALMIDGEYGLGGVDPHPMRAAIATFLAFLVAGMIPLVPFLLGLAEAFTVSAWMTGAVFFAIGALKSRWSLAPWWRSGLETLAIGGTAAAIAYGVGTLFQG

Nearest PDB structures (foldseek):
  6iu4-assembly1_A  TM=9.118E-01  e=1.228E-09  Eucalyptus grandis
  6iu9-assembly4_I  TM=9.289E-01  e=2.887E-01  Eucalyptus grandis
  6iu6-assembly1_B  TM=8.061E-01  e=1.481E-01  Eucalyptus grandis
  9b3o-assembly1_A  TM=2.106E-01  e=7.352E-01  Staphylococcus aureus
  4ilo-assembly1_A  TM=2.390E-01  e=3.195E+00  Chlamydia trachomatis L2/434/Bu

Radius of gyration: 25.15 Å; Cα contacts (8 Å, |Δi|>4): 849; chains: 2; bounding box: 48×79×52 Å

Organism: Ruegeria pomeroyi (strain ATCC 700808 / DSM 15171 / DSS-3) (NCBI:txid246200)